Protein AF-A0A433UJ95-F1 (afdb_monomer_lite)

InterPro domains:
  IPR000734 Triacylglycerol lipase family [PTHR11610] (167-325)
  IPR013818 Lipase [PF00151] (205-325)
  IPR029058 Alpha/Beta hydrolase fold [G3DSA:3.40.50.1820] (179-337)
  IPR029058 Alpha/Beta hydrolase fold [SSF53474] (208-330)

Foldseek 3Di:
DDDDDDDDDDDDDDDDDDDDDDDDDDDDDDDDDDDDPPPPDPPAQFADFLVSAAEPEEDDAFDKDKDKHKAAAPGGQKGKHKYFYADFWWKKKKWKDFQFQFKKKFKFDDPPPPRHPDDPVRGLDIQDDDDGGTGIDIATDGGGMMMMMIGGPHRNDIGIMMMMMTIHHLDPDPVVQVVFPDWKWKFWAELVFTDFIQTPVGGDCPPLAAPQQEEEQEEAALDFCPFPLSRLLQHLVRVPVSYIYIYIGPCSLSNPPPDPDPAPQVSLLCLLVSLSVVLVVCVVSNHAQASYAYEAAASRLLNVLNVLNVSQAHAEYEYQQYHPPQDDPPHHQNNPPDDRRDGRDQQVRSYVAYEYEHEAQCQDVDPPDGPALQHHLQSQLSGPAHEYEHEDDDPPCDSPNVSSLSSLAVSQCSLVQVADSVDDNRVHDAADPQQAASRQDGDDPVCCVVPGHSHFWYWYKYFPVDDDSPVPPPDDDDDSDDPPRRRIHTQWIWGQHDPVRDIDIDPHD

Organism: NCBI:txid232991

Sequence (509 aa):
MVSKFNDSFPDLSRPLSSALNYQFTPDLLNPLGTNAYSQSSSNDFANNLYTNSIYLGEFADGKQEKRSDTVGDFNNTSDLFKFNITSSRINIDISSIDSNNAIDLQLIQDKNNNGAVDSPEEIISQSLHEGTRGNFIAKILNPGEYSIRVIPKNTETVTAYNIELRSTKISTDFSQFASFKKPTNIWRYDEGGRTERETSQGGTSNGIKSGKETILVIHGWNNNDQVDTVRELAKEASEYQDYQVLSLDWSSIAEAGLDDGIIPYKTAGWISTIGKWTHDRLVQLGIDSQQLSIVGHSLGTYIGTEIGRLFGKVKNFVALDPAFPADGLTGYDIDNQRDGKQGPSNFRDIANNSLAFVVADNWLGIPGISLGTAGDNDKAGTANISLIIKFEGKDGLNAYDAHGAVVDVFTNALDRRLINFSSVNFNLPDFRSNWYDNNGDKDNFWDRIVNPGKHEGTIKAKWTGKNLSWDDAPNKVWNKDSDIYNPWGIKELRRVTNSGGSEKSTWKQ

Secondary structure (DSSP, 8-state):
--------PPP------------------------------------SSGGGPEEEEEE-TT-EEEEEEEE-SSS-S-EEEEEEE-SS-EEEEEEEE-SS--EEEEEE--SS-SSS---GGGEEEEE---SSS--EEEEEE-SEEEEEEEEES-TTS-EEEEEEEEEEE-----GGGGGSSS--EEEEEETTEEEEEEETT----TTPPTTS-EEEEE--TT--TTSHHHHHHHHHHHT-TT-EEEEEE-HHHHTS---SSSS-HHHHTTHHHHHHHHHHHHHHTT--STTEEEEEEETHHHHHHHHHHHTSSEEEEEEEEEPSPSSTTT---SS---SS--PPPPHHHHEEEEEEEEE-TTTT--TT--S-SS--HHHHTTSSEEEEEEEES-TT--HHHHHHHHHHHHHHHHHTT---TTSGGGGPPP--SS-B-TT-PBPPHHHHHHS---BSEEEEEEE-S----GGGS-S----SS-TTS-SEEEEEEEEE-STT--EEEES--

Structure (mmCIF, N/CA/C/O backbone):
data_AF-A0A433UJ95-F1
#
_entry.id   AF-A0A433UJ95-F1
#
loop_
_atom_site.group_PDB
_atom_site.id
_atom_site.type_symbol
_atom_site.label_atom_id
_atom_site.label_alt_id
_atom_site.label_comp_id
_atom_site.label_asym_id
_atom_site.label_entity_id
_atom_site.label_seq_id
_atom_site.pdbx_PDB_ins_code
_atom_site.Cartn_x
_atom_site.Cartn_y
_atom_site.Cartn_z
_atom_site.occupancy
_atom_site.B_iso_or_equiv
_atom_site.auth_seq_id
_atom_site.auth_comp_id
_atom_site.auth_asym_id
_atom_site.auth_atom_id
_atom_site.pdbx_PDB_model_num
ATOM 1 N N . MET A 1 1 ? 34.355 23.010 35.039 1.00 36.03 1 MET A N 1
ATOM 2 C CA . MET A 1 1 ? 35.686 22.581 34.562 1.00 36.03 1 MET A CA 1
ATOM 3 C C . MET A 1 1 ? 35.573 22.316 33.076 1.00 36.03 1 MET A C 1
ATOM 5 O O . MET A 1 1 ? 34.704 21.560 32.676 1.00 36.03 1 MET A O 1
ATOM 9 N N . VAL A 1 2 ? 36.376 23.020 32.286 1.00 30.50 2 VAL A N 1
ATOM 10 C CA . VAL A 1 2 ? 36.454 22.922 30.824 1.00 30.50 2 VAL A CA 1
ATOM 11 C C . VAL A 1 2 ? 37.363 21.742 30.468 1.00 30.50 2 VAL A C 1
ATOM 13 O O . VAL A 1 2 ? 38.462 21.668 31.014 1.00 30.50 2 VAL A O 1
ATOM 16 N N . SER A 1 3 ? 36.969 20.870 29.536 1.00 28.33 3 SER A N 1
ATOM 17 C CA . SER A 1 3 ? 37.915 19.989 28.835 1.00 28.33 3 SER A CA 1
ATOM 18 C C . SER A 1 3 ? 37.680 20.045 27.328 1.00 28.33 3 SER A C 1
ATOM 20 O O . SER A 1 3 ? 36.554 19.938 26.854 1.00 28.33 3 SER A O 1
ATOM 22 N N . LYS A 1 4 ? 38.783 20.286 26.620 1.00 30.47 4 LYS A N 1
ATOM 23 C CA . LYS A 1 4 ? 38.917 20.688 25.220 1.00 30.47 4 LYS A CA 1
ATOM 24 C C . LYS A 1 4 ? 38.734 19.511 24.254 1.00 30.47 4 LYS A C 1
ATOM 26 O O . LYS A 1 4 ? 39.275 18.438 24.503 1.00 30.47 4 LYS A O 1
ATOM 31 N N . PHE A 1 5 ? 38.067 19.766 23.130 1.00 29.67 5 PHE A N 1
ATOM 32 C CA . PHE A 1 5 ? 38.195 18.986 21.898 1.00 29.67 5 PHE A CA 1
ATOM 33 C C . PHE A 1 5 ? 39.448 19.452 21.141 1.00 29.67 5 PHE A C 1
ATOM 35 O O . PHE A 1 5 ? 39.715 20.652 21.081 1.00 29.67 5 PHE A O 1
ATOM 42 N N . ASN A 1 6 ? 40.222 18.504 20.610 1.00 28.55 6 ASN A N 1
ATOM 43 C CA . ASN A 1 6 ? 41.343 18.750 19.705 1.00 28.55 6 ASN A CA 1
ATOM 44 C C . ASN A 1 6 ? 40.909 18.365 18.286 1.00 28.55 6 ASN A C 1
ATOM 46 O O . ASN A 1 6 ? 40.499 17.226 18.058 1.00 28.55 6 ASN A O 1
ATOM 50 N N . ASP A 1 7 ? 41.035 19.315 17.363 1.00 30.86 7 ASP A N 1
ATOM 51 C CA . ASP A 1 7 ? 40.868 19.143 15.923 1.00 30.86 7 ASP A CA 1
ATOM 52 C C . ASP A 1 7 ? 42.034 18.355 15.311 1.00 30.86 7 ASP A C 1
ATOM 54 O O . ASP A 1 7 ? 43.198 18.550 15.672 1.00 30.86 7 ASP A O 1
ATOM 58 N N . SER A 1 8 ? 41.738 17.514 14.319 1.00 29.05 8 SER A N 1
ATOM 59 C CA . SER A 1 8 ? 42.731 17.051 13.343 1.00 29.05 8 SER A CA 1
ATOM 60 C C . SER A 1 8 ? 42.090 16.943 11.954 1.00 29.05 8 SER A C 1
ATOM 62 O O . SER A 1 8 ? 41.244 16.091 11.702 1.00 29.05 8 SER A O 1
ATOM 64 N N . PHE A 1 9 ? 42.483 17.858 11.066 1.00 31.95 9 PHE A N 1
ATOM 65 C CA . PHE A 1 9 ? 42.199 17.843 9.627 1.00 31.95 9 PHE A CA 1
ATOM 66 C C . PHE A 1 9 ? 43.244 16.982 8.891 1.00 31.95 9 PHE A C 1
ATOM 68 O O . PHE A 1 9 ? 44.408 17.000 9.300 1.00 31.95 9 PHE A O 1
ATOM 75 N N . PRO A 1 10 ? 42.900 16.287 7.788 1.00 32.75 10 PRO A N 1
ATOM 76 C CA . PRO A 1 10 ? 43.891 15.659 6.927 1.00 32.75 10 PRO A CA 1
ATOM 77 C C . PRO A 1 10 ? 44.465 16.632 5.881 1.00 32.75 10 PRO A C 1
ATOM 79 O O . PRO A 1 10 ? 43.766 17.451 5.287 1.00 32.75 10 PRO A O 1
ATOM 82 N N . ASP A 1 11 ? 45.774 16.494 5.698 1.00 30.48 11 ASP A N 1
ATOM 83 C CA . ASP A 1 11 ? 46.709 17.256 4.869 1.00 30.48 11 ASP A CA 1
ATOM 84 C C . ASP A 1 11 ? 46.493 17.033 3.356 1.00 30.48 11 ASP A C 1
ATOM 86 O O . ASP A 1 11 ? 46.602 15.916 2.847 1.00 30.48 11 ASP A O 1
ATOM 90 N N . LEU A 1 12 ? 46.203 18.120 2.632 1.00 33.44 12 LEU A N 1
ATOM 91 C CA . LEU A 1 12 ? 46.132 18.195 1.170 1.00 33.44 12 LEU A CA 1
ATOM 92 C C . LEU A 1 12 ? 47.488 18.634 0.603 1.00 33.44 12 LEU A C 1
ATOM 94 O O . LEU A 1 12 ? 47.646 19.766 0.146 1.00 33.44 12 LEU A O 1
ATOM 98 N N . SER A 1 13 ? 48.478 17.743 0.595 1.00 28.55 13 SER A N 1
ATOM 99 C CA . SER A 1 13 ? 49.709 18.001 -0.154 1.00 28.55 13 SER A CA 1
ATOM 100 C C . SER A 1 13 ? 50.438 16.726 -0.588 1.00 28.55 13 SER A C 1
ATOM 102 O O . SER A 1 13 ? 51.355 16.255 0.076 1.00 28.55 13 SER A O 1
ATOM 104 N N . ARG A 1 14 ? 50.093 16.182 -1.770 1.00 31.33 14 ARG A N 1
ATOM 105 C CA . ARG A 1 14 ? 51.069 15.471 -2.625 1.00 31.33 14 ARG A CA 1
ATOM 106 C C . ARG A 1 14 ? 50.599 15.261 -4.077 1.00 31.33 14 ARG A C 1
ATOM 108 O O . ARG A 1 14 ? 49.409 15.064 -4.302 1.00 31.33 14 ARG A O 1
ATOM 115 N N . PRO A 1 15 ? 51.521 15.347 -5.060 1.00 28.95 15 PRO A N 1
ATOM 116 C CA . PRO A 1 15 ? 51.196 15.574 -6.466 1.00 28.95 15 PRO A CA 1
ATOM 117 C C . PRO A 1 15 ? 50.923 14.288 -7.260 1.00 28.95 15 PRO A C 1
ATOM 119 O O . PRO A 1 15 ? 51.531 13.245 -7.026 1.00 28.95 15 PRO A O 1
ATOM 122 N N . LEU A 1 16 ? 50.040 14.415 -8.253 1.00 33.03 16 LEU A N 1
ATOM 123 C CA . LEU A 1 16 ? 49.781 13.448 -9.320 1.00 33.03 16 LEU A CA 1
ATOM 124 C C . LEU A 1 16 ? 50.920 13.476 -10.352 1.00 33.03 16 LEU A C 1
ATOM 126 O O . LEU A 1 16 ? 51.158 14.515 -10.967 1.00 33.03 16 LEU A O 1
ATOM 130 N N . SER A 1 17 ? 51.577 12.340 -10.606 1.00 27.19 17 SER A N 1
ATOM 131 C CA . SER A 1 17 ? 52.348 12.157 -11.842 1.00 27.19 17 SER A CA 1
ATOM 132 C C . SER A 1 17 ? 52.548 10.692 -12.244 1.00 27.19 17 SER A C 1
ATOM 134 O O . SER A 1 17 ? 52.972 9.874 -11.428 1.00 27.19 17 SER A O 1
ATOM 136 N N . SER A 1 18 ? 52.396 10.475 -13.558 1.00 27.81 18 SER A N 1
ATOM 137 C CA . SER A 1 18 ? 52.818 9.353 -14.420 1.00 27.81 18 SER A CA 1
ATOM 138 C C . SER A 1 18 ? 51.905 8.118 -14.474 1.00 27.81 18 SER A C 1
ATOM 140 O O . SER A 1 18 ? 51.482 7.625 -13.441 1.00 27.81 18 SER A O 1
ATOM 142 N N . ALA A 1 19 ? 51.594 7.515 -15.627 1.00 26.91 19 ALA A N 1
ATOM 143 C CA . ALA A 1 19 ? 51.724 7.846 -17.056 1.00 26.91 19 ALA A CA 1
ATOM 144 C C . ALA A 1 19 ? 51.017 6.720 -17.854 1.00 26.91 19 ALA A C 1
ATOM 146 O O . ALA A 1 19 ? 50.938 5.609 -17.336 1.00 26.91 19 ALA A O 1
ATOM 147 N N . LEU A 1 20 ? 50.569 7.008 -19.090 1.00 27.11 20 LEU A N 1
ATOM 148 C CA . LEU A 1 20 ? 50.564 6.164 -20.316 1.00 27.11 20 LEU A CA 1
ATOM 149 C C . LEU A 1 20 ? 49.445 6.667 -21.262 1.00 27.11 20 LEU A C 1
ATOM 151 O O . LEU A 1 20 ? 48.272 6.388 -21.057 1.00 27.11 20 LEU A O 1
ATOM 155 N N . ASN A 1 21 ? 49.736 7.647 -22.123 1.00 24.00 21 ASN A N 1
ATOM 156 C CA . ASN A 1 21 ? 50.152 7.497 -23.531 1.00 24.00 21 ASN A CA 1
ATOM 157 C C . ASN A 1 21 ? 49.096 6.865 -24.454 1.00 24.00 21 ASN A C 1
ATOM 159 O O . ASN A 1 21 ? 49.032 5.647 -24.559 1.00 24.00 21 ASN A O 1
ATOM 163 N N . TYR A 1 22 ? 48.412 7.699 -25.245 1.00 25.41 22 TYR A N 1
ATOM 164 C CA . TYR A 1 22 ? 48.108 7.375 -26.642 1.00 25.41 22 TYR A CA 1
ATOM 165 C C . TYR A 1 22 ? 48.289 8.629 -27.507 1.00 25.41 22 TYR A C 1
ATOM 167 O O . TYR A 1 22 ? 47.763 9.700 -27.206 1.00 25.41 22 TYR A O 1
ATOM 175 N N . GLN A 1 23 ? 49.142 8.493 -28.521 1.00 24.33 23 GLN A N 1
ATOM 176 C CA . GLN A 1 23 ? 49.601 9.551 -29.417 1.00 24.33 23 GLN A CA 1
ATOM 177 C C . GLN A 1 23 ? 48.519 9.924 -30.436 1.00 24.33 23 GLN A C 1
ATOM 179 O O . GLN A 1 23 ? 47.910 9.054 -31.050 1.00 24.33 23 GLN A O 1
ATOM 184 N N . PHE A 1 24 ? 48.352 11.227 -30.659 1.00 23.48 24 PHE A N 1
ATOM 185 C CA . PHE A 1 24 ? 47.703 11.775 -31.846 1.00 23.48 24 PHE A CA 1
ATOM 186 C C . PHE A 1 24 ? 48.671 11.732 -33.034 1.00 23.48 24 PHE A C 1
ATOM 188 O O . PHE A 1 24 ? 49.798 12.216 -32.931 1.00 23.48 24 PHE A O 1
ATOM 195 N N . THR A 1 25 ? 48.196 11.250 -34.180 1.00 25.98 25 THR A N 1
ATOM 196 C CA . THR A 1 25 ? 48.753 11.577 -35.500 1.00 25.98 25 THR A CA 1
ATOM 197 C C . THR A 1 25 ? 47.675 12.300 -36.316 1.00 25.98 25 THR A C 1
ATOM 199 O O . THR A 1 25 ? 46.568 11.769 -36.425 1.00 25.98 25 THR A O 1
ATOM 202 N N . PRO A 1 26 ? 47.948 13.497 -36.865 1.00 32.84 26 PRO A N 1
ATOM 203 C CA . PRO A 1 26 ? 47.027 14.209 -37.744 1.00 32.84 26 PRO A CA 1
ATOM 204 C C . PRO A 1 26 ? 47.365 13.921 -39.212 1.00 32.84 26 PRO A C 1
ATOM 206 O O . PRO A 1 26 ? 48.512 14.107 -39.593 1.00 32.84 26 PRO A O 1
ATOM 209 N N . ASP A 1 27 ? 46.382 13.559 -40.041 1.00 26.86 27 ASP A N 1
ATOM 210 C CA . ASP A 1 27 ? 46.521 13.681 -41.497 1.00 26.86 27 ASP A CA 1
ATOM 211 C C . ASP A 1 27 ? 45.194 14.073 -42.178 1.00 26.86 27 ASP A C 1
ATOM 213 O O . ASP A 1 27 ? 44.233 13.313 -42.244 1.00 26.86 27 ASP A O 1
ATOM 217 N N . LEU A 1 28 ? 45.205 15.328 -42.645 1.00 27.34 28 LEU A N 1
ATOM 218 C CA . LEU A 1 28 ? 44.816 15.823 -43.973 1.00 27.34 28 LEU A CA 1
ATOM 219 C C . LEU A 1 28 ? 43.371 15.653 -44.500 1.00 27.34 28 LEU A C 1
ATOM 221 O O . LEU A 1 28 ? 42.974 14.639 -45.057 1.00 27.34 28 LEU A O 1
ATOM 225 N N . LEU A 1 29 ? 42.654 16.786 -44.444 1.00 28.59 29 LEU A N 1
ATOM 226 C CA . LEU A 1 29 ? 41.857 17.429 -45.507 1.00 28.59 29 LEU A CA 1
ATOM 227 C C . LEU A 1 29 ? 41.592 16.637 -46.813 1.00 28.59 29 LEU A C 1
ATOM 229 O O . LEU A 1 29 ? 42.487 16.505 -47.645 1.00 28.59 29 LEU A O 1
ATOM 233 N N . ASN A 1 30 ? 40.311 16.349 -47.096 1.00 27.91 30 ASN A N 1
ATOM 234 C CA . ASN A 1 30 ? 39.690 16.652 -48.399 1.00 27.91 30 ASN A CA 1
ATOM 235 C C . ASN A 1 30 ? 38.147 16.790 -48.266 1.00 27.91 30 ASN A C 1
ATOM 237 O O . ASN A 1 30 ? 37.559 16.108 -47.425 1.00 27.91 30 ASN A O 1
ATOM 241 N N . PRO A 1 31 ? 37.477 17.673 -49.038 1.00 35.25 31 PRO A N 1
ATOM 242 C CA . PRO A 1 31 ? 36.089 18.073 -48.823 1.00 35.25 31 PRO A CA 1
ATOM 243 C C . PRO A 1 31 ? 35.080 17.294 -49.688 1.00 35.25 31 PRO A C 1
ATOM 245 O O . PRO A 1 31 ? 35.394 16.866 -50.792 1.00 35.25 31 PRO A O 1
ATOM 248 N N . LEU A 1 32 ? 33.838 17.241 -49.189 1.00 33.56 32 LEU A N 1
ATOM 249 C CA . LEU A 1 32 ? 32.571 17.021 -49.909 1.00 33.56 32 LEU A CA 1
ATOM 250 C C . LEU A 1 32 ? 32.443 15.734 -50.751 1.00 33.56 32 LEU A C 1
ATOM 252 O O . LEU A 1 32 ? 32.868 15.671 -51.900 1.00 33.56 32 LEU A O 1
ATOM 256 N N . GLY A 1 33 ? 31.687 14.760 -50.232 1.00 27.73 33 GLY A N 1
ATOM 257 C CA . GLY A 1 33 ? 31.171 13.660 -51.047 1.00 27.73 33 GLY A CA 1
ATOM 258 C C . GLY A 1 33 ? 30.352 12.634 -50.267 1.00 27.73 33 GLY A C 1
ATOM 259 O O . GLY A 1 33 ? 30.917 11.773 -49.611 1.00 27.73 33 GLY A O 1
ATOM 260 N N . THR A 1 34 ? 29.025 12.716 -50.418 1.00 27.95 34 THR A N 1
ATOM 261 C CA . THR A 1 34 ? 28.005 11.674 -50.166 1.00 27.95 34 THR A CA 1
ATOM 262 C C . THR A 1 34 ? 27.835 11.152 -48.731 1.00 27.95 34 THR A C 1
ATOM 264 O O . THR A 1 34 ? 28.648 10.395 -48.216 1.00 27.95 34 THR A O 1
ATOM 267 N N . ASN A 1 35 ? 26.690 11.498 -48.127 1.00 30.06 35 ASN A N 1
ATOM 268 C CA . ASN A 1 35 ? 26.164 10.909 -46.894 1.00 30.06 35 ASN A CA 1
ATOM 269 C C . ASN A 1 35 ? 25.961 9.395 -47.064 1.00 30.06 35 ASN A C 1
ATOM 271 O O . ASN A 1 35 ? 24.927 8.956 -47.567 1.00 30.06 35 ASN A O 1
ATOM 275 N N . ALA A 1 36 ? 26.931 8.603 -46.622 1.00 25.62 36 ALA A N 1
ATOM 276 C CA . ALA A 1 36 ? 26.697 7.225 -46.230 1.00 25.62 36 ALA A CA 1
ATOM 277 C C . ALA A 1 36 ? 26.433 7.228 -44.721 1.00 25.62 36 ALA A C 1
ATOM 279 O O . ALA A 1 36 ? 27.303 7.601 -43.935 1.00 25.62 36 ALA A O 1
ATOM 280 N N . TYR A 1 37 ? 25.217 6.848 -44.327 1.00 27.33 37 TYR A N 1
ATOM 281 C CA . TYR A 1 37 ? 24.914 6.470 -42.951 1.00 27.33 37 TYR A CA 1
ATOM 282 C C . TYR A 1 37 ? 25.886 5.354 -42.547 1.00 27.33 37 TYR A C 1
ATOM 284 O O . TYR A 1 37 ? 25.762 4.219 -43.007 1.00 27.33 37 TYR A O 1
ATOM 292 N N . SER A 1 38 ? 26.878 5.670 -41.717 1.00 27.22 38 SER A N 1
ATOM 293 C CA . SER A 1 38 ? 27.659 4.647 -41.035 1.00 27.22 38 SER A CA 1
ATOM 294 C C . SER A 1 38 ? 26.772 4.037 -39.956 1.00 27.22 38 SER A C 1
ATOM 296 O O . SER A 1 38 ? 26.506 4.677 -38.937 1.00 27.22 38 SER A O 1
ATOM 298 N N . GLN A 1 39 ? 26.304 2.810 -40.194 1.00 34.53 39 GLN A N 1
ATOM 299 C CA . GLN A 1 39 ? 25.795 1.944 -39.139 1.00 34.53 39 GLN A CA 1
ATOM 300 C C . GLN A 1 39 ? 26.876 1.831 -38.061 1.00 34.53 39 GLN A C 1
ATOM 302 O O . GLN A 1 39 ? 27.928 1.227 -38.263 1.00 34.53 39 GLN A O 1
ATOM 307 N N . SER A 1 40 ? 26.614 2.460 -36.922 1.00 31.34 40 SER A N 1
ATOM 308 C CA . SER A 1 40 ? 27.241 2.103 -35.660 1.00 31.34 40 SER A CA 1
ATOM 309 C C . SER A 1 40 ? 26.769 0.690 -35.334 1.00 31.34 40 SER A C 1
ATOM 311 O O . SER A 1 40 ? 25.620 0.501 -34.950 1.00 31.34 40 SER A O 1
ATOM 313 N N . SER A 1 41 ? 27.632 -0.300 -35.530 1.00 35.62 41 SER A N 1
ATOM 314 C CA . SER A 1 41 ? 27.399 -1.679 -35.116 1.00 35.62 41 SER A CA 1
ATOM 315 C C . SER A 1 41 ? 27.424 -1.791 -33.584 1.00 35.62 41 SER A C 1
ATOM 317 O O . SER A 1 41 ? 28.435 -2.193 -33.005 1.00 35.62 41 SER A O 1
ATOM 319 N N . SER A 1 42 ? 26.323 -1.434 -32.920 1.00 44.97 42 SER A N 1
ATOM 320 C CA . SER A 1 42 ? 25.829 -2.262 -31.819 1.00 44.97 42 SER A CA 1
ATOM 321 C C . SER A 1 42 ? 25.101 -3.430 -32.476 1.00 44.97 42 SER A C 1
ATOM 323 O O . SER A 1 42 ? 24.321 -3.231 -33.403 1.00 44.97 42 SER A O 1
ATOM 325 N N . ASN A 1 43 ? 25.428 -4.662 -32.098 1.00 53.59 43 ASN A N 1
ATOM 326 C CA . ASN A 1 43 ? 24.665 -5.806 -32.580 1.00 53.59 43 ASN A CA 1
ATOM 327 C C . ASN A 1 43 ? 23.269 -5.715 -31.948 1.00 53.59 43 ASN A C 1
ATOM 329 O O . ASN A 1 43 ? 23.160 -5.941 -30.750 1.00 53.59 43 ASN A O 1
ATOM 333 N N . ASP A 1 44 ? 22.266 -5.336 -32.738 1.00 58.41 44 ASP A N 1
ATOM 334 C CA . ASP A 1 44 ? 20.846 -5.440 -32.393 1.00 58.41 44 ASP A CA 1
ATOM 335 C C . ASP A 1 44 ? 20.434 -6.915 -32.541 1.00 58.41 44 ASP A C 1
ATOM 337 O O . ASP A 1 44 ? 20.463 -7.465 -33.653 1.00 58.41 44 ASP A O 1
ATOM 341 N N . PHE A 1 45 ? 20.172 -7.593 -31.420 1.00 59.00 45 PHE A N 1
ATOM 342 C CA . PHE A 1 45 ? 19.932 -9.039 -31.404 1.00 59.00 45 PHE A CA 1
ATOM 343 C C . PHE A 1 45 ? 18.445 -9.416 -31.323 1.00 59.00 45 PHE A C 1
ATOM 345 O O . PHE A 1 45 ? 18.106 -10.563 -31.640 1.00 59.00 45 PHE A O 1
ATOM 352 N N . ALA A 1 46 ? 17.569 -8.504 -30.899 1.00 58.94 46 ALA A N 1
ATOM 353 C CA . ALA A 1 46 ? 16.140 -8.737 -30.699 1.00 58.94 46 ALA A CA 1
ATOM 354 C C . ALA A 1 46 ? 15.336 -7.670 -31.451 1.00 58.94 46 ALA A C 1
ATOM 356 O O . ALA A 1 46 ? 15.660 -6.506 -31.388 1.00 58.94 46 ALA A O 1
ATOM 357 N N . ASN A 1 47 ? 14.271 -8.038 -32.167 1.00 64.25 47 ASN A N 1
ATOM 358 C CA . ASN A 1 47 ? 13.474 -7.058 -32.921 1.00 64.25 47 ASN A CA 1
ATOM 359 C C . ASN A 1 47 ? 11.972 -7.379 -32.815 1.00 64.25 47 ASN A C 1
ATOM 361 O O . ASN A 1 47 ? 11.576 -8.444 -32.335 1.00 64.25 47 ASN A O 1
ATOM 365 N N . ASN A 1 48 ? 11.148 -6.473 -33.333 1.00 58.31 48 ASN A N 1
ATOM 366 C CA . ASN A 1 48 ? 9.687 -6.382 -33.344 1.00 58.31 48 ASN A CA 1
ATOM 367 C C . ASN A 1 48 ? 8.882 -7.646 -33.705 1.00 58.31 48 ASN A C 1
ATOM 369 O O . ASN A 1 48 ? 7.656 -7.637 -33.591 1.00 58.31 48 ASN A O 1
ATOM 373 N N . LEU A 1 49 ? 9.518 -8.709 -34.198 1.00 55.44 49 LEU A N 1
ATOM 374 C CA . LEU A 1 49 ? 8.855 -9.910 -34.701 1.00 55.44 49 LEU A CA 1
ATOM 375 C C . LEU A 1 49 ? 9.170 -11.113 -33.807 1.00 55.44 49 LEU A C 1
ATOM 377 O O . LEU A 1 49 ? 10.334 -11.426 -33.564 1.00 55.44 49 LEU A O 1
ATOM 381 N N . TYR A 1 50 ? 8.140 -11.871 -33.408 1.00 55.25 50 TYR A N 1
ATOM 382 C CA . TYR A 1 50 ? 8.277 -13.106 -32.615 1.00 55.25 50 TYR A CA 1
ATOM 383 C C . TYR A 1 50 ? 9.189 -14.164 -33.262 1.00 55.25 50 TYR A C 1
ATOM 385 O O . TYR A 1 50 ? 9.660 -15.062 -32.565 1.00 55.25 50 TYR A O 1
ATOM 393 N N . THR A 1 51 ? 9.440 -14.090 -34.572 1.00 51.25 51 THR A N 1
ATOM 394 C CA . THR A 1 51 ? 10.374 -14.975 -35.289 1.00 51.25 51 THR A CA 1
ATOM 395 C C . THR A 1 51 ? 11.842 -14.650 -35.016 1.00 51.25 51 THR A C 1
ATOM 397 O O . THR A 1 51 ? 12.682 -15.532 -35.152 1.00 51.25 51 THR A O 1
ATOM 400 N N . ASN A 1 52 ? 12.138 -13.415 -34.601 1.00 62.12 52 ASN A N 1
ATOM 401 C CA . ASN A 1 52 ? 13.479 -12.931 -34.260 1.00 62.12 52 ASN A CA 1
ATOM 402 C C . ASN A 1 52 ? 13.629 -12.678 -32.749 1.00 62.12 52 ASN A C 1
ATOM 404 O O . ASN A 1 52 ? 14.571 -12.023 -32.319 1.00 62.12 52 ASN A O 1
ATOM 408 N N . SER A 1 53 ? 12.700 -13.184 -31.931 1.00 69.88 53 SER A N 1
ATOM 409 C CA . SER A 1 53 ? 12.785 -13.075 -30.475 1.00 69.88 53 SER A CA 1
ATOM 410 C C . SER A 1 53 ? 13.943 -13.905 -29.927 1.00 69.88 53 SER A C 1
ATOM 412 O O . SER A 1 53 ? 14.103 -15.068 -30.316 1.00 69.88 53 SER A O 1
ATOM 414 N N . ILE A 1 54 ? 14.664 -13.379 -28.944 1.00 83.56 54 ILE A N 1
ATOM 415 C CA . ILE A 1 54 ? 15.723 -14.134 -28.268 1.00 83.56 54 ILE A CA 1
ATOM 416 C C . ILE A 1 54 ? 15.108 -15.016 -27.185 1.00 83.56 54 ILE A C 1
ATOM 418 O O . ILE A 1 54 ? 14.453 -14.522 -26.270 1.00 83.56 54 ILE A O 1
ATOM 422 N N . TYR A 1 55 ? 15.358 -16.324 -27.243 1.00 86.81 55 TYR A N 1
ATOM 423 C CA . TYR A 1 55 ? 14.988 -17.234 -26.161 1.00 86.81 55 TYR A CA 1
ATOM 424 C C . TYR A 1 55 ? 16.040 -17.202 -25.045 1.00 86.81 55 TYR A C 1
ATOM 426 O O . TYR A 1 55 ? 17.201 -17.553 -25.245 1.00 86.81 55 TYR A O 1
ATOM 434 N N . LEU A 1 56 ? 15.622 -16.795 -23.850 1.00 89.56 56 LEU A N 1
ATOM 435 C CA . LEU A 1 56 ? 16.431 -16.723 -22.632 1.00 89.56 56 LEU A CA 1
ATOM 436 C C . LEU A 1 56 ? 16.507 -18.066 -21.889 1.00 89.56 56 LEU A C 1
ATOM 438 O O . LEU A 1 56 ? 17.192 -18.181 -20.872 1.00 89.56 56 LEU A O 1
ATOM 442 N N . GLY A 1 57 ? 15.820 -19.099 -22.378 1.00 90.75 57 GLY A N 1
ATOM 443 C CA . GLY A 1 57 ? 15.822 -20.433 -21.785 1.00 90.75 57 GLY A CA 1
ATOM 444 C C . GLY A 1 57 ? 14.713 -20.659 -20.758 1.00 90.75 57 GLY A C 1
ATOM 445 O O . GLY A 1 57 ? 13.832 -19.827 -20.546 1.00 90.75 57 GLY A O 1
ATOM 446 N N . GLU A 1 58 ? 14.799 -21.801 -20.084 1.00 92.19 58 GLU A N 1
ATOM 447 C CA . GLU A 1 58 ? 13.874 -22.194 -19.019 1.00 92.19 58 GLU A CA 1
ATOM 448 C C . GLU A 1 58 ? 14.277 -21.552 -17.691 1.00 92.19 58 GLU A C 1
ATOM 450 O O . GLU A 1 58 ? 15.464 -21.539 -17.362 1.00 92.19 58 GLU A O 1
ATOM 455 N N . PHE A 1 59 ? 13.319 -21.013 -16.941 1.00 91.06 59 PHE A N 1
ATOM 456 C CA . PHE A 1 59 ? 13.522 -20.369 -15.646 1.00 91.06 59 PHE A CA 1
ATOM 457 C C . PHE A 1 59 ? 13.010 -21.261 -14.518 1.00 91.06 59 PHE A C 1
ATOM 459 O O . PHE A 1 59 ? 11.849 -21.673 -14.476 1.00 91.06 59 PHE A O 1
ATOM 466 N N . ALA A 1 60 ? 13.924 -21.544 -13.597 1.00 87.88 60 ALA A N 1
ATOM 467 C CA . ALA A 1 60 ? 13.725 -22.297 -12.370 1.00 87.88 60 ALA A CA 1
ATOM 468 C C . ALA A 1 60 ? 14.417 -21.551 -11.219 1.00 87.88 60 ALA A C 1
ATOM 470 O O . ALA A 1 60 ? 15.104 -20.556 -11.442 1.00 87.88 60 ALA A O 1
ATOM 471 N N . ASP A 1 61 ? 14.222 -22.011 -9.986 1.00 85.25 61 ASP A N 1
ATOM 472 C CA . ASP A 1 61 ? 14.751 -21.341 -8.794 1.00 85.25 61 ASP A CA 1
ATOM 473 C C . ASP A 1 61 ? 16.239 -20.975 -8.912 1.00 85.25 61 ASP A C 1
ATOM 475 O O . ASP A 1 61 ? 17.066 -21.811 -9.280 1.00 85.25 61 ASP A O 1
ATOM 479 N N . GLY A 1 62 ? 16.562 -19.719 -8.616 1.00 82.19 62 GLY A N 1
ATOM 480 C CA . GLY A 1 62 ? 17.915 -19.175 -8.632 1.00 82.19 62 GLY A CA 1
ATOM 481 C C . GLY A 1 62 ? 18.475 -18.839 -10.016 1.00 82.19 62 GLY A C 1
ATOM 482 O O . GLY A 1 62 ? 19.623 -18.401 -10.097 1.00 82.19 62 GLY A O 1
ATOM 483 N N . LYS A 1 63 ? 17.724 -19.023 -11.114 1.00 88.62 63 LYS A N 1
ATOM 484 C CA . LYS A 1 63 ? 18.208 -18.613 -12.439 1.00 88.62 63 LYS A CA 1
ATOM 485 C C . LYS A 1 63 ? 18.229 -17.090 -12.571 1.00 88.62 63 LYS A C 1
ATOM 487 O O . LYS A 1 63 ? 17.289 -16.396 -12.190 1.00 88.62 63 LYS A O 1
ATOM 492 N N . GLN A 1 64 ? 19.292 -16.593 -13.188 1.00 89.12 64 GLN A N 1
ATOM 493 C CA . GLN A 1 64 ? 19.489 -15.190 -13.508 1.00 89.12 64 GLN A CA 1
ATOM 494 C C . GLN A 1 64 ? 20.011 -15.062 -14.938 1.00 89.12 64 GLN A C 1
ATOM 496 O O . GLN A 1 64 ? 20.930 -15.778 -15.331 1.00 89.12 64 GLN A O 1
ATOM 501 N N . GLU A 1 65 ? 19.452 -14.131 -15.703 1.00 90.38 65 GLU A N 1
ATOM 502 C CA . GLU A 1 65 ? 19.900 -13.801 -17.055 1.00 90.38 65 GLU A CA 1
ATOM 503 C C . GLU A 1 65 ? 20.034 -12.292 -17.193 1.00 90.38 65 GLU A C 1
ATOM 505 O O . GLU A 1 65 ? 19.106 -11.547 -16.886 1.00 90.38 65 GLU A O 1
ATOM 510 N N . LYS A 1 66 ? 21.184 -11.840 -17.695 1.00 88.12 66 LYS A N 1
ATOM 511 C CA . LYS A 1 66 ? 21.410 -10.440 -18.061 1.00 88.12 66 LYS A CA 1
ATOM 512 C C . LYS A 1 66 ? 21.553 -10.328 -19.569 1.00 88.12 66 LYS A C 1
ATOM 514 O O . LYS A 1 66 ? 22.203 -11.174 -20.195 1.00 88.12 66 LYS A O 1
ATOM 519 N N . ARG A 1 67 ? 20.964 -9.292 -20.153 1.00 86.75 67 ARG A N 1
ATOM 520 C CA . ARG A 1 67 ? 21.102 -8.961 -21.573 1.00 86.75 67 ARG A CA 1
ATOM 521 C C . ARG A 1 67 ? 21.298 -7.465 -21.737 1.00 86.75 67 ARG A C 1
ATOM 523 O O . ARG A 1 67 ? 20.722 -6.675 -20.997 1.00 86.75 67 ARG A O 1
ATOM 530 N N . SER A 1 68 ? 22.109 -7.115 -22.719 1.00 84.75 68 SER A N 1
ATOM 531 C CA . SER A 1 68 ? 22.340 -5.746 -23.153 1.00 84.75 68 SER A CA 1
ATOM 532 C C . SER A 1 68 ? 21.997 -5.689 -24.629 1.00 84.75 68 SER A C 1
ATOM 534 O O . SER A 1 68 ? 22.445 -6.562 -25.373 1.00 84.75 68 SER A O 1
ATOM 536 N N . ASP A 1 69 ? 21.215 -4.696 -25.025 1.00 84.88 69 ASP A N 1
ATOM 537 C CA . ASP A 1 69 ? 20.819 -4.504 -26.418 1.00 84.88 69 ASP A CA 1
ATOM 538 C C . ASP A 1 69 ? 20.509 -3.023 -26.693 1.00 84.88 69 ASP A C 1
ATOM 540 O O . ASP A 1 69 ? 20.685 -2.156 -25.821 1.00 84.88 69 ASP A O 1
ATOM 544 N N . THR A 1 70 ? 20.069 -2.728 -27.912 1.00 83.62 70 THR A N 1
ATOM 545 C CA . THR A 1 70 ? 19.610 -1.405 -28.333 1.00 83.62 70 THR A CA 1
ATOM 546 C C . THR A 1 70 ? 18.237 -1.484 -28.979 1.00 83.62 70 THR A C 1
ATOM 548 O O . THR A 1 70 ? 18.064 -2.254 -29.908 1.00 83.62 70 THR A O 1
ATOM 551 N N . VAL A 1 71 ? 17.315 -0.618 -28.555 1.00 82.12 71 VAL A N 1
ATOM 552 C CA . VAL A 1 71 ? 15.950 -0.522 -29.094 1.00 82.12 71 VAL A CA 1
ATOM 553 C C . VAL A 1 71 ? 15.642 0.910 -29.537 1.00 82.12 71 VAL A C 1
ATOM 555 O O . VAL A 1 71 ? 16.134 1.867 -28.937 1.00 82.12 71 VAL A O 1
ATOM 558 N N . GLY A 1 72 ? 14.812 1.089 -30.559 1.00 75.94 72 GLY A N 1
ATOM 559 C CA . GLY A 1 72 ? 14.499 2.386 -31.166 1.00 75.94 72 GLY A CA 1
ATOM 560 C C . GLY A 1 72 ? 15.100 2.528 -32.560 1.00 75.94 72 GLY A C 1
ATOM 561 O O . GLY A 1 72 ? 15.990 1.776 -32.932 1.00 75.94 72 GLY A O 1
ATOM 562 N N . ASP A 1 73 ? 14.643 3.551 -33.284 1.00 72.00 73 ASP A N 1
ATOM 563 C CA . ASP A 1 73 ? 14.662 3.726 -34.745 1.00 72.00 73 ASP A CA 1
ATOM 564 C C . ASP A 1 73 ? 13.365 3.265 -35.455 1.00 72.00 73 ASP A C 1
ATOM 566 O O . ASP A 1 73 ? 12.529 2.548 -34.904 1.00 72.00 73 ASP A O 1
ATOM 570 N N . PHE A 1 74 ? 13.151 3.734 -36.694 1.00 63.91 74 PHE A N 1
ATOM 571 C CA . PHE A 1 74 ? 11.921 3.463 -37.458 1.00 63.91 74 PHE A CA 1
ATOM 572 C C . PHE A 1 74 ? 11.681 1.971 -37.758 1.00 63.91 74 PHE A C 1
ATOM 574 O O . PHE A 1 74 ? 10.569 1.613 -38.149 1.00 63.91 74 PHE A O 1
ATOM 581 N N . ASN A 1 75 ? 12.695 1.113 -37.613 1.00 67.81 75 ASN A N 1
ATOM 582 C CA . ASN A 1 75 ? 12.635 -0.311 -37.940 1.00 67.81 75 ASN A CA 1
ATOM 583 C C . ASN A 1 75 ? 12.676 -1.215 -36.695 1.00 67.81 75 ASN A C 1
ATOM 585 O O . ASN A 1 75 ? 12.198 -2.349 -36.780 1.00 67.81 75 ASN A O 1
ATOM 589 N N . ASN A 1 76 ? 13.180 -0.723 -35.560 1.00 71.12 76 ASN A N 1
ATOM 590 C CA . ASN A 1 76 ? 13.174 -1.393 -34.265 1.00 71.12 76 ASN A CA 1
ATOM 591 C C . ASN A 1 76 ? 12.358 -0.589 -33.234 1.00 71.12 76 ASN A C 1
ATOM 593 O O . ASN A 1 76 ? 12.860 0.202 -32.441 1.00 71.12 76 ASN A O 1
ATOM 597 N N . THR A 1 77 ? 11.050 -0.822 -33.226 1.00 75.44 77 THR A N 1
ATOM 598 C CA . THR A 1 77 ? 10.108 -0.149 -32.319 1.00 75.44 77 THR A CA 1
ATOM 599 C C . THR A 1 77 ? 9.949 -0.860 -30.973 1.00 75.44 77 THR A C 1
ATOM 601 O O . THR A 1 77 ? 9.254 -0.339 -30.103 1.00 75.44 77 THR A O 1
ATOM 604 N N . SER A 1 78 ? 10.524 -2.055 -30.808 1.00 80.19 78 SER A N 1
ATOM 605 C CA . SER A 1 78 ? 10.513 -2.858 -29.585 1.00 80.19 78 SER A CA 1
ATOM 606 C C . SER A 1 78 ? 11.316 -4.150 -29.746 1.00 80.19 78 SER A C 1
ATOM 608 O O . SER A 1 78 ? 11.227 -4.807 -30.783 1.00 80.19 78 SER A O 1
ATOM 610 N N . ASP A 1 79 ? 11.930 -4.595 -28.653 1.00 85.62 79 ASP A N 1
ATOM 611 C CA . ASP A 1 79 ? 12.647 -5.869 -28.584 1.00 85.62 79 ASP A CA 1
ATOM 612 C C . ASP A 1 79 ? 11.821 -6.905 -27.826 1.00 85.62 79 ASP A C 1
ATOM 614 O O . ASP A 1 79 ? 11.112 -6.568 -26.872 1.00 85.62 79 ASP A O 1
ATOM 618 N N . LEU A 1 80 ? 11.922 -8.178 -28.222 1.00 85.56 80 LEU A N 1
ATOM 619 C CA . LEU A 1 80 ? 11.181 -9.275 -27.601 1.00 85.56 80 LEU A CA 1
ATOM 620 C C . LEU A 1 80 ? 12.100 -10.412 -27.135 1.00 85.56 80 LEU A C 1
ATOM 622 O O . LEU A 1 80 ? 12.792 -11.050 -27.932 1.00 85.56 80 LEU A O 1
ATOM 626 N N . PHE A 1 81 ? 12.020 -10.734 -25.846 1.00 88.94 81 PHE A N 1
ATOM 627 C CA . PHE A 1 81 ? 12.745 -11.835 -25.216 1.00 88.94 81 PHE A CA 1
ATOM 628 C C . PHE A 1 81 ? 11.777 -12.883 -24.687 1.00 88.94 81 PHE A C 1
ATOM 630 O O . PHE A 1 81 ? 10.898 -12.564 -23.896 1.00 88.94 81 PHE A O 1
ATOM 637 N N . LYS A 1 82 ? 11.952 -14.144 -25.070 1.00 89.56 82 LYS A N 1
ATOM 638 C CA . LYS A 1 82 ? 11.105 -15.257 -24.628 1.00 89.56 82 LYS A CA 1
ATOM 639 C C . LYS A 1 82 ? 11.752 -16.034 -23.503 1.00 89.56 82 LYS A C 1
ATOM 641 O O . LYS A 1 82 ? 12.962 -16.243 -23.505 1.00 89.56 82 LYS A O 1
ATOM 646 N N . PHE A 1 83 ? 10.946 -16.547 -22.595 1.00 92.50 83 PHE A N 1
ATOM 647 C CA . PHE A 1 83 ? 11.390 -17.491 -21.583 1.00 92.50 83 PHE A CA 1
ATOM 648 C C . PHE A 1 83 ? 10.255 -18.440 -21.210 1.00 92.50 83 PHE A C 1
ATOM 650 O O . PHE A 1 83 ? 9.083 -18.164 -21.463 1.00 92.50 83 PHE A O 1
ATOM 657 N N . ASN A 1 84 ? 10.608 -19.577 -20.624 1.00 93.06 84 ASN A N 1
ATOM 658 C CA . ASN A 1 84 ? 9.639 -20.594 -20.230 1.00 93.06 84 ASN A CA 1
ATOM 659 C C . ASN A 1 84 ? 9.762 -20.908 -18.739 1.00 93.06 84 ASN A C 1
ATOM 661 O O . ASN A 1 84 ? 10.870 -20.934 -18.205 1.00 93.06 84 ASN A O 1
ATOM 665 N N . ILE A 1 85 ? 8.645 -21.189 -18.077 1.00 91.12 85 ILE A N 1
ATOM 666 C CA . ILE A 1 85 ? 8.601 -21.698 -16.703 1.00 91.12 85 ILE A CA 1
ATOM 667 C C . ILE A 1 85 ? 8.056 -23.119 -16.762 1.00 91.12 85 ILE A C 1
ATOM 669 O O . ILE A 1 85 ? 6.928 -23.339 -17.192 1.00 91.12 85 ILE A O 1
ATOM 673 N N . THR A 1 86 ? 8.844 -24.097 -16.323 1.00 82.94 86 THR A N 1
ATOM 674 C CA . THR A 1 86 ? 8.544 -25.512 -16.596 1.00 82.94 86 THR A CA 1
ATOM 675 C C . THR A 1 86 ? 7.885 -26.256 -15.440 1.00 82.94 86 THR A C 1
ATOM 677 O O . THR A 1 86 ? 6.997 -27.072 -15.669 1.00 82.94 86 THR A O 1
ATOM 680 N N . SER A 1 87 ? 8.293 -25.992 -14.197 1.00 75.06 87 SER A N 1
ATOM 681 C CA . SER A 1 87 ? 8.011 -26.925 -13.091 1.00 75.06 87 SER A CA 1
ATOM 682 C C . SER A 1 87 ? 6.950 -26.439 -12.107 1.00 75.06 87 SER A C 1
ATOM 684 O O . SER A 1 87 ? 6.061 -27.189 -11.712 1.00 75.06 87 SER A O 1
ATOM 686 N N . SER A 1 88 ? 7.053 -25.193 -11.652 1.00 83.38 88 SER A N 1
ATOM 687 C CA . SER A 1 88 ? 6.213 -24.673 -10.575 1.00 83.38 88 SER A CA 1
ATOM 688 C C . SER A 1 88 ? 6.075 -23.168 -10.667 1.00 83.38 88 SER A C 1
ATOM 690 O O . SER A 1 88 ? 6.899 -22.496 -11.283 1.00 83.38 88 SER A O 1
ATOM 692 N N . ARG A 1 89 ? 5.061 -22.643 -9.979 1.00 83.62 89 ARG A N 1
ATOM 693 C CA . ARG A 1 89 ? 4.873 -21.207 -9.820 1.00 83.62 89 ARG A CA 1
ATOM 694 C C . ARG A 1 89 ? 6.130 -20.568 -9.212 1.00 83.62 89 ARG A C 1
ATOM 696 O O . ARG A 1 89 ? 6.621 -21.049 -8.188 1.00 83.62 89 ARG A O 1
ATOM 703 N N . ILE A 1 90 ? 6.648 -19.515 -9.834 1.00 83.94 90 ILE A N 1
ATOM 704 C CA . ILE A 1 90 ? 7.914 -18.875 -9.452 1.00 83.94 90 ILE A CA 1
ATOM 705 C C . ILE A 1 90 ? 7.779 -17.354 -9.517 1.00 83.94 90 ILE A C 1
ATOM 707 O O . ILE A 1 90 ? 6.974 -16.835 -10.294 1.00 83.94 90 ILE A O 1
ATOM 711 N N . ASN A 1 91 ? 8.525 -16.643 -8.673 1.00 84.12 91 ASN A N 1
ATOM 712 C CA . ASN A 1 91 ? 8.641 -15.197 -8.791 1.00 84.12 91 ASN A CA 1
ATOM 713 C C . ASN A 1 91 ? 9.614 -14.867 -9.920 1.00 84.12 91 ASN A C 1
ATOM 715 O O . ASN A 1 91 ? 10.722 -15.397 -9.914 1.00 84.12 91 ASN A O 1
ATOM 719 N N . ILE A 1 92 ? 9.204 -14.016 -10.856 1.00 86.00 92 ILE A N 1
ATOM 720 C CA . ILE A 1 92 ? 10.066 -13.440 -11.884 1.00 86.00 92 ILE A CA 1
ATOM 721 C C . ILE A 1 92 ? 10.213 -11.954 -11.598 1.00 86.00 92 ILE A C 1
ATOM 723 O O . ILE A 1 92 ? 9.223 -11.219 -11.617 1.00 86.00 92 ILE A O 1
ATOM 727 N N . ASP A 1 93 ? 11.452 -11.541 -11.378 1.00 82.25 93 ASP A N 1
ATOM 728 C CA . ASP A 1 93 ? 11.847 -10.150 -11.243 1.00 82.25 93 ASP A CA 1
ATOM 729 C C . ASP A 1 93 ? 12.569 -9.727 -12.517 1.00 82.25 93 ASP A C 1
ATOM 731 O O . ASP A 1 93 ? 13.552 -10.344 -12.927 1.00 82.25 93 ASP A O 1
ATOM 735 N N . ILE A 1 94 ? 12.061 -8.684 -13.159 1.00 82.12 94 ILE A N 1
ATOM 736 C CA . ILE A 1 94 ? 12.633 -8.080 -14.355 1.00 82.12 94 ILE A CA 1
ATOM 737 C C . ILE A 1 94 ? 13.010 -6.665 -13.971 1.00 82.12 94 ILE A C 1
ATOM 739 O O . ILE A 1 94 ? 12.150 -5.890 -13.565 1.00 82.12 94 ILE A O 1
ATOM 743 N N . SER A 1 95 ? 14.279 -6.324 -14.112 1.00 77.75 95 SER A N 1
ATOM 744 C CA . SER A 1 95 ? 14.768 -4.966 -13.912 1.00 77.75 95 SER A CA 1
ATOM 745 C C . SER A 1 95 ? 15.468 -4.485 -15.170 1.00 77.75 95 SER A C 1
ATOM 747 O O . SER A 1 95 ? 16.133 -5.267 -15.852 1.00 77.75 95 SER A O 1
ATOM 749 N N . SER A 1 96 ? 15.333 -3.199 -15.479 1.00 75.38 96 SER A N 1
ATOM 750 C CA . SER A 1 96 ? 16.204 -2.541 -16.440 1.00 75.38 96 SER A CA 1
ATOM 751 C C . SER A 1 96 ? 17.137 -1.559 -15.750 1.00 75.38 96 SER A C 1
ATOM 753 O O . SER A 1 96 ? 16.742 -0.823 -14.847 1.00 75.38 96 SER A O 1
ATOM 755 N N . ILE A 1 97 ? 18.383 -1.518 -16.210 1.00 63.56 97 ILE A N 1
ATOM 756 C CA . ILE A 1 97 ? 19.331 -0.459 -15.875 1.00 63.56 97 ILE A CA 1
ATOM 757 C C . ILE A 1 97 ? 19.687 0.235 -17.182 1.00 63.56 97 ILE A C 1
ATOM 759 O O . ILE A 1 97 ? 20.525 -0.239 -17.955 1.00 63.56 97 ILE A O 1
ATOM 763 N N . ASP A 1 98 ? 19.044 1.367 -17.422 1.00 62.78 98 ASP A N 1
ATOM 764 C CA . ASP A 1 98 ? 19.470 2.350 -18.404 1.00 62.78 98 ASP A CA 1
ATOM 765 C C . ASP A 1 98 ? 19.854 3.643 -17.665 1.00 62.78 98 ASP A C 1
ATOM 767 O O . ASP A 1 98 ? 19.446 3.906 -16.532 1.00 62.78 98 ASP A O 1
ATOM 771 N N . SER A 1 99 ? 20.736 4.437 -18.261 1.00 51.06 99 SER A N 1
ATOM 772 C CA . SER A 1 99 ? 21.252 5.648 -17.615 1.00 51.06 99 SER A CA 1
ATOM 773 C C . SER A 1 99 ? 20.226 6.786 -17.550 1.00 51.06 99 SER A C 1
ATOM 775 O O . SER A 1 99 ? 20.470 7.759 -16.842 1.00 51.06 99 SER A O 1
ATOM 777 N N . ASN A 1 100 ? 19.094 6.668 -18.259 1.00 58.75 100 ASN A N 1
ATOM 778 C CA . ASN A 1 100 ? 18.149 7.764 -18.500 1.00 58.75 100 ASN A CA 1
ATOM 779 C C . ASN A 1 100 ? 16.662 7.394 -18.348 1.00 58.75 100 ASN A C 1
ATOM 781 O O . ASN A 1 100 ? 15.821 8.252 -18.615 1.00 58.75 100 ASN A O 1
ATOM 785 N N . ASN A 1 101 ? 16.316 6.167 -17.948 1.00 59.69 101 ASN A N 1
ATOM 786 C CA . ASN A 1 101 ? 14.937 5.674 -17.931 1.00 59.69 101 ASN A CA 1
ATOM 787 C C . ASN A 1 101 ? 14.253 5.911 -19.286 1.00 59.69 101 ASN A C 1
ATOM 789 O O . ASN A 1 101 ? 13.377 6.758 -19.429 1.00 59.69 101 ASN A O 1
ATOM 793 N N . ALA A 1 102 ? 14.762 5.286 -20.340 1.00 70.31 102 ALA A N 1
ATOM 794 C CA . ALA A 1 102 ? 14.401 5.567 -21.727 1.00 70.31 102 ALA A CA 1
ATOM 795 C C . ALA A 1 102 ? 13.625 4.423 -22.397 1.00 70.31 102 ALA A C 1
ATOM 797 O O . ALA A 1 102 ? 13.202 4.581 -23.542 1.00 70.31 102 ALA A O 1
ATOM 798 N N . ILE A 1 103 ? 13.387 3.317 -21.688 1.00 78.75 103 ILE A N 1
ATOM 799 C CA . ILE A 1 103 ? 12.583 2.179 -22.161 1.00 78.75 103 ILE A CA 1
ATOM 800 C C . ILE A 1 103 ? 11.391 1.908 -21.240 1.00 78.75 103 ILE A C 1
ATOM 802 O O . ILE A 1 103 ? 11.482 2.216 -20.072 1.00 78.75 103 ILE A O 1
ATOM 806 N N . ASP A 1 104 ? 10.305 1.311 -21.705 1.00 81.12 104 ASP A N 1
ATOM 807 C CA . ASP A 1 104 ? 9.258 0.685 -20.892 1.00 81.12 104 ASP A CA 1
ATOM 808 C C . ASP A 1 104 ? 9.420 -0.841 -20.946 1.00 81.12 104 ASP A C 1
ATOM 810 O O . ASP A 1 104 ? 9.951 -1.392 -21.920 1.00 81.12 104 ASP A O 1
ATOM 814 N N . LEU A 1 105 ? 8.928 -1.537 -19.918 1.00 83.88 105 LEU A N 1
ATOM 815 C CA . LEU A 1 105 ? 8.895 -3.002 -19.890 1.00 83.88 105 LEU A CA 1
ATOM 816 C C . LEU A 1 105 ? 7.458 -3.514 -19.891 1.00 83.88 105 LEU A C 1
ATOM 818 O O . LEU A 1 105 ? 6.619 -3.057 -19.114 1.00 83.88 105 LEU A O 1
ATOM 822 N N . GLN A 1 106 ? 7.197 -4.541 -20.693 1.00 87.06 106 GLN A N 1
ATOM 823 C CA . GLN A 1 106 ? 5.968 -5.326 -20.627 1.00 87.06 106 GLN A CA 1
ATOM 824 C C . GLN A 1 106 ? 6.303 -6.805 -20.474 1.00 87.06 106 GLN A C 1
ATOM 826 O O . GLN A 1 106 ? 7.131 -7.349 -21.198 1.00 87.06 106 GLN A O 1
ATOM 831 N N . LEU A 1 107 ? 5.626 -7.461 -19.543 1.00 88.69 107 LEU A N 1
ATOM 832 C CA . LEU A 1 107 ? 5.606 -8.905 -19.392 1.00 88.69 107 LEU A CA 1
ATOM 833 C C . LEU A 1 107 ? 4.320 -9.436 -20.017 1.00 88.69 107 LEU A C 1
ATOM 835 O O . LEU A 1 107 ? 3.221 -9.039 -19.627 1.00 88.69 107 LEU A O 1
ATOM 839 N N . ILE A 1 108 ? 4.470 -10.339 -20.973 1.00 89.06 108 ILE A N 1
ATOM 840 C CA . ILE A 1 108 ? 3.415 -10.811 -21.861 1.00 89.06 108 ILE A CA 1
ATOM 841 C C . ILE A 1 108 ? 3.298 -12.328 -21.772 1.00 89.06 108 ILE A C 1
ATOM 843 O O . ILE A 1 108 ? 4.295 -13.040 -21.637 1.00 89.06 108 ILE A O 1
ATOM 847 N N . GLN A 1 109 ? 2.071 -12.818 -21.893 1.00 89.69 109 GLN A N 1
ATOM 848 C CA . GLN A 1 109 ? 1.781 -14.204 -22.227 1.00 89.69 109 GLN A CA 1
ATOM 849 C C . GLN A 1 109 ? 0.879 -14.210 -23.451 1.00 89.69 109 GLN A C 1
ATOM 851 O O . GLN A 1 109 ? -0.271 -13.776 -23.376 1.00 89.69 109 GLN A O 1
ATOM 856 N N . ASP A 1 110 ? 1.428 -14.700 -24.558 1.00 79.69 110 ASP A N 1
ATOM 857 C CA . ASP A 1 110 ? 0.684 -14.941 -25.788 1.00 79.69 110 ASP A CA 1
ATOM 858 C C . ASP A 1 110 ? -0.336 -16.056 -25.513 1.00 79.69 110 ASP A C 1
ATOM 860 O O . ASP A 1 110 ? 0.021 -17.209 -25.266 1.00 79.69 110 ASP A O 1
ATOM 864 N N . LYS A 1 111 ? -1.618 -15.692 -25.453 1.00 80.25 111 LYS A N 1
ATOM 865 C CA . LYS A 1 111 ? -2.694 -16.626 -25.088 1.00 80.25 111 LYS A CA 1
ATOM 866 C C . LYS A 1 111 ? -3.211 -17.399 -26.291 1.00 80.25 111 LYS A C 1
ATOM 868 O O . LYS A 1 111 ? -3.786 -18.476 -26.118 1.00 80.25 111 LYS A O 1
ATOM 873 N N . ASN A 1 112 ? -3.081 -16.826 -27.483 1.00 77.62 112 ASN A N 1
ATOM 874 C CA . ASN A 1 112 ? -3.619 -17.384 -28.717 1.00 77.62 112 ASN A CA 1
ATOM 875 C C . ASN A 1 112 ? -2.532 -18.092 -29.558 1.00 77.62 112 ASN A C 1
ATOM 877 O O . ASN A 1 112 ? -2.867 -18.737 -30.555 1.00 77.62 112 ASN A O 1
ATOM 881 N N . ASN A 1 113 ? -1.272 -18.041 -29.106 1.00 75.69 113 ASN A N 1
ATOM 882 C CA . ASN A 1 113 ? -0.083 -18.650 -29.702 1.00 75.69 113 ASN A CA 1
ATOM 883 C C . ASN A 1 113 ? 0.152 -18.228 -31.156 1.00 75.69 113 ASN A C 1
ATOM 885 O O . ASN A 1 113 ? 0.654 -19.018 -31.964 1.00 75.69 113 ASN A O 1
ATOM 889 N N . ASN A 1 114 ? -0.253 -17.015 -31.522 1.00 70.56 114 ASN A N 1
ATOM 890 C CA . ASN A 1 114 ? -0.108 -16.529 -32.888 1.00 70.56 114 ASN A CA 1
ATOM 891 C C . ASN A 1 114 ? 1.188 -15.743 -33.119 1.00 70.56 114 ASN A C 1
ATOM 893 O O . ASN A 1 114 ? 1.477 -15.372 -34.260 1.00 70.56 114 ASN A O 1
ATOM 897 N N . GLY A 1 115 ? 1.990 -15.534 -32.073 1.00 64.56 115 GLY A N 1
ATOM 898 C CA . GLY A 1 115 ? 3.252 -14.821 -32.173 1.00 64.56 115 GLY A CA 1
ATOM 899 C C . GLY A 1 115 ? 3.078 -13.322 -32.410 1.00 64.56 115 GLY A C 1
ATOM 900 O O . GLY A 1 115 ? 3.911 -12.715 -33.089 1.00 64.56 115 GLY A O 1
ATOM 901 N N . ALA A 1 116 ? 2.019 -12.721 -31.876 1.00 66.44 116 ALA A N 1
ATOM 902 C CA . ALA A 1 116 ? 1.818 -11.281 -31.833 1.00 66.44 116 ALA A CA 1
ATOM 903 C C . ALA A 1 116 ? 1.273 -10.853 -30.459 1.00 66.44 116 ALA A C 1
ATOM 905 O O . ALA A 1 116 ? 0.826 -11.674 -29.666 1.00 66.44 116 ALA A O 1
ATOM 906 N N . VAL A 1 117 ? 1.401 -9.561 -30.136 1.00 70.06 117 VAL A N 1
ATOM 907 C CA . VAL A 1 117 ? 0.758 -8.964 -28.953 1.00 70.06 117 VAL A CA 1
ATOM 908 C C . VAL A 1 117 ? -0.475 -8.234 -29.457 1.00 70.06 117 VAL A C 1
ATOM 910 O O . VAL A 1 117 ? -0.389 -7.073 -29.863 1.00 70.06 117 VAL A O 1
ATOM 913 N N . ASP A 1 118 ? -1.602 -8.930 -29.477 1.00 68.19 118 ASP A N 1
ATOM 914 C CA . ASP A 1 118 ? -2.796 -8.472 -30.196 1.00 68.19 118 ASP A CA 1
ATOM 915 C C . ASP A 1 118 ? -3.879 -7.924 -29.274 1.00 68.19 118 ASP A C 1
ATOM 917 O O . ASP A 1 118 ? -4.837 -7.291 -29.727 1.00 68.19 118 ASP A O 1
ATOM 921 N N . SER A 1 119 ? -3.732 -8.146 -27.967 1.00 72.00 119 SER A N 1
ATOM 922 C CA . SER A 1 119 ? -4.679 -7.668 -26.970 1.00 72.00 119 SER A CA 1
ATOM 923 C C . SER A 1 119 ? -3.972 -7.126 -25.727 1.00 72.00 119 SER A C 1
ATOM 925 O O . SER A 1 119 ? -3.033 -7.751 -25.229 1.00 72.00 119 SER A O 1
ATOM 927 N N . PRO A 1 120 ? -4.467 -6.023 -25.130 1.00 71.62 120 PRO A N 1
ATOM 928 C CA . PRO A 1 120 ? -4.041 -5.587 -23.801 1.00 71.62 120 PRO A CA 1
ATOM 929 C C . PRO A 1 120 ? -4.158 -6.680 -22.726 1.00 71.62 120 PRO A C 1
ATOM 931 O O . PRO A 1 120 ? -3.455 -6.631 -21.724 1.00 71.62 120 PRO A O 1
ATOM 934 N N . GLU A 1 121 ? -5.019 -7.683 -22.928 1.00 73.75 121 GLU A N 1
ATOM 935 C CA . GLU A 1 121 ? -5.196 -8.813 -22.007 1.00 73.75 121 GLU A CA 1
ATOM 936 C C . GLU A 1 121 ? -4.033 -9.818 -22.010 1.00 73.75 121 GLU A C 1
ATOM 938 O O . GLU A 1 121 ? -3.981 -10.695 -21.139 1.00 73.75 121 GLU A O 1
ATOM 943 N N . GLU A 1 122 ? -3.134 -9.741 -22.991 1.00 84.19 122 GLU A N 1
ATOM 944 C CA . GLU A 1 122 ? -1.913 -10.555 -23.065 1.00 84.19 122 GLU A CA 1
ATOM 945 C C . GLU A 1 122 ? -0.769 -9.927 -22.263 1.00 84.19 122 GLU A C 1
ATOM 947 O O . GLU A 1 122 ? 0.164 -10.625 -21.867 1.00 84.19 122 GLU A O 1
ATOM 952 N N . ILE A 1 123 ? -0.867 -8.632 -21.948 1.00 84.31 123 ILE A N 1
ATOM 953 C CA . ILE A 1 123 ? 0.069 -7.926 -21.072 1.00 84.31 123 ILE A CA 1
ATOM 954 C C . ILE A 1 123 ? -0.291 -8.262 -19.619 1.00 84.31 123 ILE A C 1
ATOM 956 O O . ILE A 1 123 ? -1.263 -7.769 -19.051 1.00 84.31 123 ILE A O 1
ATOM 960 N N . ILE A 1 124 ? 0.510 -9.124 -18.997 1.00 83.00 124 ILE A N 1
ATOM 961 C CA . ILE A 1 124 ? 0.323 -9.590 -17.612 1.00 83.00 124 ILE A CA 1
ATOM 962 C C . ILE A 1 124 ? 0.733 -8.526 -16.597 1.00 83.00 124 ILE A C 1
ATOM 964 O O . ILE A 1 124 ? 0.191 -8.445 -15.485 1.00 83.00 124 ILE A O 1
ATOM 968 N N . SER A 1 125 ? 1.779 -7.789 -16.939 1.00 78.38 125 SER A N 1
ATOM 969 C CA . SER A 1 125 ? 2.341 -6.736 -16.116 1.00 78.38 125 SER A CA 1
ATOM 970 C C . SER A 1 125 ? 3.105 -5.790 -17.010 1.00 78.38 125 SER A C 1
ATOM 972 O O . SER A 1 125 ? 3.666 -6.195 -18.023 1.00 78.38 125 SER A O 1
ATOM 974 N N . GLN A 1 126 ? 3.169 -4.537 -16.610 1.00 79.12 126 GLN A N 1
ATOM 975 C CA . GLN A 1 126 ? 3.953 -3.548 -17.314 1.00 79.12 126 GLN A CA 1
ATOM 976 C C . GLN A 1 126 ? 4.516 -2.561 -16.314 1.00 79.12 126 GLN A C 1
ATOM 978 O O . GLN A 1 126 ? 3.885 -2.251 -15.306 1.00 79.12 126 GLN A O 1
ATOM 983 N N . SER A 1 127 ? 5.710 -2.091 -16.611 1.00 74.50 127 SER A N 1
ATOM 984 C CA . SER A 1 127 ? 6.310 -0.944 -15.967 1.00 74.50 127 SER A CA 1
ATOM 985 C C . SER A 1 127 ? 6.281 0.145 -17.029 1.00 74.50 127 SER A C 1
ATOM 987 O O . SER A 1 127 ? 7.096 0.143 -17.949 1.00 74.50 127 SER A O 1
ATOM 989 N N . LEU A 1 128 ? 5.217 0.952 -16.963 1.00 64.44 128 LEU A N 1
ATOM 990 C CA . LEU A 1 128 ? 5.034 2.145 -17.778 1.00 64.44 128 LEU A CA 1
ATOM 991 C C . LEU A 1 128 ? 5.423 3.338 -16.911 1.00 64.44 128 LEU A C 1
ATOM 993 O O . LEU A 1 128 ? 4.952 3.460 -15.780 1.00 64.44 128 LEU A O 1
ATOM 997 N N . HIS A 1 129 ? 6.297 4.182 -17.428 1.00 59.69 129 HIS A N 1
ATOM 998 C CA . HIS A 1 129 ? 6.895 5.310 -16.720 1.00 59.69 129 HIS A CA 1
ATOM 999 C C . HIS A 1 129 ? 5.995 6.151 -15.796 1.00 59.69 129 HIS A C 1
ATOM 1001 O O . HIS A 1 129 ? 5.100 6.840 -16.273 1.00 59.69 129 HIS A O 1
ATOM 1007 N N . GLU A 1 130 ? 6.423 6.274 -14.529 1.00 45.50 130 GLU A N 1
ATOM 1008 C CA . GLU A 1 130 ? 6.462 7.525 -13.748 1.00 45.50 130 GLU A CA 1
ATOM 1009 C C . GLU A 1 130 ? 7.726 7.503 -12.848 1.00 45.50 130 GLU A C 1
ATOM 1011 O O . GLU A 1 130 ? 7.769 6.764 -11.870 1.00 45.50 130 GLU A O 1
ATOM 1016 N N . GLY A 1 131 ? 8.794 8.258 -13.169 1.00 48.38 131 GLY A N 1
ATOM 1017 C CA . GLY A 1 131 ? 9.947 8.448 -12.258 1.00 48.38 131 GLY A CA 1
ATOM 1018 C C . GLY A 1 131 ? 11.364 8.332 -12.853 1.00 48.38 131 GLY A C 1
ATOM 1019 O O . GLY A 1 131 ? 11.552 8.181 -14.059 1.00 48.38 131 GLY A O 1
ATOM 1020 N N . THR A 1 132 ? 12.382 8.442 -11.985 1.00 37.78 132 THR A N 1
ATOM 1021 C CA . THR A 1 132 ? 13.832 8.538 -12.303 1.00 37.78 132 THR A CA 1
ATOM 1022 C C . THR A 1 132 ? 14.618 7.230 -12.119 1.00 37.78 132 THR A C 1
ATOM 1024 O O . THR A 1 132 ? 15.848 7.249 -12.029 1.00 37.78 132 THR A O 1
ATOM 1027 N N . ARG A 1 133 ? 13.943 6.079 -12.049 1.00 48.16 133 ARG A N 1
ATOM 1028 C CA . ARG A 1 133 ? 14.588 4.766 -11.933 1.00 48.16 133 ARG A CA 1
ATOM 1029 C C . ARG A 1 133 ? 14.119 3.814 -13.017 1.00 48.16 133 ARG A C 1
ATOM 1031 O O . ARG A 1 133 ? 12.931 3.796 -13.312 1.00 48.16 133 ARG A O 1
ATOM 1038 N N . GLY A 1 134 ? 15.064 3.006 -13.500 1.00 52.66 134 GLY A N 1
ATOM 1039 C CA . GLY A 1 134 ? 14.823 1.914 -14.431 1.00 52.66 134 GLY A CA 1
ATOM 1040 C C . GLY A 1 134 ? 13.639 1.033 -14.035 1.00 52.66 134 GLY A C 1
ATOM 1041 O O . GLY A 1 134 ? 13.313 0.868 -12.858 1.00 52.66 134 GLY A O 1
ATOM 1042 N N . ASN A 1 135 ? 12.989 0.500 -15.055 1.00 65.56 135 ASN A N 1
ATOM 1043 C CA . ASN A 1 135 ? 11.740 -0.235 -14.972 1.00 65.56 135 ASN A CA 1
ATOM 1044 C C . ASN A 1 135 ? 11.894 -1.536 -14.202 1.00 65.56 135 ASN A C 1
ATOM 1046 O O . ASN A 1 135 ? 12.864 -2.272 -14.389 1.00 65.56 135 ASN A O 1
ATOM 1050 N N . PHE A 1 136 ? 10.894 -1.839 -13.380 1.00 73.56 136 PHE A N 1
ATOM 1051 C CA . PHE A 1 136 ? 10.849 -3.059 -12.592 1.00 73.56 136 PHE A CA 1
ATOM 1052 C C . PHE A 1 136 ? 9.495 -3.751 -12.728 1.00 73.56 136 PHE A C 1
ATOM 1054 O O . PHE A 1 136 ? 8.442 -3.121 -12.613 1.00 73.56 136 PHE A O 1
ATOM 1061 N N . ILE A 1 137 ? 9.523 -5.061 -12.946 1.00 76.31 137 ILE A N 1
ATOM 1062 C CA . ILE A 1 137 ? 8.356 -5.939 -12.915 1.00 76.31 137 ILE A CA 1
ATOM 1063 C C . ILE A 1 137 ? 8.678 -7.099 -11.976 1.00 76.31 137 ILE A C 1
ATOM 1065 O O . ILE A 1 137 ? 9.532 -7.914 -12.296 1.00 76.31 137 ILE A O 1
ATOM 1069 N N . ALA A 1 138 ? 7.943 -7.216 -10.870 1.00 77.06 138 ALA A N 1
ATOM 1070 C CA . ALA A 1 138 ? 7.909 -8.423 -10.044 1.00 77.06 138 ALA A CA 1
ATOM 1071 C C . ALA A 1 138 ? 6.577 -9.137 -10.247 1.00 77.06 138 ALA A C 1
ATOM 1073 O O . ALA A 1 138 ? 5.522 -8.641 -9.830 1.00 77.06 138 ALA A O 1
ATOM 1074 N N . LYS A 1 139 ? 6.601 -10.323 -10.855 1.00 80.31 139 LYS A N 1
ATOM 1075 C CA . LYS A 1 139 ? 5.384 -11.100 -11.093 1.00 80.31 139 LYS A CA 1
ATOM 1076 C C . LYS A 1 139 ? 5.567 -12.559 -10.733 1.00 80.31 139 LYS A C 1
ATOM 1078 O O . LYS A 1 139 ? 6.513 -13.216 -11.147 1.00 80.31 139 LYS A O 1
ATOM 1083 N N . ILE A 1 140 ? 4.579 -13.090 -10.022 1.00 81.88 140 ILE A N 1
ATOM 1084 C CA . ILE A 1 140 ? 4.452 -14.526 -9.847 1.00 81.88 140 ILE A CA 1
ATOM 1085 C C . ILE A 1 140 ? 3.786 -15.129 -11.076 1.00 81.88 140 ILE A C 1
ATOM 1087 O O . ILE A 1 140 ? 2.629 -14.822 -11.381 1.00 81.88 140 ILE A O 1
ATOM 1091 N N . LEU A 1 141 ? 4.501 -16.035 -11.726 1.00 86.44 141 LEU A N 1
ATOM 1092 C CA . LEU A 1 141 ? 4.072 -16.684 -12.953 1.00 86.44 141 LEU A CA 1
ATOM 1093 C C . LEU A 1 141 ? 3.875 -18.181 -12.730 1.00 86.44 141 LEU A C 1
ATOM 1095 O O . LEU A 1 141 ? 4.606 -18.813 -11.967 1.00 86.44 141 LEU A O 1
ATOM 1099 N N . ASN A 1 142 ? 2.842 -18.730 -13.365 1.00 89.00 142 ASN A N 1
ATOM 1100 C CA . ASN A 1 142 ? 2.598 -20.171 -13.407 1.00 89.00 142 ASN A CA 1
ATOM 1101 C C . ASN A 1 142 ? 3.520 -20.817 -14.457 1.00 89.00 142 ASN A C 1
ATOM 1103 O O . ASN A 1 142 ? 4.142 -20.095 -15.231 1.00 89.00 142 ASN A O 1
ATOM 1107 N N . PRO A 1 143 ? 3.618 -22.156 -14.516 1.00 91.69 143 PRO A N 1
ATOM 1108 C CA . PRO A 1 143 ? 4.261 -22.806 -15.649 1.00 91.69 143 PRO A CA 1
ATOM 1109 C C . PRO A 1 143 ? 3.633 -22.370 -16.977 1.00 91.69 143 PRO A C 1
ATOM 1111 O O . PRO A 1 143 ? 2.406 -22.297 -17.088 1.00 91.69 143 PRO A O 1
ATOM 1114 N N . GLY A 1 144 ? 4.473 -22.069 -17.960 1.00 91.62 144 GLY A N 1
ATOM 1115 C CA . GLY A 1 144 ? 4.059 -21.545 -19.254 1.00 91.62 144 GLY A CA 1
ATOM 1116 C C . GLY A 1 144 ? 5.135 -20.706 -19.935 1.00 91.62 14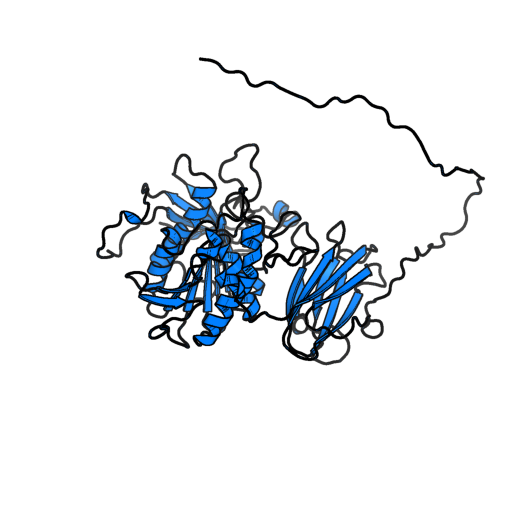4 GLY A C 1
ATOM 1117 O O . GLY A 1 144 ? 6.170 -20.381 -19.349 1.00 91.62 144 GLY A O 1
ATOM 1118 N N . GLU A 1 145 ? 4.848 -20.348 -21.181 1.00 91.31 145 GLU A N 1
ATOM 1119 C CA .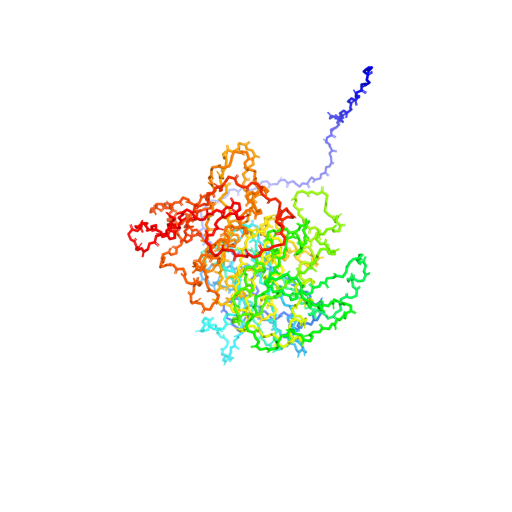 GLU A 1 145 ? 5.697 -19.491 -22.000 1.00 91.31 145 GLU A CA 1
ATOM 1120 C C . GLU A 1 145 ? 5.326 -18.021 -21.811 1.00 91.31 145 GLU A C 1
ATOM 1122 O O . GLU A 1 145 ? 4.150 -17.648 -21.759 1.00 91.31 145 GLU A O 1
ATOM 1127 N N . TYR A 1 146 ? 6.356 -17.190 -21.707 1.00 92.12 146 TYR A N 1
ATOM 1128 C CA . TYR A 1 146 ? 6.243 -15.765 -21.449 1.00 92.12 146 TYR A CA 1
ATOM 1129 C C . TYR A 1 146 ? 7.220 -14.995 -22.326 1.00 92.12 146 TYR A C 1
ATOM 1131 O O . TYR A 1 146 ? 8.262 -15.508 -22.742 1.00 92.12 146 TYR A O 1
ATOM 1139 N N . SER A 1 147 ? 6.889 -13.735 -22.582 1.00 90.19 147 SER A N 1
ATOM 1140 C CA . SER A 1 147 ? 7.752 -12.814 -23.309 1.00 90.19 147 SER A CA 1
ATOM 1141 C C . SER A 1 147 ? 7.920 -11.509 -22.547 1.00 90.19 147 SER A C 1
ATOM 1143 O O . SER A 1 147 ? 6.993 -11.028 -21.903 1.00 90.19 147 SER A O 1
ATOM 1145 N N . ILE A 1 148 ? 9.101 -10.918 -22.641 1.00 89.81 148 ILE A N 1
ATOM 1146 C CA . ILE A 1 148 ? 9.384 -9.559 -22.202 1.00 89.81 148 ILE A CA 1
ATOM 1147 C C . ILE A 1 148 ? 9.507 -8.716 -23.446 1.00 89.81 148 ILE A C 1
ATOM 1149 O O . ILE A 1 148 ? 10.319 -9.022 -24.319 1.00 89.81 148 ILE A O 1
ATOM 1153 N N . ARG A 1 149 ? 8.714 -7.657 -23.505 1.00 87.69 149 ARG A N 1
ATOM 1154 C CA . ARG A 1 149 ? 8.828 -6.635 -24.528 1.00 87.69 149 ARG A CA 1
ATOM 1155 C C . ARG A 1 149 ? 9.474 -5.397 -23.931 1.00 87.69 149 ARG A C 1
ATOM 1157 O O . ARG A 1 149 ? 9.001 -4.882 -22.918 1.00 87.69 149 ARG A O 1
ATOM 1164 N N . VAL A 1 150 ? 10.541 -4.940 -24.570 1.00 87.38 150 VAL A N 1
ATOM 1165 C CA . VAL A 1 150 ? 11.230 -3.689 -24.254 1.00 87.38 150 VAL A CA 1
ATOM 1166 C C . VAL A 1 150 ? 10.803 -2.659 -25.289 1.00 87.38 150 VAL A C 1
ATOM 1168 O O . VAL A 1 150 ? 10.891 -2.926 -26.484 1.00 87.38 150 VAL A O 1
ATOM 1171 N N . ILE A 1 151 ? 10.296 -1.509 -24.853 1.00 84.94 151 ILE A N 1
ATOM 1172 C CA . ILE A 1 151 ? 9.740 -0.481 -25.747 1.00 84.94 151 ILE A CA 1
ATOM 1173 C C . ILE A 1 151 ? 10.515 0.820 -25.524 1.00 84.94 151 ILE A C 1
ATOM 1175 O O . ILE A 1 151 ? 10.613 1.244 -24.382 1.00 84.94 151 ILE A O 1
ATOM 1179 N N . PRO A 1 152 ? 11.063 1.492 -26.545 1.00 82.69 152 PRO A N 1
ATOM 1180 C CA . PRO A 1 152 ? 11.708 2.783 -26.357 1.00 82.69 152 PRO A CA 1
ATOM 1181 C C . PRO A 1 152 ? 10.655 3.869 -26.119 1.00 82.69 152 PRO A C 1
ATOM 1183 O O . PRO A 1 152 ? 9.619 3.898 -26.784 1.00 82.69 152 PRO A O 1
ATOM 1186 N N . LYS A 1 153 ? 10.959 4.841 -25.255 1.00 77.38 153 LYS A N 1
ATOM 1187 C CA . LYS A 1 153 ? 10.148 6.065 -25.125 1.00 77.38 153 LYS A CA 1
ATOM 1188 C C . LYS A 1 153 ? 10.044 6.837 -26.430 1.00 77.38 153 LYS A C 1
ATOM 1190 O O . LYS A 1 153 ? 9.008 7.415 -26.740 1.00 77.38 153 LYS A O 1
ATOM 1195 N N . ASN A 1 154 ? 11.170 6.926 -27.130 1.00 74.62 154 ASN A N 1
ATOM 1196 C CA . ASN A 1 154 ? 11.286 7.642 -28.382 1.00 74.62 154 ASN A CA 1
ATOM 1197 C C . ASN A 1 154 ? 11.761 6.667 -29.455 1.00 74.62 154 ASN A C 1
ATOM 1199 O O . ASN A 1 154 ? 12.919 6.258 -29.464 1.00 74.62 154 ASN A O 1
ATOM 1203 N N . THR A 1 155 ? 10.855 6.319 -30.363 1.00 75.44 155 THR A N 1
ATOM 1204 C CA . THR A 1 155 ? 11.129 5.422 -31.487 1.00 75.44 155 THR A CA 1
ATOM 1205 C C . THR A 1 155 ? 12.021 6.056 -32.552 1.00 75.44 155 THR A C 1
ATOM 1207 O O . THR A 1 155 ? 12.483 5.350 -33.434 1.00 75.44 155 THR A O 1
ATOM 1210 N N . GLU A 1 156 ? 12.314 7.356 -32.499 1.00 76.88 156 GLU A N 1
ATOM 1211 C CA . GLU A 1 156 ? 13.207 8.019 -33.461 1.00 76.88 156 GLU A CA 1
ATOM 1212 C C . GLU A 1 156 ? 14.689 7.914 -33.070 1.00 76.88 156 GLU A C 1
ATOM 1214 O O . GLU A 1 156 ? 15.569 8.166 -33.894 1.00 76.88 156 GLU A O 1
ATOM 1219 N N . THR A 1 157 ? 14.982 7.548 -31.819 1.00 78.38 157 THR A N 1
ATOM 1220 C CA . THR A 1 157 ? 16.346 7.489 -31.283 1.00 78.38 157 THR A CA 1
ATOM 1221 C C . THR A 1 157 ? 16.679 6.100 -30.768 1.00 78.38 157 THR A C 1
ATOM 1223 O O . THR A 1 157 ? 15.958 5.557 -29.934 1.00 78.38 157 THR A O 1
ATOM 1226 N N . VAL A 1 158 ? 17.825 5.571 -31.193 1.00 81.44 158 VAL A N 1
ATOM 1227 C CA . VAL A 1 158 ? 18.365 4.318 -30.659 1.00 81.44 158 VAL A CA 1
ATOM 1228 C C . VAL A 1 158 ? 18.709 4.497 -29.179 1.00 81.44 158 VAL A C 1
ATOM 1230 O O . VAL A 1 158 ? 19.468 5.393 -28.802 1.00 81.44 158 VAL A O 1
ATOM 1233 N N . THR A 1 159 ? 18.156 3.624 -28.347 1.00 81.19 159 THR A N 1
ATOM 1234 C CA . THR A 1 159 ? 18.296 3.610 -26.893 1.00 81.19 159 THR A CA 1
ATOM 1235 C C . THR A 1 159 ? 18.974 2.318 -26.465 1.00 81.19 159 THR A C 1
ATOM 1237 O O . THR A 1 159 ? 18.427 1.232 -26.633 1.00 81.19 159 THR A O 1
ATOM 1240 N N . ALA A 1 160 ? 20.168 2.426 -25.887 1.00 82.94 160 ALA A N 1
ATOM 1241 C CA . ALA A 1 160 ? 20.842 1.287 -25.275 1.00 82.94 160 ALA A CA 1
ATOM 1242 C C . ALA A 1 160 ? 20.248 0.976 -23.900 1.00 82.94 160 ALA A C 1
ATOM 1244 O O . ALA A 1 160 ? 19.974 1.890 -23.116 1.00 82.94 160 ALA A O 1
ATOM 1245 N N . TYR A 1 161 ? 20.113 -0.307 -23.583 1.00 81.56 161 TYR A N 1
ATOM 1246 C CA . TYR A 1 161 ? 19.588 -0.745 -22.297 1.00 81.56 161 TYR A CA 1
ATOM 1247 C C . TYR A 1 161 ? 20.259 -2.027 -21.808 1.00 81.56 161 TYR A C 1
ATOM 1249 O O . TYR A 1 161 ? 20.870 -2.781 -22.566 1.00 81.56 161 TYR A O 1
ATOM 1257 N N . ASN A 1 162 ? 20.110 -2.283 -20.509 1.00 83.62 162 ASN A N 1
ATOM 1258 C CA . ASN A 1 162 ? 20.393 -3.577 -19.906 1.00 83.62 162 ASN A CA 1
ATOM 1259 C C . ASN A 1 162 ? 19.124 -4.080 -19.233 1.00 83.62 162 ASN A C 1
ATOM 1261 O O . ASN A 1 162 ? 18.531 -3.338 -18.451 1.00 83.62 162 ASN A O 1
ATOM 1265 N N . ILE A 1 163 ? 18.742 -5.325 -19.501 1.00 84.44 163 ILE A N 1
ATOM 1266 C CA . ILE A 1 163 ? 17.724 -6.038 -18.733 1.00 84.44 163 ILE A CA 1
ATOM 1267 C C . ILE A 1 163 ? 18.362 -7.148 -17.914 1.00 84.44 163 ILE A C 1
ATOM 1269 O O . ILE A 1 163 ? 19.319 -7.809 -18.326 1.00 84.44 163 ILE A O 1
ATOM 1273 N N . GLU A 1 164 ? 17.782 -7.373 -16.752 1.00 84.81 164 GLU A N 1
ATOM 1274 C CA . GLU A 1 164 ? 18.123 -8.459 -15.865 1.00 84.81 164 GLU A CA 1
ATOM 1275 C C . GLU A 1 164 ? 16.845 -9.154 -15.417 1.00 84.81 164 GLU A C 1
ATOM 1277 O O . GLU A 1 164 ? 15.944 -8.527 -14.864 1.00 84.81 164 GLU A O 1
ATOM 1282 N N . LEU A 1 165 ? 16.787 -10.457 -15.671 1.00 87.62 165 LEU A N 1
ATOM 1283 C CA . LEU A 1 165 ? 15.733 -11.341 -15.209 1.00 87.62 165 LEU A CA 1
ATOM 1284 C C . LEU A 1 165 ? 16.288 -12.220 -14.101 1.00 87.62 165 LEU A C 1
ATOM 1286 O O . LEU A 1 165 ? 17.345 -12.837 -14.267 1.00 87.62 165 LEU A O 1
ATOM 1290 N N . ARG A 1 166 ? 15.542 -12.347 -13.012 1.00 85.94 166 ARG A N 1
ATOM 1291 C CA . ARG A 1 166 ? 15.811 -13.291 -11.928 1.00 85.94 166 ARG A CA 1
ATOM 1292 C C . ARG A 1 166 ? 14.568 -14.098 -11.640 1.00 85.94 166 ARG A C 1
ATOM 1294 O O . ARG A 1 166 ? 13.461 -13.565 -11.660 1.00 85.94 166 ARG A O 1
ATOM 1301 N N . SER A 1 167 ? 14.755 -15.379 -11.363 1.00 85.56 167 SER A N 1
ATOM 1302 C CA . SER A 1 167 ? 13.681 -16.238 -10.903 1.00 85.56 167 SER A CA 1
ATOM 1303 C C . SER A 1 167 ? 13.983 -16.809 -9.534 1.00 85.56 167 SER A C 1
ATOM 1305 O O . SER A 1 167 ? 14.955 -17.541 -9.360 1.00 85.56 167 SER A O 1
ATOM 1307 N N . THR A 1 168 ? 13.099 -16.530 -8.585 1.00 80.81 168 THR A N 1
ATOM 1308 C CA . THR A 1 168 ? 13.239 -16.974 -7.199 1.00 80.81 168 THR A CA 1
ATOM 1309 C C . THR A 1 168 ? 12.029 -17.803 -6.825 1.00 80.81 168 THR A C 1
ATOM 1311 O O . THR A 1 168 ? 10.874 -17.402 -7.027 1.00 80.81 168 THR A O 1
ATOM 1314 N N . LYS A 1 169 ? 12.270 -18.993 -6.277 1.00 80.94 169 LYS A N 1
ATOM 1315 C CA . LYS A 1 169 ? 11.197 -19.815 -5.738 1.00 80.94 169 LYS A CA 1
ATOM 1316 C C . LYS A 1 169 ? 10.504 -19.059 -4.622 1.00 80.94 169 LYS A C 1
ATOM 1318 O O . LYS A 1 169 ? 11.108 -18.447 -3.749 1.00 80.94 169 LYS A O 1
ATOM 1323 N N . ILE A 1 170 ? 9.189 -19.163 -4.645 1.00 72.75 170 ILE A N 1
ATOM 1324 C CA . ILE A 1 170 ? 8.324 -18.629 -3.612 1.00 72.75 170 ILE A CA 1
ATOM 1325 C C . ILE A 1 170 ? 8.620 -19.405 -2.316 1.00 72.75 170 ILE A C 1
ATOM 1327 O O . ILE A 1 170 ? 8.194 -20.554 -2.174 1.00 72.75 170 ILE A O 1
ATOM 1331 N N . SER A 1 171 ? 9.400 -18.810 -1.405 1.00 68.56 171 SER A N 1
ATOM 1332 C CA . SER A 1 171 ? 9.855 -19.493 -0.187 1.00 68.56 171 SER A CA 1
ATOM 1333 C C . SER A 1 171 ? 8.677 -19.924 0.689 1.00 68.56 171 SER A C 1
ATOM 1335 O O . SER A 1 171 ? 7.702 -19.191 0.872 1.00 68.56 171 SER A O 1
ATOM 1337 N N . THR A 1 172 ? 8.784 -21.126 1.247 1.00 68.56 172 THR A N 1
ATOM 1338 C CA . THR A 1 172 ? 7.897 -21.665 2.289 1.00 68.56 172 THR A CA 1
ATOM 1339 C C . THR A 1 172 ? 8.650 -21.914 3.597 1.00 68.56 172 THR A C 1
ATOM 1341 O O . THR A 1 172 ? 8.075 -22.459 4.537 1.00 68.56 172 THR A O 1
ATOM 1344 N N . ASP A 1 173 ? 9.942 -21.575 3.645 1.00 68.62 173 ASP A N 1
ATOM 1345 C CA . ASP A 1 173 ? 10.773 -21.698 4.837 1.00 68.62 173 ASP A CA 1
ATOM 1346 C C . ASP A 1 173 ? 10.818 -20.354 5.573 1.00 68.62 173 ASP A C 1
ATOM 1348 O O . ASP A 1 173 ? 11.287 -19.343 5.048 1.00 68.62 173 ASP A O 1
ATOM 1352 N N . PHE A 1 174 ? 10.311 -20.366 6.803 1.00 72.75 174 PHE A N 1
ATOM 1353 C CA . PHE A 1 174 ? 10.263 -19.216 7.702 1.00 72.75 174 PHE A CA 1
ATOM 1354 C C . PHE A 1 174 ? 11.143 -19.416 8.942 1.00 72.75 174 PHE A C 1
ATOM 1356 O O . PHE A 1 174 ? 10.969 -18.722 9.945 1.00 72.75 174 PHE A O 1
ATOM 1363 N N . SER A 1 175 ? 12.093 -20.358 8.895 1.00 71.44 175 SER A N 1
ATOM 1364 C CA . SER A 1 175 ? 13.025 -20.649 9.993 1.00 71.44 175 SER A CA 1
ATOM 1365 C C . SER A 1 175 ? 13.798 -19.415 10.465 1.00 71.44 175 SER A C 1
ATOM 1367 O O . SER A 1 175 ? 14.067 -19.281 11.657 1.00 71.44 175 SER A O 1
ATOM 1369 N N . GLN A 1 176 ? 14.055 -18.456 9.572 1.00 70.06 176 GLN A N 1
ATOM 1370 C CA . GLN A 1 176 ? 14.660 -17.164 9.905 1.00 70.06 176 GLN A CA 1
ATOM 1371 C C . GLN A 1 176 ? 13.852 -16.317 10.902 1.00 70.06 176 GLN A C 1
ATOM 1373 O O . GLN A 1 176 ? 14.420 -15.449 11.555 1.00 70.06 176 GLN A O 1
ATOM 1378 N N . PHE A 1 177 ? 12.554 -16.568 11.109 1.00 70.44 177 PHE A N 1
ATOM 1379 C CA . PHE A 1 177 ? 11.828 -15.903 12.197 1.00 70.44 177 PHE A CA 1
ATOM 1380 C C . PHE A 1 177 ? 12.259 -16.376 13.584 1.00 70.44 177 PHE A C 1
ATOM 1382 O O . PHE A 1 177 ? 12.115 -15.629 14.550 1.00 70.44 177 PHE A O 1
ATOM 1389 N N . ALA A 1 178 ? 12.813 -17.586 13.700 1.00 65.88 178 ALA A N 1
ATOM 1390 C CA . ALA A 1 178 ? 13.251 -18.135 14.979 1.00 65.88 178 ALA A CA 1
ATOM 1391 C C . ALA A 1 178 ? 14.429 -17.360 15.595 1.00 65.88 178 ALA A C 1
ATOM 1393 O O . ALA A 1 178 ? 14.664 -17.480 16.795 1.00 65.88 178 ALA A O 1
ATOM 1394 N N . SER A 1 179 ? 15.155 -16.549 14.812 1.00 67.69 179 SER A N 1
ATOM 1395 C CA . SER A 1 179 ? 16.227 -15.698 15.341 1.00 67.69 179 SER A CA 1
ATOM 1396 C C . SER A 1 179 ? 15.725 -14.438 16.053 1.00 67.69 179 SER A C 1
ATOM 1398 O O . SER A 1 179 ? 16.512 -13.783 16.737 1.00 67.69 179 SER A O 1
ATOM 1400 N N . PHE A 1 180 ? 14.441 -14.081 15.925 1.00 70.31 180 PHE A N 1
ATOM 1401 C CA . PHE A 1 180 ? 13.873 -12.898 16.575 1.00 70.31 180 PHE A CA 1
ATOM 1402 C C . PHE A 1 180 ? 13.257 -13.230 17.936 1.00 70.31 180 PHE A C 1
ATOM 1404 O O . PHE A 1 180 ? 12.655 -14.280 18.146 1.00 70.31 180 PHE A O 1
ATOM 1411 N N . LYS A 1 181 ? 13.391 -12.294 18.886 1.00 66.06 181 LYS A N 1
ATOM 1412 C CA . LYS A 1 181 ? 12.963 -12.475 20.287 1.00 66.06 181 LYS A CA 1
ATOM 1413 C C . LYS A 1 181 ? 11.446 -12.617 20.464 1.00 66.06 181 LYS A C 1
ATOM 1415 O O . LYS A 1 181 ? 11.009 -13.179 21.464 1.00 66.06 181 LYS A O 1
ATOM 1420 N N . LYS A 1 182 ? 10.651 -12.075 19.538 1.00 72.31 182 LYS A N 1
ATOM 1421 C CA . LYS A 1 182 ? 9.182 -12.146 19.523 1.00 72.31 182 LYS A CA 1
ATOM 1422 C C . LYS A 1 182 ? 8.743 -12.840 18.223 1.00 72.31 182 LYS A C 1
ATOM 1424 O O . LYS A 1 182 ? 9.421 -12.666 17.215 1.00 72.31 182 LYS A O 1
ATOM 1429 N N . PRO A 1 183 ? 7.636 -13.597 18.202 1.00 72.88 183 PRO A N 1
ATOM 1430 C CA . PRO A 1 183 ? 7.077 -14.119 16.956 1.00 72.88 183 PRO A CA 1
ATOM 1431 C C . PRO A 1 183 ? 6.233 -13.056 16.239 1.00 72.88 183 PRO A C 1
ATOM 1433 O O . PRO A 1 183 ? 5.577 -12.245 16.893 1.00 72.88 183 PRO A O 1
ATOM 1436 N N . THR A 1 184 ? 6.192 -13.115 14.908 1.00 83.81 184 THR A N 1
ATOM 1437 C CA . THR A 1 184 ? 5.198 -12.414 14.079 1.00 83.81 184 THR A CA 1
ATOM 1438 C C . THR A 1 184 ? 3.819 -13.063 14.252 1.00 83.81 184 THR A C 1
ATOM 1440 O O . THR A 1 184 ? 3.713 -14.296 14.286 1.00 83.81 184 THR A O 1
ATOM 1443 N N . ASN A 1 185 ? 2.765 -12.254 14.399 1.00 86.19 185 ASN A N 1
ATOM 1444 C CA . ASN A 1 185 ? 1.420 -12.726 14.750 1.00 86.19 185 ASN A CA 1
ATOM 1445 C C . ASN A 1 185 ? 0.336 -12.125 13.871 1.00 86.19 185 ASN A C 1
ATOM 1447 O O . ASN A 1 185 ? 0.424 -10.972 13.465 1.00 86.19 185 ASN A O 1
ATOM 1451 N N . ILE A 1 186 ? -0.732 -12.893 13.687 1.00 89.50 186 ILE A N 1
ATOM 1452 C CA . ILE A 1 186 ? -2.015 -12.381 13.225 1.00 89.50 186 ILE A CA 1
ATOM 1453 C C . ILE A 1 186 ? -2.977 -12.442 14.408 1.00 89.50 186 ILE A C 1
ATOM 1455 O O . ILE A 1 186 ? -3.237 -13.511 14.965 1.00 89.50 186 ILE A O 1
ATOM 1459 N N . TRP A 1 187 ? -3.492 -11.286 14.799 1.00 87.88 187 TRP A N 1
ATOM 1460 C CA . TRP A 1 187 ? -4.464 -11.142 15.873 1.00 87.88 187 TRP A CA 1
ATOM 1461 C C . TRP A 1 187 ? -5.836 -10.849 15.302 1.00 87.88 187 TRP A C 1
ATOM 1463 O O . TRP A 1 187 ? -5.966 -9.992 14.435 1.00 87.88 187 TRP A O 1
ATOM 1473 N N . ARG A 1 188 ? -6.871 -11.495 15.824 1.00 88.12 188 ARG A N 1
ATOM 1474 C CA . ARG A 1 188 ? -8.248 -11.073 15.579 1.00 88.12 188 ARG A CA 1
ATOM 1475 C C . ARG A 1 188 ? -8.624 -9.947 16.538 1.00 88.12 188 ARG A C 1
ATOM 1477 O O . ARG A 1 188 ? -8.287 -10.010 17.722 1.00 88.12 188 ARG A O 1
ATOM 1484 N N . TYR A 1 189 ? -9.351 -8.960 16.029 1.00 86.19 189 TYR A N 1
ATOM 1485 C CA . TYR A 1 189 ? -9.845 -7.815 16.788 1.00 86.19 189 TYR A CA 1
ATOM 1486 C C . TYR A 1 189 ? -11.373 -7.798 16.874 1.00 86.19 189 TYR A C 1
ATOM 1488 O O . TYR A 1 189 ? -12.069 -8.212 15.942 1.00 86.19 189 TYR A O 1
ATOM 1496 N N . ASP A 1 190 ? -11.865 -7.310 18.008 1.00 79.75 190 ASP A N 1
ATOM 1497 C CA . ASP A 1 190 ? -13.225 -6.816 18.207 1.00 79.75 190 ASP A CA 1
ATOM 1498 C C . ASP A 1 190 ? -13.198 -5.434 18.892 1.00 79.75 190 ASP A C 1
ATOM 1500 O O . ASP A 1 190 ? -12.127 -4.858 19.114 1.00 79.75 190 ASP A O 1
ATOM 1504 N N . GLU A 1 191 ? -14.374 -4.909 19.243 1.00 72.19 191 GLU A N 1
ATOM 1505 C CA . GLU A 1 191 ? -14.535 -3.605 19.902 1.00 72.19 191 GLU A CA 1
ATOM 1506 C C . GLU A 1 191 ? -13.765 -3.509 21.241 1.00 72.19 191 GLU A C 1
ATOM 1508 O O . GLU A 1 191 ? -13.418 -2.415 21.694 1.00 72.19 191 GLU A O 1
ATOM 1513 N N . GLY A 1 192 ? -13.477 -4.648 21.884 1.00 70.62 192 GLY A N 1
ATOM 1514 C CA . GLY A 1 192 ? -12.697 -4.761 23.118 1.00 70.62 192 GLY A CA 1
ATOM 1515 C C . GLY A 1 192 ? -11.184 -4.897 22.902 1.00 70.62 192 GLY A C 1
ATOM 1516 O O . GLY A 1 192 ? -10.426 -4.808 23.871 1.00 70.62 192 GLY A O 1
ATOM 1517 N N . GLY A 1 193 ? -10.724 -5.069 21.659 1.00 76.25 193 GLY A N 1
ATOM 1518 C CA . GLY A 1 193 ? -9.316 -5.223 21.288 1.00 76.25 193 GLY A CA 1
ATOM 1519 C C . GLY A 1 193 ? -8.972 -6.630 20.789 1.00 76.25 193 GLY A C 1
ATOM 1520 O O . GLY A 1 193 ? -9.752 -7.274 20.092 1.00 76.25 193 GLY A O 1
ATOM 1521 N N . ARG A 1 194 ? -7.758 -7.107 21.096 1.00 82.81 194 ARG A N 1
ATOM 1522 C CA . ARG A 1 194 ? -7.291 -8.438 20.672 1.00 82.81 194 ARG A CA 1
ATOM 1523 C C . ARG A 1 194 ? -8.116 -9.541 21.341 1.00 82.81 194 ARG A C 1
ATOM 1525 O O . ARG A 1 194 ? -8.238 -9.562 22.563 1.00 82.81 194 ARG A O 1
ATOM 1532 N N . THR A 1 195 ? -8.576 -10.510 20.557 1.00 73.88 195 THR A N 1
ATOM 1533 C CA . THR A 1 195 ? -9.362 -11.656 21.048 1.00 73.88 195 THR A CA 1
ATOM 1534 C C . THR A 1 195 ? -8.613 -12.975 20.897 1.00 73.88 195 THR A C 1
ATOM 1536 O O . THR A 1 195 ? -8.339 -13.665 21.876 1.00 73.88 195 THR A O 1
ATOM 1539 N N . GLU A 1 196 ? -8.249 -13.321 19.666 1.00 69.25 196 GLU A N 1
ATOM 1540 C CA . GLU A 1 196 ? -7.655 -14.607 19.296 1.00 69.25 196 GLU A CA 1
ATOM 1541 C C . GLU A 1 196 ? -6.353 -14.393 18.525 1.00 69.25 196 GLU A C 1
ATOM 1543 O O . GLU A 1 196 ? -6.159 -13.360 17.879 1.00 69.25 196 GLU A O 1
ATOM 1548 N N . ARG A 1 197 ? -5.452 -15.378 18.593 1.00 67.81 197 ARG A N 1
ATOM 1549 C CA . ARG A 1 197 ? -4.099 -15.283 18.039 1.00 67.81 197 ARG A CA 1
ATOM 1550 C C . ARG A 1 197 ? -3.751 -16.483 17.175 1.00 67.81 197 ARG A C 1
ATOM 1552 O O . ARG A 1 197 ? -3.786 -17.625 17.636 1.00 67.81 197 ARG A O 1
ATOM 1559 N N . GLU A 1 198 ? -3.253 -16.186 15.987 1.00 64.00 198 GLU A N 1
ATOM 1560 C CA . GLU A 1 198 ? -2.478 -17.087 15.144 1.00 64.00 198 GLU A CA 1
ATOM 1561 C C . GLU A 1 198 ? -1.014 -16.634 15.139 1.00 64.00 198 GLU A C 1
ATOM 1563 O O . GLU A 1 198 ? -0.722 -15.444 15.014 1.00 64.00 198 GLU A O 1
ATOM 1568 N N . THR A 1 199 ? -0.068 -17.562 15.311 1.00 55.41 199 THR A N 1
ATOM 1569 C CA . THR A 1 199 ? 1.364 -17.217 15.405 1.00 55.41 199 THR A CA 1
ATOM 1570 C C . THR A 1 199 ? 2.200 -17.953 14.374 1.00 55.41 199 THR A C 1
ATOM 1572 O O . THR A 1 199 ? 1.840 -19.049 13.924 1.00 55.41 199 THR A O 1
ATOM 1575 N N . SER A 1 200 ? 3.374 -17.394 14.064 1.00 52.94 200 SER A N 1
ATOM 1576 C CA . SER A 1 200 ? 4.397 -18.072 13.258 1.00 52.94 200 SER A CA 1
ATOM 1577 C C . SER A 1 200 ? 4.927 -19.361 13.901 1.00 52.94 200 SER A C 1
ATOM 1579 O O . SER A 1 200 ? 5.578 -20.150 13.224 1.00 52.94 200 SER A O 1
ATOM 1581 N N . GLN A 1 201 ? 4.588 -19.611 15.170 1.00 52.28 201 GLN A N 1
ATOM 1582 C CA . GLN A 1 201 ? 4.981 -20.771 15.974 1.00 52.28 201 GLN A CA 1
ATOM 1583 C C . GLN A 1 201 ? 3.786 -21.675 16.371 1.00 52.28 201 GLN A C 1
ATOM 1585 O O . GLN A 1 201 ? 3.967 -22.617 17.137 1.00 52.28 201 GLN A O 1
ATOM 1590 N N . GLY A 1 202 ? 2.575 -21.419 15.846 1.00 54.19 202 GLY A N 1
ATOM 1591 C CA . GLY A 1 202 ? 1.330 -22.138 16.178 1.00 54.19 202 GLY A CA 1
ATOM 1592 C C . GLY A 1 202 ? 0.382 -21.365 17.117 1.00 54.19 202 GLY A C 1
ATOM 1593 O O . GLY A 1 202 ? 0.829 -20.591 17.964 1.00 54.19 202 GLY A O 1
ATOM 1594 N N . GLY A 1 203 ? -0.935 -21.530 16.943 1.00 54.78 203 GLY A N 1
ATOM 1595 C CA . GLY A 1 203 ? -1.994 -20.820 17.683 1.00 54.78 203 GLY A CA 1
ATOM 1596 C C . GLY A 1 203 ? -3.363 -21.513 17.582 1.00 54.78 203 GLY A C 1
ATOM 1597 O O . GLY A 1 203 ? -3.459 -22.606 17.027 1.00 54.78 203 GLY A O 1
ATOM 1598 N N . THR A 1 204 ? -4.409 -20.902 18.154 1.00 54.81 204 THR A N 1
ATOM 1599 C CA . THR A 1 204 ? -5.802 -21.379 18.056 1.00 54.81 204 THR A CA 1
ATOM 1600 C C . THR A 1 204 ? -6.629 -20.416 17.204 1.00 54.81 204 THR A C 1
ATOM 1602 O O . THR A 1 204 ? -6.943 -19.316 17.657 1.00 54.81 204 THR A O 1
ATOM 1605 N N . SER A 1 205 ? -7.048 -20.855 16.018 1.00 58.53 205 SER A N 1
ATOM 1606 C CA . SER A 1 205 ? -7.801 -20.069 15.017 1.00 58.53 205 SER A CA 1
ATOM 1607 C C . SER A 1 205 ? -9.305 -20.043 15.259 1.00 58.53 205 SER A C 1
ATOM 1609 O O . SER A 1 205 ? -10.058 -19.622 14.388 1.00 58.53 205 SER A O 1
ATOM 1611 N N . ASN A 1 206 ? -9.764 -20.528 16.416 1.00 60.53 206 ASN A N 1
ATOM 1612 C CA . ASN A 1 206 ? -11.134 -21.007 16.609 1.00 60.53 206 ASN A CA 1
ATOM 1613 C C . ASN A 1 206 ? -12.252 -19.976 16.351 1.00 60.53 206 ASN A C 1
ATOM 1615 O O . ASN A 1 206 ? -13.400 -20.391 16.198 1.00 60.53 206 ASN A O 1
ATOM 1619 N N . GLY A 1 207 ? -11.964 -18.677 16.257 1.00 68.69 207 GLY A N 1
ATOM 1620 C CA . GLY A 1 207 ? -12.938 -17.665 15.842 1.00 68.69 207 GLY A CA 1
ATOM 1621 C C . GLY A 1 207 ? -12.516 -16.783 14.663 1.00 68.69 207 GLY A C 1
ATOM 1622 O O . GLY A 1 207 ? -13.278 -15.877 14.313 1.00 68.69 207 GLY A O 1
ATOM 1623 N N . ILE A 1 208 ? -11.393 -17.064 13.989 1.00 82.06 208 ILE A N 1
ATOM 1624 C CA . ILE A 1 208 ? -11.154 -16.547 12.633 1.00 82.06 208 ILE A CA 1
ATOM 1625 C C . ILE A 1 208 ? -12.006 -17.381 11.678 1.00 82.06 208 ILE A C 1
ATOM 1627 O O . ILE A 1 208 ? -11.867 -18.602 11.590 1.00 82.06 208 ILE A O 1
ATOM 1631 N N . LYS A 1 209 ? -12.930 -16.725 10.978 1.00 82.88 209 LYS A N 1
ATOM 1632 C CA . LYS A 1 209 ? -13.911 -17.396 10.127 1.00 82.88 209 LYS A CA 1
ATOM 1633 C C . LYS A 1 209 ? -13.417 -17.408 8.687 1.00 82.88 209 LYS A C 1
ATOM 1635 O O . LYS A 1 209 ? -13.224 -16.352 8.087 1.00 82.88 209 LYS A O 1
ATOM 1640 N N . SER A 1 210 ? -13.262 -18.602 8.122 1.00 86.06 210 SER A N 1
ATOM 1641 C CA . SER A 1 210 ? -13.051 -18.757 6.681 1.00 86.06 210 SER A CA 1
ATOM 1642 C C . SER A 1 210 ? -14.248 -18.194 5.904 1.00 86.06 210 SER A C 1
ATOM 1644 O O . SER A 1 210 ? -15.394 -18.305 6.350 1.00 86.06 210 SER A O 1
ATOM 1646 N N . GLY A 1 211 ? -13.978 -17.576 4.753 1.00 84.50 211 GLY A N 1
ATOM 1647 C CA . GLY A 1 211 ? -15.008 -17.019 3.870 1.00 84.50 211 GLY A CA 1
ATOM 1648 C C . GLY A 1 211 ? -15.666 -15.728 4.367 1.00 84.50 211 GLY A C 1
ATOM 1649 O O . GLY A 1 211 ? -16.586 -15.240 3.711 1.00 84.50 211 GLY A O 1
ATOM 1650 N N . LYS A 1 212 ? -15.247 -15.178 5.516 1.00 88.75 212 LYS A N 1
ATOM 1651 C CA . LYS A 1 212 ? -15.754 -13.895 6.013 1.00 88.75 212 LYS A CA 1
ATOM 1652 C C . LYS A 1 212 ? -14.924 -12.745 5.444 1.00 88.75 212 LYS A C 1
ATOM 1654 O O . LYS A 1 212 ? -13.701 -12.749 5.552 1.00 88.75 212 LYS A O 1
ATOM 1659 N N . GLU A 1 213 ? -15.606 -11.719 4.936 1.00 93.12 213 GLU A N 1
ATOM 1660 C CA . GLU A 1 213 ? -14.995 -10.441 4.554 1.00 93.12 213 GLU A CA 1
ATOM 1661 C C . GLU A 1 213 ? -14.022 -9.968 5.638 1.00 93.12 213 GLU A C 1
ATOM 1663 O O . GLU A 1 213 ? -14.379 -9.847 6.811 1.00 93.12 213 GLU A O 1
ATOM 1668 N N . THR A 1 214 ? -12.766 -9.776 5.255 1.00 95.50 214 THR A N 1
ATOM 1669 C CA . THR A 1 214 ? -11.653 -9.590 6.180 1.00 95.50 214 THR A CA 1
ATOM 1670 C C . THR A 1 214 ? -10.973 -8.261 5.916 1.00 95.50 214 THR A C 1
ATOM 1672 O O . THR A 1 214 ? -10.555 -7.992 4.793 1.00 95.50 214 THR A O 1
ATOM 1675 N N . ILE A 1 215 ? -10.805 -7.460 6.964 1.00 96.25 215 ILE A N 1
ATOM 1676 C CA . ILE A 1 215 ? -9.923 -6.294 6.958 1.00 96.25 215 ILE A CA 1
ATOM 1677 C C . ILE A 1 215 ? -8.646 -6.683 7.700 1.00 96.25 215 ILE A C 1
ATOM 1679 O O . ILE A 1 215 ? -8.693 -6.991 8.887 1.00 96.25 215 ILE A O 1
ATOM 1683 N N . LEU A 1 216 ? -7.513 -6.683 7.005 1.00 96.94 216 LEU A N 1
ATOM 1684 C CA . LEU A 1 216 ? -6.193 -6.856 7.598 1.00 96.94 216 LEU A CA 1
ATOM 1685 C C . LEU A 1 216 ? -5.542 -5.491 7.812 1.00 96.94 216 LEU A C 1
ATOM 1687 O O . LEU A 1 216 ? -5.278 -4.778 6.847 1.00 96.94 216 LEU A O 1
ATOM 1691 N N . VAL A 1 217 ? -5.232 -5.159 9.058 1.00 96.06 217 VAL A N 1
ATOM 1692 C CA . VAL A 1 217 ? -4.542 -3.928 9.447 1.00 96.06 217 VAL A CA 1
ATOM 1693 C C . VAL A 1 217 ? -3.061 -4.223 9.716 1.00 96.06 217 VAL A C 1
ATOM 1695 O O . VAL A 1 217 ? -2.734 -5.219 10.360 1.00 96.06 217 VAL A O 1
ATOM 1698 N N . ILE A 1 218 ? -2.149 -3.388 9.209 1.00 96.25 218 ILE A N 1
ATOM 1699 C CA . ILE A 1 218 ? -0.696 -3.608 9.294 1.00 96.25 218 ILE A CA 1
ATOM 1700 C C . ILE A 1 218 ? 0.016 -2.336 9.770 1.00 96.25 218 ILE A C 1
ATOM 1702 O O . ILE A 1 218 ? -0.066 -1.290 9.122 1.00 96.25 218 ILE A O 1
ATOM 1706 N N . HIS A 1 219 ? 0.751 -2.435 10.883 1.00 93.50 219 HIS A N 1
ATOM 1707 C CA . HIS A 1 219 ? 1.519 -1.319 11.451 1.00 93.50 219 HIS A CA 1
ATOM 1708 C C . HIS A 1 219 ? 2.857 -1.064 10.725 1.00 93.50 219 HIS A C 1
ATOM 1710 O O . HIS A 1 219 ? 3.306 -1.875 9.916 1.00 93.50 219 HIS A O 1
ATOM 1716 N N . GLY A 1 220 ? 3.512 0.059 11.041 1.00 91.75 220 GLY A N 1
ATOM 1717 C CA . GLY A 1 220 ? 4.781 0.502 10.449 1.00 91.75 220 GLY A CA 1
ATOM 1718 C C . GLY A 1 220 ? 6.061 0.103 11.200 1.00 91.75 220 GLY A C 1
ATOM 1719 O O . GLY A 1 220 ? 6.040 -0.738 12.101 1.00 91.75 220 GLY A O 1
ATOM 1720 N N . TRP A 1 221 ? 7.179 0.731 10.808 1.00 89.56 221 TRP A N 1
ATOM 1721 C CA . TRP A 1 221 ? 8.501 0.596 11.440 1.00 89.56 221 TRP A CA 1
ATOM 1722 C C . TRP A 1 221 ? 8.531 1.161 12.863 1.00 89.56 221 TRP A C 1
ATOM 1724 O O . TRP A 1 221 ? 7.840 2.138 13.138 1.00 89.56 221 TRP A O 1
ATOM 1734 N N . ASN A 1 222 ? 9.366 0.582 13.737 1.00 81.94 222 ASN A N 1
ATOM 1735 C CA . ASN A 1 222 ? 9.530 0.985 15.138 1.00 81.94 222 ASN A CA 1
ATOM 1736 C C . ASN A 1 222 ? 8.188 1.117 15.878 1.00 81.94 222 ASN A C 1
ATOM 1738 O O . ASN A 1 222 ? 7.958 2.040 16.657 1.00 81.94 222 ASN A O 1
ATOM 1742 N N . ASN A 1 223 ? 7.274 0.209 15.547 1.00 73.00 223 ASN A N 1
ATOM 1743 C CA . ASN A 1 223 ? 5.896 0.237 15.981 1.00 73.00 223 ASN A CA 1
ATOM 1744 C C . ASN A 1 223 ? 5.398 -1.200 16.208 1.00 73.00 223 ASN A C 1
ATOM 1746 O O . ASN A 1 223 ? 6.043 -2.171 15.797 1.00 73.00 223 ASN A O 1
ATOM 1750 N N . ASN A 1 224 ? 4.238 -1.330 16.838 1.00 64.62 224 ASN A N 1
ATOM 1751 C CA . ASN A 1 224 ? 3.518 -2.583 17.008 1.00 64.62 224 ASN A CA 1
ATOM 1752 C C . ASN A 1 224 ? 2.003 -2.334 16.924 1.00 64.62 224 ASN A C 1
ATOM 1754 O O . ASN A 1 224 ? 1.532 -1.202 16.990 1.00 64.62 224 ASN A O 1
ATOM 1758 N N . ASP A 1 225 ? 1.213 -3.391 16.788 1.00 57.88 225 ASP A N 1
ATOM 1759 C CA . ASP A 1 225 ? -0.256 -3.333 16.706 1.00 57.88 225 ASP A CA 1
ATOM 1760 C C . ASP A 1 225 ? -0.960 -3.014 18.040 1.00 57.88 225 ASP A C 1
ATOM 1762 O O . ASP A 1 225 ? -2.192 -3.011 18.105 1.00 57.88 225 ASP A O 1
ATOM 1766 N N . GLN A 1 226 ? -0.212 -2.802 19.123 1.00 58.62 226 GLN A N 1
ATOM 1767 C CA . GLN A 1 226 ? -0.739 -2.279 20.386 1.00 58.62 226 GLN A CA 1
ATOM 1768 C C . GLN A 1 226 ? -0.440 -0.798 20.581 1.00 58.62 226 GLN A C 1
ATOM 1770 O O . GLN A 1 226 ? -1.061 -0.200 21.460 1.00 58.62 226 GLN A O 1
ATOM 1775 N N . VAL A 1 227 ? 0.443 -0.205 19.775 1.00 60.97 227 VAL A N 1
ATOM 1776 C CA . VAL A 1 227 ? 0.610 1.246 19.762 1.00 60.97 227 VAL A CA 1
ATOM 1777 C C . VAL A 1 227 ? -0.632 1.875 19.151 1.00 60.97 227 VAL A C 1
ATOM 1779 O O . VAL A 1 227 ? -1.253 1.365 18.214 1.00 60.97 227 VAL A O 1
ATOM 1782 N N . ASP A 1 228 ? -0.977 3.000 19.749 1.00 60.81 228 ASP A N 1
ATOM 1783 C CA . ASP A 1 228 ? -2.290 3.607 19.763 1.00 60.81 228 ASP A CA 1
ATOM 1784 C C . ASP A 1 228 ? -3.022 3.673 18.414 1.00 60.81 228 ASP A C 1
ATOM 1786 O O . ASP A 1 228 ? -4.119 3.139 18.289 1.00 60.81 228 ASP A O 1
ATOM 1790 N N . THR A 1 229 ? -2.441 4.264 17.373 1.00 69.38 229 THR A N 1
ATOM 1791 C CA . THR A 1 229 ? -3.227 4.650 16.188 1.00 69.38 229 THR A CA 1
ATOM 1792 C C . THR A 1 229 ? -3.704 3.465 15.340 1.00 69.38 229 THR A C 1
ATOM 1794 O O . THR A 1 229 ? -4.849 3.436 14.889 1.00 69.38 229 THR A O 1
ATOM 1797 N N . VAL A 1 230 ? -2.865 2.442 15.151 1.00 75.31 230 VAL A N 1
ATOM 1798 C CA . VAL A 1 230 ? -3.204 1.254 14.342 1.00 75.31 230 VAL A CA 1
ATOM 1799 C C . VAL A 1 230 ? -4.114 0.294 15.118 1.00 75.31 230 VAL A C 1
ATOM 1801 O O . VAL A 1 230 ? -4.996 -0.341 14.535 1.00 75.31 230 VAL A O 1
ATOM 1804 N N . ARG A 1 231 ? -3.947 0.229 16.445 1.00 78.44 231 ARG A N 1
ATOM 1805 C CA . ARG A 1 231 ? -4.842 -0.502 17.352 1.00 78.44 231 ARG A CA 1
ATOM 1806 C C . ARG A 1 231 ? -6.264 0.051 17.290 1.00 78.44 231 ARG A C 1
ATOM 1808 O O . ARG A 1 231 ? -7.209 -0.725 17.154 1.00 78.44 231 ARG A O 1
ATOM 1815 N N . GLU A 1 232 ? -6.415 1.369 17.401 1.00 76.62 232 GLU A N 1
ATOM 1816 C CA . GLU A 1 232 ? -7.731 2.012 17.370 1.00 76.62 232 GLU A CA 1
ATOM 1817 C C . GLU A 1 232 ? -8.375 1.929 15.987 1.00 76.62 232 GLU A C 1
ATOM 1819 O O . GLU A 1 232 ? -9.566 1.653 15.895 1.00 76.62 232 GLU A O 1
ATOM 1824 N N . LEU A 1 233 ? -7.589 2.026 14.910 1.00 85.56 233 LEU A N 1
ATOM 1825 C CA . LEU A 1 233 ? -8.080 1.733 13.564 1.00 85.56 233 LEU A CA 1
ATOM 1826 C C . LEU A 1 233 ? -8.682 0.319 13.465 1.00 85.56 233 LEU A C 1
ATOM 1828 O O . LEU A 1 233 ? -9.760 0.141 12.899 1.00 85.56 233 LEU A O 1
ATOM 1832 N N . ALA A 1 234 ? -7.994 -0.692 14.006 1.00 87.06 234 ALA A N 1
ATOM 1833 C CA . ALA A 1 234 ? -8.486 -2.067 13.982 1.00 87.06 234 ALA A CA 1
ATOM 1834 C C . ALA A 1 234 ? -9.770 -2.240 14.813 1.00 87.06 234 ALA A C 1
ATOM 1836 O O . ALA A 1 234 ? -10.683 -2.949 14.387 1.00 87.06 234 ALA A O 1
ATOM 1837 N N . LYS A 1 235 ? -9.870 -1.568 15.966 1.00 83.88 235 LYS A N 1
ATOM 1838 C CA . LYS A 1 235 ? -11.097 -1.552 16.777 1.00 83.88 235 LYS A CA 1
ATOM 1839 C C . LYS A 1 235 ? -12.252 -0.869 16.045 1.00 83.88 235 LYS A C 1
ATOM 1841 O O . LYS A 1 235 ? -13.309 -1.478 15.928 1.00 83.88 235 LYS A O 1
ATOM 1846 N N . GLU A 1 236 ? -12.037 0.321 15.488 1.00 85.12 236 GLU A N 1
ATOM 1847 C CA . GLU A 1 236 ? -13.056 1.059 14.730 1.00 85.12 236 GLU A CA 1
ATOM 1848 C C . GLU A 1 236 ? -13.559 0.239 13.534 1.00 85.12 236 GLU A C 1
ATOM 1850 O O . GLU A 1 236 ? -14.759 0.072 13.321 1.00 85.12 236 GLU A O 1
ATOM 1855 N N . ALA A 1 237 ? -12.643 -0.377 12.782 1.00 87.38 237 ALA A N 1
ATOM 1856 C CA . ALA A 1 237 ? -13.010 -1.266 11.685 1.00 87.38 237 ALA A CA 1
ATOM 1857 C C . ALA A 1 237 ? -13.834 -2.483 12.155 1.00 87.38 237 ALA A C 1
ATOM 1859 O O . ALA A 1 237 ? -14.626 -3.022 11.381 1.00 87.38 237 ALA A O 1
ATOM 1860 N N . SER A 1 238 ? -13.668 -2.925 13.407 1.00 86.00 238 SER A N 1
ATOM 1861 C CA . SER A 1 238 ? -14.355 -4.106 13.943 1.00 86.00 238 SER A CA 1
ATOM 1862 C C . SER A 1 238 ? -15.811 -3.851 14.335 1.00 86.00 238 SER A C 1
ATOM 1864 O O . SER A 1 238 ? -16.580 -4.810 14.431 1.00 86.00 238 SER A O 1
ATOM 1866 N N . GLU A 1 239 ? -16.222 -2.585 14.463 1.00 82.38 239 GLU A N 1
ATOM 1867 C CA . GLU A 1 239 ? -17.632 -2.221 14.657 1.00 82.38 239 GLU A CA 1
ATOM 1868 C C . GLU A 1 239 ? -18.505 -2.584 13.445 1.00 82.38 239 GLU A C 1
ATOM 1870 O O . GLU A 1 239 ? -19.728 -2.747 13.544 1.00 82.38 239 GLU A O 1
ATOM 1875 N N . TYR A 1 240 ? -17.890 -2.720 12.270 1.00 79.94 240 TYR A N 1
ATOM 1876 C CA . TYR A 1 240 ? -18.579 -3.159 11.069 1.00 79.94 240 TYR A CA 1
ATOM 1877 C C . TYR A 1 240 ? -18.794 -4.674 11.135 1.00 79.94 240 TYR A C 1
ATOM 1879 O O . TYR A 1 240 ? -17.953 -5.462 10.705 1.00 79.94 240 TYR A O 1
ATOM 1887 N N . GLN A 1 241 ? -19.954 -5.086 11.651 1.00 68.19 241 GLN A N 1
ATOM 1888 C CA . GLN A 1 241 ? -20.290 -6.492 11.939 1.00 68.19 241 GLN A CA 1
ATOM 1889 C C . GLN A 1 241 ? -20.122 -7.455 10.747 1.00 68.19 241 GLN A C 1
ATOM 1891 O O . GLN A 1 241 ? -19.847 -8.651 10.939 1.00 68.19 241 GLN A O 1
ATOM 1896 N N . ASP A 1 242 ? -20.238 -6.933 9.525 1.00 81.75 242 ASP A N 1
ATOM 1897 C CA . ASP A 1 242 ? -20.067 -7.681 8.278 1.00 81.75 242 ASP A CA 1
ATOM 1898 C C . ASP A 1 242 ? -18.620 -8.152 8.062 1.00 81.75 242 ASP A C 1
ATOM 1900 O O . ASP A 1 242 ? -18.393 -9.162 7.393 1.00 81.75 242 ASP A O 1
ATOM 1904 N N . TYR A 1 243 ? -17.645 -7.504 8.704 1.00 88.44 243 TYR A N 1
ATOM 1905 C CA . TYR A 1 243 ? -16.225 -7.814 8.581 1.00 88.44 243 TYR A CA 1
ATOM 1906 C C . TYR A 1 243 ? -15.690 -8.579 9.789 1.00 88.44 243 TYR A C 1
ATOM 1908 O O . TYR A 1 243 ? -16.190 -8.488 10.913 1.00 88.44 243 TYR A O 1
ATOM 1916 N N . GLN A 1 244 ? -14.671 -9.402 9.570 1.00 92.19 244 GLN A N 1
ATOM 1917 C CA . GLN A 1 244 ? -13.699 -9.703 10.616 1.00 92.19 244 GLN A CA 1
ATOM 1918 C C . GLN A 1 244 ? -12.490 -8.800 10.446 1.00 92.19 244 GLN A C 1
ATOM 1920 O O . GLN A 1 244 ? -12.062 -8.537 9.323 1.00 92.19 244 GLN A O 1
ATOM 1925 N N . VAL A 1 245 ? -11.924 -8.362 11.564 1.00 93.12 245 VAL A N 1
ATOM 1926 C CA . VAL A 1 245 ? -10.700 -7.570 11.555 1.00 93.12 245 VAL A CA 1
ATOM 1927 C C . VAL A 1 245 ? -9.557 -8.410 12.081 1.00 93.12 245 VAL A C 1
ATOM 1929 O O . VAL A 1 245 ? -9.643 -9.013 13.154 1.00 93.12 245 VAL A O 1
ATOM 1932 N N . LEU A 1 246 ? -8.494 -8.448 11.292 1.00 93.75 246 LEU A N 1
ATOM 1933 C CA . LEU A 1 246 ? -7.217 -9.031 11.641 1.00 93.75 246 LEU A CA 1
ATOM 1934 C C . LEU A 1 246 ? -6.171 -7.920 11.721 1.00 93.75 246 LEU A C 1
ATOM 1936 O O . LEU A 1 246 ? -6.228 -6.954 10.968 1.00 93.75 246 LEU A O 1
ATOM 1940 N N . SER A 1 247 ? -5.189 -8.079 12.595 1.00 93.06 247 SER A N 1
ATOM 1941 C CA . SER A 1 247 ? -4.021 -7.211 12.683 1.00 93.06 247 SER A CA 1
ATOM 1942 C C . SER A 1 247 ? -2.749 -8.036 12.558 1.00 93.06 247 SER A C 1
ATOM 1944 O O . SER A 1 247 ? -2.623 -9.078 13.208 1.00 93.06 247 SER A O 1
ATOM 1946 N N . LEU A 1 248 ? -1.818 -7.579 11.725 1.00 93.31 248 LEU A N 1
ATOM 1947 C CA . LEU A 1 248 ? -0.488 -8.160 11.599 1.00 93.31 248 LEU A CA 1
ATOM 1948 C C . LEU A 1 248 ? 0.481 -7.455 12.553 1.00 93.31 248 LEU A C 1
ATOM 1950 O O . LEU A 1 248 ? 0.879 -6.314 12.319 1.00 93.31 248 LEU A O 1
ATOM 1954 N N . ASP A 1 249 ? 0.907 -8.179 13.581 1.00 90.88 249 ASP A N 1
ATOM 1955 C CA . ASP A 1 249 ? 1.968 -7.783 14.505 1.00 90.88 249 ASP A CA 1
ATOM 1956 C C . ASP A 1 249 ? 3.306 -8.349 14.018 1.00 90.88 249 ASP A C 1
ATOM 1958 O O . ASP A 1 249 ? 3.602 -9.537 14.193 1.00 90.88 249 ASP A O 1
ATOM 1962 N N . TRP A 1 250 ? 4.121 -7.496 13.404 1.00 91.88 250 TRP A N 1
ATOM 1963 C CA . TRP A 1 250 ? 5.484 -7.805 12.961 1.00 91.88 250 TRP A CA 1
ATOM 1964 C C . TRP A 1 250 ? 6.543 -7.048 13.778 1.00 91.88 250 TRP A C 1
ATOM 1966 O O . TRP A 1 250 ? 7.697 -6.913 13.356 1.00 91.88 250 TRP A O 1
ATOM 1976 N N . SER A 1 251 ? 6.174 -6.603 14.987 1.00 89.50 251 SER A N 1
ATOM 1977 C CA . SER A 1 251 ? 7.045 -5.883 15.930 1.00 89.50 251 SER A CA 1
ATOM 1978 C C . SER A 1 251 ? 8.346 -6.617 16.254 1.00 89.50 251 SER A C 1
ATOM 1980 O O . SER A 1 251 ? 9.365 -5.997 16.549 1.00 89.50 251 SER A O 1
ATOM 1982 N N . SER A 1 252 ? 8.348 -7.946 16.113 1.00 85.44 252 SER A N 1
ATOM 1983 C CA . SER A 1 252 ? 9.534 -8.799 16.205 1.00 85.44 252 SER A CA 1
ATOM 1984 C C . SER A 1 252 ? 10.717 -8.317 15.372 1.00 85.44 252 SER A C 1
ATOM 1986 O O . SER A 1 252 ? 11.861 -8.501 15.784 1.00 85.44 252 SER A O 1
ATOM 1988 N N . ILE A 1 253 ? 10.427 -7.731 14.211 1.00 88.81 253 ILE A N 1
ATOM 1989 C CA . ILE A 1 253 ? 11.406 -7.221 13.252 1.00 88.81 253 ILE A CA 1
ATOM 1990 C C . ILE A 1 253 ? 11.335 -5.691 13.214 1.00 88.81 253 ILE A C 1
ATOM 1992 O O . ILE A 1 253 ? 12.379 -5.044 13.233 1.00 88.81 253 ILE A O 1
ATOM 1996 N N . ALA A 1 254 ? 10.128 -5.109 13.240 1.00 89.44 254 ALA A N 1
ATOM 1997 C CA . ALA A 1 254 ? 9.946 -3.657 13.185 1.00 89.44 254 ALA A CA 1
ATOM 1998 C C . ALA A 1 254 ? 10.660 -2.910 14.328 1.00 89.44 254 ALA A C 1
ATOM 2000 O O . ALA A 1 254 ? 11.122 -1.792 14.119 1.00 89.44 254 ALA A O 1
ATOM 2001 N N . GLU A 1 255 ? 10.770 -3.529 15.510 1.00 88.50 255 GLU A N 1
ATOM 2002 C CA . GLU A 1 255 ? 11.415 -2.972 16.711 1.00 88.50 255 GLU A CA 1
ATOM 2003 C C . GLU A 1 255 ? 12.808 -3.583 16.976 1.00 88.50 255 GLU A C 1
ATOM 2005 O O . GLU A 1 255 ? 13.384 -3.399 18.049 1.00 88.50 255 GLU A O 1
ATOM 2010 N N . ALA A 1 256 ? 13.371 -4.350 16.035 1.00 85.38 256 ALA A N 1
ATOM 2011 C CA . ALA A 1 256 ? 14.615 -5.094 16.266 1.00 85.38 256 ALA A CA 1
ATOM 2012 C C . ALA A 1 256 ? 15.883 -4.217 16.281 1.00 85.38 256 ALA A C 1
ATOM 2014 O O . ALA A 1 256 ? 16.969 -4.732 16.547 1.00 85.38 256 ALA A O 1
ATOM 2015 N N . GLY A 1 257 ? 15.762 -2.913 16.003 1.00 84.75 257 GLY A N 1
ATOM 2016 C CA . GLY A 1 257 ? 16.892 -1.980 15.993 1.00 84.75 257 GLY A CA 1
ATOM 2017 C C . GLY A 1 257 ? 17.924 -2.304 14.911 1.00 84.75 257 GLY A C 1
ATOM 2018 O O . GLY A 1 257 ? 19.121 -2.187 15.150 1.00 84.75 257 GLY A O 1
ATOM 2019 N N . LEU A 1 258 ? 17.472 -2.774 13.742 1.00 85.75 258 LEU A N 1
ATOM 2020 C CA . LEU A 1 258 ? 18.365 -3.131 12.635 1.00 85.75 258 LEU A CA 1
ATOM 2021 C C . LEU A 1 258 ? 19.006 -1.895 11.994 1.00 85.75 258 LEU A C 1
ATOM 2023 O O . LEU A 1 258 ? 20.119 -1.981 11.475 1.00 85.75 258 LEU A O 1
ATOM 2027 N N . ASP A 1 259 ? 18.297 -0.770 12.023 1.00 87.56 259 ASP A N 1
ATOM 2028 C CA . ASP A 1 259 ? 18.636 0.464 11.327 1.00 87.56 259 ASP A CA 1
ATOM 2029 C C . ASP A 1 259 ? 19.203 1.526 12.273 1.00 87.56 259 ASP A C 1
ATOM 2031 O O . ASP A 1 259 ? 18.659 1.777 13.345 1.00 87.56 259 ASP A O 1
ATOM 2035 N N . ASP A 1 260 ? 20.277 2.183 11.828 1.00 79.56 260 ASP A N 1
ATOM 2036 C CA . ASP A 1 260 ? 21.005 3.216 12.582 1.00 79.56 260 ASP A CA 1
ATOM 2037 C C . ASP A 1 260 ? 20.681 4.647 12.092 1.00 79.56 260 ASP A C 1
ATOM 2039 O O . ASP A 1 260 ? 21.250 5.626 12.575 1.00 79.56 260 ASP A O 1
ATOM 2043 N N . GLY A 1 261 ? 19.805 4.777 11.087 1.00 79.25 261 GLY A N 1
ATOM 2044 C CA . GLY A 1 261 ? 19.446 6.038 10.432 1.00 79.25 261 GLY A CA 1
ATOM 2045 C C . GLY A 1 261 ? 17.943 6.321 10.454 1.00 79.25 261 GLY A C 1
ATOM 2046 O O . GLY A 1 261 ? 17.157 5.546 10.984 1.00 79.25 261 GLY A O 1
ATOM 2047 N N . ILE A 1 262 ? 17.541 7.440 9.844 1.00 74.88 262 ILE A N 1
ATOM 2048 C CA . ILE A 1 262 ? 16.131 7.868 9.782 1.00 74.88 262 ILE A CA 1
ATOM 2049 C C . ILE A 1 262 ? 15.299 7.125 8.720 1.00 74.88 262 ILE A C 1
ATOM 2051 O O . ILE A 1 262 ? 14.078 7.205 8.754 1.00 74.88 262 ILE A O 1
ATOM 2055 N N . ILE A 1 263 ? 15.949 6.414 7.787 1.00 81.81 263 ILE A N 1
ATOM 2056 C CA . ILE A 1 263 ? 15.295 5.596 6.754 1.00 81.81 263 ILE A CA 1
ATOM 2057 C C . ILE A 1 263 ? 15.598 4.107 7.026 1.00 81.81 263 ILE A C 1
ATOM 2059 O O . ILE A 1 263 ? 16.776 3.733 7.033 1.00 81.81 263 ILE A O 1
ATOM 2063 N N . PRO A 1 264 ? 14.575 3.251 7.216 1.00 87.44 264 PRO A N 1
ATOM 2064 C CA . PRO A 1 264 ? 14.733 1.862 7.660 1.00 87.44 264 PRO A CA 1
ATOM 2065 C C . PRO A 1 264 ? 15.063 0.853 6.543 1.00 87.44 264 PRO A C 1
ATOM 2067 O O . PRO A 1 264 ? 14.293 -0.068 6.262 1.00 87.44 264 PRO A O 1
ATOM 2070 N N . TYR A 1 265 ? 16.213 1.007 5.880 1.00 86.56 265 TYR A N 1
ATOM 2071 C CA . TYR A 1 265 ? 16.602 0.149 4.750 1.00 86.56 265 TYR A CA 1
ATOM 2072 C C . TYR A 1 265 ? 16.775 -1.332 5.103 1.00 86.56 265 TYR A C 1
ATOM 2074 O O . TYR A 1 265 ? 16.367 -2.193 4.325 1.00 86.56 265 TYR A O 1
ATOM 2082 N N . LYS A 1 266 ? 17.394 -1.648 6.245 1.00 88.12 266 LYS A N 1
ATOM 2083 C CA . LYS A 1 266 ? 17.638 -3.038 6.655 1.00 88.12 266 LYS A CA 1
ATOM 2084 C C . LYS A 1 266 ? 16.340 -3.701 7.103 1.00 88.12 266 LYS A C 1
ATOM 2086 O O . LYS A 1 266 ? 16.118 -4.864 6.779 1.00 88.12 266 LYS A O 1
ATOM 2091 N N . THR A 1 267 ? 15.472 -2.970 7.805 1.00 90.50 267 THR A N 1
ATOM 2092 C CA . THR A 1 267 ? 14.142 -3.472 8.173 1.00 90.50 267 THR A CA 1
ATOM 2093 C C . THR A 1 267 ? 13.268 -3.698 6.938 1.00 90.50 267 THR A C 1
ATOM 2095 O O . THR A 1 267 ? 12.599 -4.727 6.855 1.00 90.50 267 THR A O 1
ATOM 2098 N N . ALA A 1 268 ? 13.310 -2.800 5.948 1.00 90.94 268 ALA A N 1
ATOM 2099 C CA . ALA A 1 268 ? 12.558 -2.955 4.703 1.00 90.94 268 ALA A CA 1
ATOM 2100 C C . ALA A 1 268 ? 12.912 -4.245 3.937 1.00 90.94 268 ALA A C 1
ATOM 2102 O O . ALA A 1 268 ? 12.024 -4.852 3.349 1.00 90.94 268 ALA A O 1
ATOM 2103 N N . GLY A 1 269 ? 14.151 -4.739 4.039 1.00 88.06 269 GLY A N 1
ATOM 2104 C CA . GLY A 1 269 ? 14.569 -6.025 3.458 1.00 88.06 269 GLY A CA 1
ATOM 2105 C C . GLY A 1 269 ? 13.794 -7.257 3.945 1.00 88.06 269 GLY A C 1
ATOM 2106 O O . GLY A 1 269 ? 13.918 -8.332 3.365 1.00 88.06 269 GLY A O 1
ATOM 2107 N N . TRP A 1 270 ? 12.981 -7.123 4.997 1.00 89.06 270 TRP A N 1
ATOM 2108 C CA . TRP A 1 270 ? 12.126 -8.192 5.519 1.00 89.06 270 TRP A CA 1
ATOM 2109 C C . TRP A 1 270 ? 10.691 -8.149 4.991 1.00 89.06 270 TRP A C 1
ATOM 2111 O O . TRP A 1 270 ? 9.929 -9.082 5.257 1.00 89.06 270 TRP A O 1
ATOM 2121 N N . ILE A 1 271 ? 10.309 -7.106 4.249 1.00 91.19 271 ILE A N 1
ATOM 2122 C CA . ILE A 1 271 ? 8.940 -6.903 3.756 1.00 91.19 271 ILE A CA 1
ATOM 2123 C C . ILE A 1 271 ? 8.453 -8.118 2.967 1.00 91.19 271 ILE A C 1
ATOM 2125 O O . ILE A 1 271 ? 7.384 -8.644 3.283 1.00 91.19 271 ILE A O 1
ATOM 2129 N N . SER A 1 272 ? 9.237 -8.603 1.994 1.00 86.88 272 SER A N 1
ATOM 2130 C CA . SER A 1 272 ? 8.824 -9.742 1.163 1.00 86.88 272 SER A CA 1
ATOM 2131 C C . SER A 1 272 ? 8.621 -11.002 2.009 1.00 86.88 272 SER A C 1
ATOM 2133 O O . SER A 1 272 ? 7.610 -11.698 1.903 1.00 86.88 272 SER A O 1
ATOM 2135 N N . THR A 1 273 ? 9.538 -11.242 2.948 1.00 85.75 273 THR A N 1
ATOM 2136 C CA . THR A 1 273 ? 9.469 -12.380 3.871 1.00 85.75 273 THR A CA 1
ATOM 2137 C C . THR A 1 273 ? 8.206 -12.332 4.739 1.00 85.75 273 THR A C 1
ATOM 2139 O O . THR A 1 273 ? 7.496 -13.335 4.867 1.00 85.75 273 THR A O 1
ATOM 2142 N N . ILE A 1 274 ? 7.916 -11.180 5.349 1.00 90.44 274 ILE A N 1
ATOM 2143 C CA . ILE A 1 274 ? 6.764 -11.010 6.246 1.00 90.44 274 ILE A CA 1
ATOM 2144 C C . ILE A 1 274 ? 5.456 -11.076 5.456 1.00 90.44 274 ILE A C 1
ATOM 2146 O O . ILE A 1 274 ? 4.514 -11.755 5.878 1.00 90.44 274 ILE A O 1
ATOM 2150 N N . GLY A 1 275 ? 5.400 -10.418 4.296 1.00 92.94 275 GLY A N 1
ATOM 2151 C CA . GLY A 1 275 ? 4.249 -10.465 3.399 1.00 92.94 275 GLY A CA 1
ATOM 2152 C C . GLY A 1 275 ? 3.949 -11.894 2.959 1.00 92.94 275 GLY A C 1
ATOM 2153 O O . GLY A 1 275 ? 2.804 -12.341 3.041 1.00 92.94 275 GLY A O 1
ATOM 2154 N N . LYS A 1 276 ? 4.988 -12.664 2.617 1.00 87.88 276 LYS A N 1
ATOM 2155 C CA . LYS A 1 276 ? 4.856 -14.075 2.251 1.00 87.88 276 LYS A CA 1
ATOM 2156 C C . LYS A 1 276 ? 4.336 -14.951 3.380 1.00 87.88 276 LYS A C 1
ATOM 2158 O O . LYS A 1 276 ? 3.415 -15.743 3.167 1.00 87.88 276 LYS A O 1
ATOM 2163 N N . TRP A 1 277 ? 4.884 -14.803 4.579 1.00 88.69 277 TRP A N 1
ATOM 2164 C CA . TRP A 1 277 ? 4.382 -15.537 5.737 1.00 88.69 277 TRP A CA 1
ATOM 2165 C C . TRP A 1 277 ? 2.911 -15.232 6.020 1.00 88.69 277 TRP A C 1
ATOM 2167 O O . TRP A 1 277 ? 2.109 -16.141 6.246 1.00 88.69 277 TRP A O 1
ATOM 2177 N N . THR A 1 278 ? 2.556 -13.950 5.960 1.00 92.75 278 THR A N 1
ATOM 2178 C CA . THR A 1 278 ? 1.193 -13.485 6.220 1.00 92.75 278 THR A CA 1
ATOM 2179 C C . THR A 1 278 ? 0.228 -14.036 5.176 1.00 92.75 278 THR A C 1
ATOM 2181 O O . THR A 1 278 ? -0.798 -14.603 5.541 1.00 92.75 278 THR A O 1
ATOM 2184 N N . HIS A 1 279 ? 0.579 -13.950 3.890 1.00 93.94 279 HIS A N 1
ATOM 2185 C CA . HIS A 1 279 ? -0.189 -14.540 2.794 1.00 93.94 279 HIS A CA 1
ATOM 2186 C C . HIS A 1 279 ? -0.479 -16.028 3.039 1.00 93.94 279 HIS A C 1
ATOM 2188 O O . HIS A 1 279 ? -1.638 -16.442 3.015 1.00 93.94 279 HIS A O 1
ATOM 2194 N N . ASP A 1 280 ? 0.551 -16.832 3.323 1.00 88.38 280 ASP A N 1
ATOM 2195 C CA . ASP A 1 280 ? 0.378 -18.273 3.529 1.00 88.38 280 ASP A CA 1
ATOM 2196 C C . ASP A 1 280 ? -0.543 -18.575 4.712 1.00 88.38 280 ASP A C 1
ATOM 2198 O O . ASP A 1 280 ? -1.363 -19.493 4.640 1.00 88.38 280 ASP A O 1
ATOM 2202 N N . ARG A 1 281 ? -0.436 -17.793 5.793 1.00 88.50 281 ARG A N 1
ATOM 2203 C CA . ARG A 1 281 ? -1.310 -17.944 6.956 1.00 88.50 281 ARG A CA 1
ATOM 2204 C C . ARG A 1 281 ? -2.752 -17.563 6.630 1.00 88.50 281 ARG A C 1
ATOM 2206 O O . ARG A 1 281 ? -3.652 -18.292 7.028 1.00 88.50 281 ARG A O 1
ATOM 2213 N N . LEU A 1 282 ? -2.990 -16.484 5.886 1.00 92.56 282 LEU A N 1
ATOM 2214 C CA . LEU A 1 282 ? -4.339 -16.099 5.448 1.00 92.56 282 LEU A CA 1
ATOM 2215 C C . LEU A 1 282 ? -4.974 -17.187 4.568 1.00 92.56 282 LEU A C 1
ATOM 2217 O O . LEU A 1 282 ? -6.120 -17.567 4.804 1.00 92.56 282 LEU A O 1
ATOM 2221 N N . VAL A 1 283 ? -4.210 -17.760 3.631 1.00 91.38 283 VAL A N 1
ATOM 2222 C CA . VAL A 1 283 ? -4.665 -18.892 2.804 1.00 91.38 283 VAL A CA 1
ATOM 2223 C C . VAL A 1 283 ? -5.006 -20.108 3.670 1.00 91.38 283 VAL A C 1
ATOM 2225 O O . VAL A 1 283 ? -6.054 -20.721 3.476 1.00 91.38 283 VAL A O 1
ATOM 2228 N N . GLN A 1 284 ? -4.168 -20.443 4.657 1.00 86.94 284 GLN A N 1
ATOM 2229 C CA . GLN A 1 284 ? -4.435 -21.538 5.604 1.00 86.94 284 GLN A CA 1
ATOM 2230 C C . GLN A 1 284 ? -5.694 -21.297 6.447 1.00 86.94 284 GLN A C 1
ATOM 2232 O O . GLN A 1 284 ? -6.407 -22.246 6.763 1.00 86.94 284 GLN A O 1
ATOM 2237 N N . LEU A 1 285 ? -5.989 -20.038 6.774 1.00 87.19 285 LEU A N 1
ATOM 2238 C CA . LEU A 1 285 ? -7.209 -19.622 7.472 1.00 87.19 285 LEU A CA 1
ATOM 2239 C C . LEU A 1 285 ? -8.446 -19.590 6.555 1.00 87.19 285 LEU A C 1
ATOM 2241 O O . LEU A 1 285 ? -9.545 -19.274 7.010 1.00 87.19 285 LEU A O 1
ATOM 2245 N N . GLY A 1 286 ? -8.290 -19.927 5.271 1.00 89.88 286 GLY A N 1
ATOM 2246 C CA . GLY A 1 286 ? -9.373 -19.942 4.293 1.00 89.88 286 GLY A CA 1
ATOM 2247 C C . GLY A 1 286 ? -9.871 -18.542 3.929 1.00 89.88 286 GLY A C 1
ATOM 2248 O O . GLY A 1 286 ? -11.068 -18.371 3.674 1.00 89.88 286 GLY A O 1
ATOM 2249 N N . ILE A 1 287 ? -8.969 -17.557 3.952 1.00 93.12 287 ILE A N 1
ATOM 2250 C CA . ILE A 1 287 ? -9.194 -16.191 3.474 1.00 93.12 287 ILE A CA 1
ATOM 2251 C C . ILE A 1 287 ? -8.652 -16.110 2.045 1.00 93.12 287 ILE A C 1
ATOM 2253 O O . ILE A 1 287 ? -7.458 -16.292 1.802 1.00 93.12 287 ILE A O 1
ATOM 2257 N N . ASP A 1 288 ? -9.544 -15.863 1.094 1.00 93.62 288 ASP A N 1
ATOM 2258 C CA . ASP A 1 288 ? -9.219 -15.645 -0.313 1.00 93.62 288 ASP A CA 1
ATOM 2259 C C . ASP A 1 288 ? -9.012 -14.159 -0.637 1.00 93.62 288 ASP A C 1
ATOM 2261 O O . ASP A 1 288 ? -9.222 -13.266 0.186 1.00 93.62 288 ASP A O 1
ATOM 2265 N N . SER A 1 289 ? -8.591 -13.884 -1.868 1.00 95.00 289 SER A N 1
ATOM 2266 C CA . SER A 1 289 ? -8.276 -12.526 -2.290 1.00 95.00 289 SER A CA 1
ATOM 2267 C C . SER A 1 289 ? -9.501 -11.629 -2.504 1.00 95.00 289 SER A C 1
ATOM 2269 O O . SER A 1 289 ? -9.397 -10.415 -2.330 1.00 95.00 289 SER A O 1
ATOM 2271 N N . GLN A 1 290 ? -10.662 -12.195 -2.850 1.00 94.31 290 GLN A N 1
ATOM 2272 C CA . GLN A 1 290 ? -11.897 -11.451 -3.128 1.00 94.31 290 GLN A CA 1
ATOM 2273 C C . GLN A 1 290 ? -12.617 -10.995 -1.858 1.00 94.31 290 GLN A C 1
ATOM 2275 O O . GLN A 1 290 ? -13.408 -10.058 -1.929 1.00 94.31 290 GLN A O 1
ATOM 2280 N N . GLN A 1 291 ? -12.322 -11.612 -0.715 1.00 94.06 291 GLN A N 1
ATOM 2281 C CA . GLN A 1 291 ? -12.827 -11.212 0.604 1.00 94.06 291 GLN A CA 1
ATOM 2282 C C . GLN A 1 291 ? -11.833 -10.347 1.402 1.00 94.06 291 GLN A C 1
ATOM 2284 O O . GLN A 1 291 ? -12.144 -9.931 2.515 1.00 94.06 291 GLN A O 1
ATOM 2289 N N . LEU A 1 292 ? -10.623 -10.101 0.884 1.00 97.25 292 LEU A N 1
ATOM 2290 C CA . LEU A 1 292 ? -9.547 -9.454 1.636 1.00 97.25 292 LEU A CA 1
ATOM 2291 C C . LEU A 1 292 ? -9.415 -7.964 1.298 1.00 97.25 292 LEU A C 1
ATOM 2293 O O . LEU A 1 292 ? -9.105 -7.584 0.169 1.00 97.25 292 LEU A O 1
ATOM 2297 N N . SER A 1 293 ? -9.591 -7.121 2.311 1.00 97.44 293 SER A N 1
ATOM 2298 C CA . SER A 1 293 ? -9.207 -5.710 2.313 1.00 97.44 293 SER A CA 1
ATOM 2299 C C . SER A 1 293 ? -7.977 -5.525 3.197 1.00 97.44 293 SER A C 1
ATOM 2301 O O . SER A 1 293 ? -7.938 -6.051 4.305 1.00 97.44 293 SER A O 1
ATOM 2303 N N . ILE A 1 294 ? -6.972 -4.784 2.742 1.00 98.25 294 ILE A N 1
ATOM 2304 C CA . ILE A 1 294 ? -5.746 -4.532 3.514 1.00 98.25 294 ILE A CA 1
ATOM 2305 C C . ILE A 1 294 ? -5.625 -3.036 3.793 1.00 98.25 294 ILE A C 1
ATOM 2307 O O . ILE A 1 294 ? -5.832 -2.233 2.888 1.00 98.25 294 ILE A O 1
ATOM 2311 N N . VAL A 1 295 ? -5.262 -2.665 5.019 1.00 98.06 295 VAL A N 1
ATOM 2312 C CA . VAL A 1 295 ? -4.920 -1.297 5.421 1.00 98.06 295 VAL A CA 1
ATOM 2313 C C . VAL A 1 295 ? -3.517 -1.307 6.017 1.00 98.06 295 VAL A C 1
ATOM 2315 O O . VAL A 1 295 ? -3.296 -1.893 7.075 1.00 98.06 295 VAL A O 1
ATOM 2318 N N . GLY A 1 296 ? -2.557 -0.693 5.333 1.00 97.12 296 GLY A N 1
ATOM 2319 C CA . GLY A 1 296 ? -1.172 -0.603 5.793 1.00 97.12 296 GLY A CA 1
ATOM 2320 C C . GLY A 1 296 ? -0.779 0.832 6.110 1.00 97.12 296 GLY A C 1
ATOM 2321 O O . GLY A 1 296 ? -1.147 1.743 5.373 1.00 97.12 296 GLY A O 1
ATOM 2322 N N . HIS A 1 297 ? -0.024 1.028 7.190 1.00 95.06 297 HIS A N 1
ATOM 2323 C CA . HIS A 1 297 ? 0.588 2.314 7.540 1.00 95.06 297 HIS A CA 1
ATOM 2324 C C . HIS A 1 297 ? 2.105 2.267 7.356 1.00 95.06 297 HIS A C 1
ATOM 2326 O O . HIS A 1 297 ? 2.733 1.273 7.732 1.00 95.06 297 HIS A O 1
ATOM 2332 N N . SER A 1 298 ? 2.717 3.329 6.818 1.00 93.94 298 SER A N 1
ATOM 2333 C CA . SER A 1 298 ? 4.182 3.436 6.707 1.00 93.94 298 SER A CA 1
ATOM 2334 C C . SER A 1 298 ? 4.796 2.232 5.960 1.00 93.94 298 SER A C 1
ATOM 2336 O O . SER A 1 298 ? 4.294 1.865 4.893 1.00 93.94 298 SER A O 1
ATOM 2338 N N . LEU A 1 299 ? 5.838 1.572 6.499 1.00 93.62 299 LEU A N 1
ATOM 2339 C CA . LEU A 1 299 ? 6.390 0.315 5.952 1.00 93.62 299 LEU A CA 1
ATOM 2340 C C . LEU A 1 299 ? 5.359 -0.827 5.880 1.00 93.62 299 LEU A C 1
ATOM 2342 O O . LEU A 1 299 ? 5.473 -1.698 5.017 1.00 93.62 299 LEU A O 1
ATOM 2346 N N . GLY A 1 300 ? 4.339 -0.822 6.743 1.00 95.88 300 GLY A N 1
ATOM 2347 C CA . GLY A 1 300 ? 3.244 -1.794 6.717 1.00 95.88 300 GLY A CA 1
ATOM 2348 C C . GLY A 1 300 ? 2.458 -1.766 5.407 1.00 95.88 300 GLY A C 1
ATOM 2349 O O . GLY A 1 300 ? 1.955 -2.801 4.967 1.00 95.88 300 GLY A O 1
ATOM 2350 N N . THR A 1 301 ? 2.440 -0.617 4.721 1.00 96.62 301 THR A N 1
ATOM 2351 C CA . THR A 1 301 ? 1.910 -0.496 3.356 1.00 96.62 301 THR A CA 1
ATOM 2352 C C . THR A 1 301 ? 2.589 -1.488 2.416 1.00 96.62 301 THR A C 1
ATOM 2354 O O . THR A 1 301 ? 1.916 -2.180 1.659 1.00 96.62 301 THR A O 1
ATOM 2357 N N . TYR A 1 302 ? 3.912 -1.625 2.491 1.00 95.81 302 TYR A N 1
ATOM 2358 C CA . TYR A 1 302 ? 4.675 -2.470 1.571 1.00 95.81 302 TYR A CA 1
ATOM 2359 C C . TYR A 1 302 ? 4.612 -3.956 1.912 1.00 95.81 302 TYR A C 1
ATOM 2361 O O . TYR A 1 302 ? 4.673 -4.797 1.019 1.00 95.81 302 TYR A O 1
ATOM 2369 N N . ILE A 1 303 ? 4.388 -4.302 3.180 1.00 96.75 303 ILE A N 1
ATOM 2370 C CA . ILE A 1 303 ? 3.991 -5.671 3.537 1.00 96.75 303 ILE A CA 1
ATOM 2371 C C . ILE A 1 303 ? 2.643 -5.993 2.881 1.00 96.75 303 ILE A C 1
ATOM 2373 O O . ILE A 1 303 ? 2.464 -7.063 2.300 1.00 96.75 303 ILE A O 1
ATOM 2377 N N . GLY A 1 304 ? 1.704 -5.047 2.925 1.00 97.56 304 GLY A N 1
ATOM 2378 C CA . GLY A 1 304 ? 0.406 -5.184 2.279 1.00 97.56 304 GLY A CA 1
ATOM 2379 C C . GLY A 1 304 ? 0.477 -5.279 0.750 1.00 97.56 304 GLY A C 1
ATOM 2380 O O . GLY A 1 304 ? -0.254 -6.088 0.173 1.00 97.56 304 GLY A O 1
ATOM 2381 N N . THR A 1 305 ? 1.373 -4.535 0.086 1.00 94.75 305 THR A N 1
ATOM 2382 C CA . THR A 1 305 ? 1.570 -4.681 -1.368 1.00 94.75 305 THR A CA 1
ATOM 2383 C C . THR A 1 305 ? 2.114 -6.056 -1.723 1.00 94.75 305 THR A C 1
ATOM 2385 O O . THR A 1 305 ? 1.630 -6.655 -2.682 1.00 94.75 305 THR A O 1
ATOM 2388 N N . GLU A 1 306 ? 3.039 -6.599 -0.926 1.00 92.75 306 GLU A N 1
ATOM 2389 C CA . GLU A 1 306 ? 3.540 -7.957 -1.135 1.00 92.75 306 GLU A CA 1
ATOM 2390 C C . GLU A 1 306 ? 2.424 -8.995 -0.981 1.00 92.75 306 GLU A C 1
ATOM 2392 O O . GLU A 1 306 ? 2.256 -9.853 -1.846 1.00 92.75 306 GLU A O 1
ATOM 2397 N N . ILE A 1 307 ? 1.600 -8.893 0.067 1.00 96.06 307 ILE A N 1
ATOM 2398 C CA . ILE A 1 307 ? 0.447 -9.788 0.251 1.00 96.06 307 ILE A CA 1
ATOM 2399 C C . ILE A 1 307 ? -0.488 -9.712 -0.965 1.00 96.06 307 ILE A C 1
ATOM 2401 O O . ILE A 1 307 ? -0.859 -10.747 -1.526 1.00 96.06 307 ILE A O 1
ATOM 2405 N N . GLY A 1 308 ? -0.835 -8.499 -1.410 1.00 95.62 308 GLY A N 1
ATOM 2406 C CA . GLY A 1 308 ? -1.699 -8.288 -2.572 1.00 95.62 308 GLY A CA 1
ATOM 2407 C C . GLY A 1 308 ? -1.127 -8.885 -3.860 1.00 95.62 308 GLY A C 1
ATOM 2408 O O . GLY A 1 308 ? -1.841 -9.553 -4.612 1.00 95.62 308 GLY A O 1
ATOM 2409 N N . ARG A 1 309 ? 0.183 -8.726 -4.071 1.00 89.31 309 ARG A N 1
ATOM 2410 C CA . ARG A 1 309 ? 0.927 -9.287 -5.205 1.00 89.31 309 ARG A CA 1
ATOM 2411 C C . ARG A 1 309 ? 0.928 -10.817 -5.197 1.00 89.31 309 ARG A C 1
ATOM 2413 O O . ARG A 1 309 ? 0.721 -11.428 -6.246 1.00 89.31 309 ARG A O 1
ATOM 2420 N N . LEU A 1 310 ? 1.114 -11.444 -4.033 1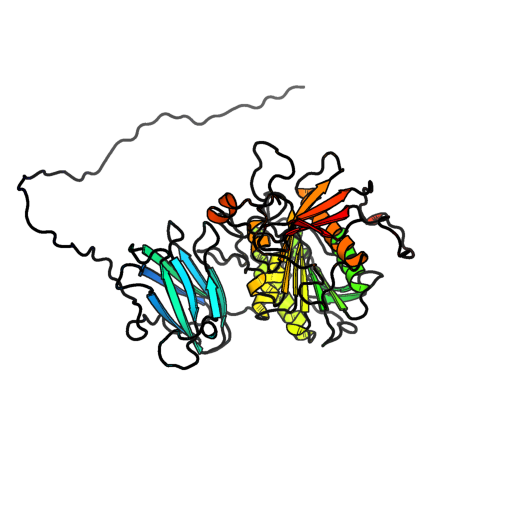.00 89.88 310 LEU A N 1
ATOM 2421 C CA . LEU A 1 310 ? 1.096 -12.906 -3.872 1.00 89.88 310 LEU A CA 1
ATOM 2422 C C . LEU A 1 310 ? -0.289 -13.508 -4.171 1.00 89.88 310 LEU A C 1
ATOM 2424 O O . LEU A 1 310 ? -0.385 -14.527 -4.867 1.00 89.88 310 LEU A O 1
ATOM 2428 N N . PHE A 1 311 ? -1.355 -12.820 -3.748 1.00 93.25 311 PHE A N 1
ATOM 2429 C CA . PHE A 1 311 ? -2.740 -13.132 -4.122 1.00 93.25 311 PHE A CA 1
ATOM 2430 C C . PHE A 1 311 ? -3.076 -12.795 -5.589 1.00 93.25 311 PHE A C 1
ATOM 2432 O O . PHE A 1 311 ? -4.141 -13.170 -6.083 1.00 93.25 311 PHE A O 1
ATOM 2439 N N . GLY A 1 312 ? -2.193 -12.094 -6.306 1.00 86.81 312 GLY A N 1
ATOM 2440 C CA . GLY A 1 312 ? -2.416 -11.570 -7.654 1.00 86.81 312 GLY A CA 1
ATOM 2441 C C . GLY A 1 312 ? -3.123 -10.215 -7.643 1.00 86.81 312 GLY A C 1
ATOM 2442 O O . GLY A 1 312 ? -2.583 -9.260 -8.195 1.00 86.81 312 GLY A O 1
ATOM 2443 N N . LYS A 1 313 ? -4.301 -10.142 -7.014 1.00 92.19 313 LYS A N 1
ATOM 2444 C CA . LYS A 1 313 ? -4.998 -8.909 -6.612 1.00 92.19 313 LYS A CA 1
ATOM 2445 C C . LYS A 1 313 ? -5.931 -9.198 -5.441 1.00 92.19 313 LYS A C 1
ATOM 2447 O O . LYS A 1 313 ? -6.630 -10.209 -5.478 1.00 92.19 313 LYS A O 1
ATOM 2452 N N . VAL A 1 314 ? -5.995 -8.298 -4.463 1.00 97.06 314 VAL A N 1
ATOM 2453 C CA . VAL A 1 314 ? -6.986 -8.335 -3.368 1.00 97.06 314 VAL A CA 1
ATOM 2454 C C . VAL A 1 314 ? -8.188 -7.428 -3.650 1.00 97.06 314 VAL A C 1
ATOM 2456 O O . VAL A 1 314 ? -8.151 -6.602 -4.566 1.00 97.06 314 VAL A O 1
ATOM 2459 N N . LYS A 1 315 ? -9.268 -7.567 -2.875 1.00 96.31 315 LYS A N 1
ATOM 2460 C CA . LYS A 1 315 ? -10.489 -6.761 -3.026 1.00 96.31 315 LYS A CA 1
ATOM 2461 C C . LYS A 1 315 ? -10.194 -5.271 -2.893 1.00 96.31 315 LYS A C 1
ATOM 2463 O O . LYS A 1 315 ? -10.458 -4.506 -3.820 1.00 96.31 315 LYS A O 1
ATOM 2468 N N . ASN A 1 316 ? -9.619 -4.876 -1.760 1.00 97.62 316 ASN A N 1
ATOM 2469 C CA . ASN A 1 316 ? -9.301 -3.484 -1.471 1.00 97.62 316 ASN A CA 1
ATOM 2470 C C . ASN A 1 316 ? -7.909 -3.346 -0.853 1.00 97.62 316 ASN A C 1
ATOM 2472 O O . ASN A 1 316 ? -7.469 -4.202 -0.084 1.00 97.62 316 ASN A O 1
ATOM 2476 N N . PHE A 1 317 ? -7.252 -2.226 -1.127 1.00 98.19 317 PHE A N 1
ATOM 2477 C CA . PHE A 1 317 ? -5.997 -1.848 -0.490 1.00 98.19 317 PHE A CA 1
ATOM 2478 C C . PHE A 1 317 ? -6.029 -0.381 -0.067 1.00 98.19 317 PHE A C 1
ATOM 2480 O O . PHE A 1 317 ? -6.391 0.487 -0.857 1.00 98.19 317 PHE A O 1
ATOM 2487 N N . VAL A 1 318 ? -5.648 -0.091 1.171 1.00 98.44 318 VAL A N 1
ATOM 2488 C CA . VAL A 1 318 ? -5.543 1.264 1.704 1.00 98.44 318 VAL A CA 1
ATOM 2489 C C . VAL A 1 318 ? -4.115 1.501 2.182 1.00 98.44 318 VAL A C 1
ATOM 2491 O O . VAL A 1 318 ? -3.630 0.797 3.067 1.00 98.44 318 VAL A O 1
ATOM 2494 N N . ALA A 1 319 ? -3.457 2.500 1.602 1.00 98.12 319 ALA A N 1
ATOM 2495 C CA . ALA A 1 319 ? -2.145 2.984 2.008 1.00 98.12 319 ALA A CA 1
ATOM 2496 C C . ALA A 1 319 ? -2.300 4.239 2.872 1.00 98.12 319 ALA A C 1
ATOM 2498 O O . ALA A 1 319 ? -2.805 5.262 2.406 1.00 98.12 319 ALA A O 1
ATOM 2499 N N . LEU A 1 320 ? -1.860 4.164 4.122 1.00 97.12 320 LEU A N 1
ATOM 2500 C CA . LEU A 1 320 ? -1.835 5.287 5.050 1.00 97.12 320 LEU A CA 1
ATOM 2501 C C . LEU A 1 320 ? -0.392 5.759 5.180 1.00 97.12 320 LEU A C 1
ATOM 2503 O O . LEU A 1 320 ? 0.424 5.124 5.841 1.00 97.12 320 LEU A O 1
ATOM 2507 N N . ASP A 1 321 ? -0.097 6.858 4.503 1.00 94.38 321 ASP A N 1
ATOM 2508 C CA . ASP A 1 321 ? 1.199 7.523 4.459 1.00 94.38 321 ASP A CA 1
ATOM 2509 C C . ASP A 1 321 ? 2.347 6.540 4.156 1.00 94.38 321 ASP A C 1
ATOM 2511 O O . ASP A 1 321 ? 3.120 6.172 5.043 1.00 94.38 321 ASP A O 1
ATOM 2515 N N . PRO A 1 322 ? 2.423 6.005 2.920 1.00 94.69 322 PRO A N 1
ATOM 2516 C CA . PRO A 1 322 ? 3.432 5.011 2.553 1.00 94.69 322 PRO A CA 1
ATOM 2517 C C . PRO A 1 322 ? 4.848 5.520 2.848 1.00 94.69 322 PRO A C 1
ATOM 2519 O O . PRO A 1 322 ? 5.151 6.682 2.609 1.00 94.69 322 PRO A O 1
ATOM 2522 N N . ALA A 1 323 ? 5.728 4.668 3.376 1.00 90.44 323 ALA A N 1
ATOM 2523 C CA . ALA A 1 323 ? 7.049 5.115 3.820 1.00 90.44 323 ALA A CA 1
ATOM 2524 C C . ALA A 1 323 ? 7.950 5.545 2.651 1.00 90.44 323 ALA A C 1
ATOM 2526 O O . ALA A 1 323 ? 8.121 4.806 1.684 1.00 90.44 323 ALA A O 1
ATOM 2527 N N . PHE A 1 324 ? 8.608 6.692 2.778 1.00 85.75 324 PHE A N 1
ATOM 2528 C CA . PHE A 1 324 ? 9.596 7.165 1.811 1.00 85.75 324 PHE A CA 1
ATOM 2529 C C . PHE A 1 324 ? 11.008 6.649 2.147 1.00 85.75 324 PHE A C 1
ATOM 2531 O O . PHE A 1 324 ? 11.332 6.512 3.333 1.00 85.75 324 PHE A O 1
ATOM 2538 N N . PRO A 1 325 ? 11.884 6.395 1.154 1.00 82.69 325 PRO A N 1
ATOM 2539 C CA . PRO A 1 325 ? 11.622 6.348 -0.286 1.00 82.69 325 PRO A CA 1
ATOM 2540 C C . PRO A 1 325 ? 11.206 4.941 -0.738 1.00 82.69 325 PRO A C 1
ATOM 2542 O O . PRO A 1 325 ? 11.954 3.979 -0.550 1.00 82.69 325 PRO A O 1
ATOM 2545 N N . ALA A 1 326 ? 10.046 4.813 -1.381 1.00 80.88 326 ALA A N 1
ATOM 2546 C CA . ALA A 1 326 ? 9.603 3.561 -1.995 1.00 80.88 326 ALA A CA 1
ATOM 2547 C C . ALA A 1 326 ? 10.498 3.195 -3.184 1.00 80.88 326 ALA A C 1
ATOM 2549 O O . ALA A 1 326 ? 11.034 2.090 -3.266 1.00 80.88 326 ALA A O 1
ATOM 2550 N N . ASP A 1 327 ? 10.686 4.174 -4.068 1.00 73.38 327 ASP A N 1
ATOM 2551 C CA . ASP A 1 327 ? 11.292 4.031 -5.387 1.00 73.38 327 ASP A CA 1
ATOM 2552 C C . ASP A 1 327 ? 12.509 4.982 -5.541 1.00 73.38 327 ASP A C 1
ATOM 2554 O O . ASP A 1 327 ? 13.000 5.571 -4.575 1.00 73.38 327 ASP A O 1
ATOM 2558 N N . GLY A 1 328 ? 13.072 5.112 -6.750 1.00 65.12 328 GLY A N 1
ATOM 2559 C CA . GLY A 1 328 ? 14.241 5.980 -7.014 1.00 65.12 328 GLY A CA 1
ATOM 2560 C C . GLY A 1 328 ? 15.578 5.420 -6.497 1.00 65.12 328 GLY A C 1
ATOM 2561 O O . GLY A 1 328 ? 15.593 4.429 -5.783 1.00 65.12 328 GLY A O 1
ATOM 2562 N N . LEU A 1 329 ? 16.735 6.000 -6.863 1.00 61.22 329 LEU A N 1
ATOM 2563 C CA . LEU A 1 329 ? 18.088 5.450 -6.576 1.00 61.22 329 LEU A CA 1
ATOM 2564 C C . LEU A 1 329 ? 18.327 5.062 -5.107 1.00 61.22 329 LEU A C 1
ATOM 2566 O O . LEU A 1 329 ? 19.092 4.137 -4.807 1.00 61.22 329 LEU A O 1
ATOM 2570 N N . THR A 1 330 ? 17.638 5.725 -4.192 1.00 69.94 330 THR A N 1
ATOM 2571 C CA . THR A 1 330 ? 17.687 5.469 -2.758 1.00 69.94 330 THR A CA 1
ATOM 2572 C C . THR A 1 330 ? 16.581 4.547 -2.261 1.00 69.94 330 THR A C 1
ATOM 2574 O O . THR A 1 330 ? 16.759 4.040 -1.173 1.00 69.94 330 THR A O 1
ATOM 2577 N N . GLY A 1 331 ? 15.560 4.211 -3.053 1.00 77.75 331 GLY A N 1
ATOM 2578 C CA . GLY A 1 331 ? 14.396 3.406 -2.669 1.00 77.75 331 GLY A CA 1
ATOM 2579 C C . GLY A 1 331 ? 14.691 2.065 -1.999 1.00 77.75 331 GLY A C 1
ATOM 2580 O O . GLY A 1 331 ? 15.804 1.524 -2.135 1.00 77.75 331 GLY A O 1
ATOM 2581 N N . TYR A 1 332 ? 13.686 1.554 -1.285 1.00 84.62 332 TYR A N 1
ATOM 2582 C CA . TYR A 1 332 ? 13.748 0.292 -0.555 1.00 84.62 332 TYR A CA 1
ATOM 2583 C C . TYR A 1 332 ? 14.076 -0.903 -1.458 1.00 84.62 332 TYR A C 1
ATOM 2585 O O . TYR A 1 332 ? 13.814 -0.922 -2.658 1.00 84.62 332 TYR A O 1
ATOM 2593 N N . ASP A 1 333 ? 14.697 -1.894 -0.834 1.00 84.56 333 ASP A N 1
ATOM 2594 C CA . ASP A 1 333 ? 14.977 -3.215 -1.377 1.00 84.56 333 ASP A CA 1
ATOM 2595 C C . ASP A 1 333 ? 14.232 -4.181 -0.459 1.00 84.56 333 ASP A C 1
ATOM 2597 O O . ASP A 1 333 ? 14.629 -4.352 0.694 1.00 84.56 333 ASP A O 1
ATOM 2601 N N . ILE A 1 334 ? 13.077 -4.671 -0.911 1.00 85.56 334 ILE A N 1
ATOM 2602 C CA . ILE A 1 334 ? 12.089 -5.311 -0.029 1.00 85.56 334 ILE A CA 1
ATOM 2603 C C . ILE A 1 334 ? 12.402 -6.779 0.298 1.00 85.56 334 ILE A C 1
ATOM 2605 O O . ILE A 1 334 ? 11.710 -7.377 1.128 1.00 85.56 334 ILE A O 1
ATOM 2609 N N . ASP A 1 335 ? 13.405 -7.366 -0.361 1.00 78.00 335 ASP A N 1
ATOM 2610 C CA . ASP A 1 335 ? 13.795 -8.775 -0.213 1.00 78.00 335 ASP A CA 1
ATOM 2611 C C . ASP A 1 335 ? 15.292 -8.994 0.079 1.00 78.00 335 ASP A C 1
ATOM 2613 O O . ASP A 1 335 ? 15.680 -10.105 0.449 1.00 78.00 335 ASP A O 1
ATOM 2617 N N . ASN A 1 336 ? 16.118 -7.944 -0.026 1.00 76.62 336 ASN A N 1
ATOM 2618 C CA . ASN A 1 336 ? 17.543 -7.940 0.305 1.00 76.62 336 ASN A CA 1
ATOM 2619 C C . ASN A 1 336 ? 18.406 -8.898 -0.556 1.00 76.62 336 ASN A C 1
ATOM 2621 O O . ASN A 1 336 ? 19.440 -9.381 -0.083 1.00 76.62 336 ASN A O 1
ATOM 2625 N N . GLN A 1 337 ? 18.017 -9.178 -1.812 1.00 65.44 337 GLN A N 1
ATOM 2626 C CA . GLN A 1 337 ? 18.681 -10.169 -2.693 1.00 65.44 337 GLN A CA 1
ATOM 2627 C C . GLN A 1 337 ? 19.587 -9.604 -3.832 1.00 65.44 337 GLN A C 1
ATOM 2629 O O . GLN A 1 337 ? 19.957 -10.370 -4.715 1.00 65.44 337 GLN A O 1
ATOM 2634 N N . ARG A 1 338 ? 19.950 -8.304 -3.842 1.00 55.50 338 ARG A N 1
ATOM 2635 C CA . ARG A 1 338 ? 20.716 -7.478 -4.853 1.00 55.50 338 ARG A CA 1
ATOM 2636 C C . ARG A 1 338 ? 21.614 -8.125 -5.934 1.00 55.50 338 ARG A C 1
ATOM 2638 O O . ARG A 1 338 ? 22.146 -9.210 -5.773 1.00 55.50 338 ARG A O 1
ATOM 2645 N N . ASP A 1 339 ? 21.946 -7.494 -7.075 1.00 41.84 339 ASP A N 1
ATOM 2646 C CA . ASP A 1 339 ? 21.831 -6.092 -7.556 1.00 41.84 339 ASP A CA 1
ATOM 2647 C C . ASP A 1 339 ? 20.656 -5.787 -8.509 1.00 41.84 339 ASP A C 1
ATOM 2649 O O . ASP A 1 339 ? 20.333 -6.614 -9.352 1.00 41.84 339 ASP A O 1
ATOM 2653 N N . GLY A 1 340 ? 20.094 -4.569 -8.405 1.00 48.25 340 GLY A N 1
ATOM 2654 C CA . GLY A 1 340 ? 18.894 -4.095 -9.121 1.00 48.25 340 GLY A CA 1
ATOM 2655 C C . GLY A 1 340 ? 17.662 -4.041 -8.206 1.00 48.25 340 GLY A C 1
ATOM 2656 O O . GLY A 1 340 ? 16.769 -4.859 -8.353 1.00 48.25 340 GLY A O 1
ATOM 2657 N N . LYS A 1 341 ? 17.666 -3.123 -7.220 1.00 59.44 341 LYS A N 1
ATOM 2658 C CA . LYS A 1 341 ? 16.730 -3.073 -6.073 1.00 59.44 341 LYS A CA 1
ATOM 2659 C C . LYS A 1 341 ? 15.264 -3.384 -6.434 1.00 59.44 341 LYS A C 1
ATOM 2661 O O . LYS A 1 341 ? 14.679 -2.679 -7.256 1.00 59.44 341 LYS A O 1
ATOM 2666 N N . GLN A 1 342 ? 14.663 -4.337 -5.724 1.00 69.12 342 GLN A N 1
ATOM 2667 C CA . GLN A 1 342 ? 13.249 -4.688 -5.814 1.00 69.12 342 GLN A CA 1
ATOM 2668 C C . GLN A 1 342 ? 12.424 -3.718 -4.962 1.00 69.12 342 GLN A C 1
ATOM 2670 O O . GLN A 1 342 ? 12.401 -3.804 -3.731 1.00 69.12 342 GLN A O 1
ATOM 2675 N N . GLY A 1 343 ? 11.780 -2.761 -5.627 1.00 75.81 343 GLY A N 1
ATOM 2676 C CA . GLY A 1 343 ? 10.851 -1.830 -4.992 1.00 75.81 343 GLY A CA 1
ATOM 2677 C C . GLY A 1 343 ? 9.474 -2.461 -4.738 1.00 75.81 343 GLY A C 1
ATOM 2678 O O . GLY A 1 343 ? 9.118 -3.473 -5.352 1.00 75.81 343 GLY A O 1
ATOM 2679 N N . PRO A 1 344 ? 8.660 -1.870 -3.848 1.00 84.94 344 PRO A N 1
ATOM 2680 C CA . PRO A 1 344 ? 7.283 -2.302 -3.631 1.00 84.94 344 PRO A CA 1
ATOM 2681 C C . PRO A 1 344 ? 6.427 -2.123 -4.894 1.00 84.94 344 PRO A C 1
ATOM 2683 O O . PRO A 1 344 ? 6.579 -1.156 -5.638 1.00 84.94 344 PRO A O 1
ATOM 2686 N N . SER A 1 345 ? 5.463 -3.020 -5.120 1.00 85.44 345 SER A N 1
ATOM 2687 C CA . SER A 1 345 ? 4.523 -2.906 -6.247 1.00 85.44 345 SER A CA 1
ATOM 2688 C C . SER A 1 345 ? 3.636 -1.658 -6.159 1.00 85.44 345 SER A C 1
ATOM 2690 O O . SER A 1 345 ? 3.360 -1.146 -5.071 1.00 85.44 345 SER A O 1
ATOM 2692 N N . ASN A 1 346 ? 3.150 -1.190 -7.309 1.00 87.56 346 ASN A N 1
ATOM 2693 C CA . ASN A 1 346 ? 2.164 -0.113 -7.382 1.00 87.56 346 ASN A CA 1
ATOM 2694 C C . ASN A 1 346 ? 0.818 -0.555 -6.801 1.00 87.56 346 ASN A C 1
ATOM 2696 O O . ASN A 1 346 ? 0.389 -1.699 -6.974 1.00 87.56 346 ASN A O 1
ATOM 2700 N N . PHE A 1 347 ? 0.121 0.364 -6.136 1.00 93.31 347 PHE A N 1
ATOM 2701 C CA . PHE A 1 347 ? -1.067 0.022 -5.349 1.00 93.31 347 PHE A CA 1
ATOM 2702 C C . PHE A 1 347 ? -2.253 -0.426 -6.219 1.00 93.31 347 PHE A C 1
ATOM 2704 O O . PHE A 1 347 ? -2.947 -1.382 -5.869 1.00 93.31 347 PHE A O 1
ATOM 2711 N N . ARG A 1 348 ? -2.444 0.186 -7.396 1.00 90.69 348 ARG A N 1
ATOM 2712 C CA . ARG A 1 348 ? -3.479 -0.214 -8.376 1.00 90.69 348 ARG A CA 1
ATOM 2713 C C . ARG A 1 348 ? -3.256 -1.595 -9.010 1.00 90.69 348 ARG A C 1
ATOM 2715 O O . ARG A 1 348 ? -4.199 -2.204 -9.526 1.00 90.69 348 ARG A O 1
ATOM 2722 N N . ASP A 1 349 ? -2.025 -2.100 -8.972 1.00 85.69 349 ASP A N 1
ATOM 2723 C CA . ASP A 1 349 ? -1.667 -3.372 -9.605 1.00 85.69 349 ASP A CA 1
ATOM 2724 C C . ASP A 1 349 ? -1.942 -4.569 -8.690 1.00 85.69 349 ASP A C 1
ATOM 2726 O O . ASP A 1 349 ? -2.118 -5.681 -9.186 1.00 85.69 349 ASP A O 1
ATOM 2730 N N . ILE A 1 350 ? -2.046 -4.338 -7.377 1.00 92.94 350 ILE A N 1
ATOM 2731 C CA . ILE A 1 350 ? -2.218 -5.382 -6.354 1.00 92.94 350 ILE A CA 1
ATOM 2732 C C . ILE A 1 350 ? -3.625 -5.436 -5.746 1.00 92.94 350 ILE A C 1
ATOM 2734 O O . ILE A 1 350 ? -3.901 -6.313 -4.930 1.00 92.94 350 ILE A O 1
ATOM 2738 N N . ALA A 1 351 ? -4.533 -4.537 -6.138 1.00 95.44 351 ALA A N 1
ATOM 2739 C CA . ALA A 1 351 ? -5.916 -4.523 -5.664 1.00 95.44 351 ALA A CA 1
ATOM 2740 C C . ALA A 1 351 ? -6.915 -4.116 -6.754 1.00 95.44 351 ALA A C 1
ATOM 2742 O O . ALA A 1 351 ? -6.552 -3.475 -7.744 1.00 95.44 351 ALA A O 1
ATOM 2743 N N . ASN A 1 352 ? -8.182 -4.497 -6.570 1.00 94.06 352 ASN A N 1
ATOM 2744 C CA . ASN A 1 352 ? -9.281 -4.052 -7.432 1.00 94.06 352 ASN A CA 1
ATOM 2745 C C . ASN A 1 352 ? -9.657 -2.592 -7.151 1.00 94.06 352 ASN A C 1
ATOM 2747 O O . ASN A 1 352 ? -9.904 -1.841 -8.090 1.00 94.06 352 ASN A O 1
ATOM 2751 N N . ASN A 1 353 ? -9.648 -2.188 -5.877 1.00 95.12 353 ASN A N 1
ATOM 2752 C CA . ASN A 1 353 ? -9.770 -0.791 -5.469 1.00 95.12 353 ASN A CA 1
ATOM 2753 C C . ASN A 1 353 ? -8.625 -0.434 -4.519 1.00 95.12 353 ASN A C 1
ATOM 2755 O O . ASN A 1 353 ? -8.448 -1.080 -3.487 1.00 95.12 353 ASN A O 1
ATOM 2759 N N . SER A 1 354 ? -7.868 0.612 -4.833 1.00 96.81 354 SER A N 1
ATOM 2760 C CA . SER A 1 354 ? -6.808 1.121 -3.963 1.00 96.81 354 SER A CA 1
ATOM 2761 C C . SER A 1 354 ? -7.009 2.592 -3.601 1.00 96.81 354 SER A C 1
ATOM 2763 O O . SER A 1 354 ? -7.316 3.415 -4.466 1.00 96.81 354 SER A O 1
ATOM 2765 N N . LEU A 1 355 ? -6.839 2.910 -2.319 1.00 98.00 355 LEU A N 1
ATOM 2766 C CA . LEU A 1 355 ? -6.950 4.251 -1.750 1.00 98.00 355 LEU A CA 1
ATOM 2767 C C . LEU A 1 355 ? -5.653 4.608 -1.023 1.00 98.00 355 LEU A C 1
ATOM 2769 O O . LEU A 1 355 ? -5.152 3.806 -0.245 1.00 98.00 355 LEU A O 1
ATOM 2773 N N . ALA A 1 356 ? -5.127 5.807 -1.233 1.00 98.06 356 ALA A N 1
ATOM 2774 C CA . ALA A 1 356 ? -3.984 6.319 -0.491 1.00 98.06 356 ALA A CA 1
ATOM 2775 C C . ALA A 1 356 ? -4.332 7.635 0.202 1.00 98.06 356 ALA A C 1
ATOM 2777 O O . ALA A 1 356 ? -4.901 8.537 -0.415 1.00 98.06 356 ALA A O 1
ATOM 2778 N N . PHE A 1 357 ? -3.987 7.736 1.481 1.00 97.56 357 PHE A N 1
ATOM 2779 C CA . PHE A 1 357 ? -3.957 8.982 2.243 1.00 97.56 357 PHE A CA 1
ATOM 2780 C C . PHE A 1 357 ? -2.487 9.307 2.487 1.00 97.56 357 PHE A C 1
ATOM 2782 O O . PHE A 1 357 ? -1.769 8.452 2.994 1.00 97.56 357 PHE A O 1
ATOM 2789 N N . VAL A 1 358 ? -2.028 10.501 2.123 1.00 94.81 358 VAL A N 1
ATOM 2790 C CA . VAL A 1 358 ? -0.613 10.881 2.263 1.00 94.81 358 VAL A CA 1
ATOM 2791 C C . VAL A 1 358 ? -0.490 12.349 2.650 1.00 94.81 358 VAL A C 1
ATOM 2793 O O . VAL A 1 358 ? -1.306 13.171 2.228 1.00 94.81 358 VAL A O 1
ATOM 2796 N N . VAL A 1 359 ? 0.489 12.695 3.477 1.00 92.00 359 VAL A N 1
ATOM 2797 C CA . VAL A 1 359 ? 0.729 14.089 3.888 1.00 92.00 359 VAL A CA 1
ATOM 2798 C C . VAL A 1 359 ? 1.250 14.923 2.711 1.00 92.00 359 VAL A C 1
ATOM 2800 O O . VAL A 1 359 ? 1.941 14.414 1.838 1.00 92.00 359 VAL A O 1
ATOM 2803 N N . ALA A 1 360 ? 0.910 16.214 2.655 1.00 88.88 360 ALA A N 1
ATOM 2804 C CA . ALA A 1 360 ? 1.462 17.130 1.651 1.00 88.88 360 ALA A CA 1
ATOM 2805 C C . ALA A 1 360 ? 2.984 17.348 1.820 1.00 88.88 360 ALA A C 1
ATOM 2807 O O . ALA A 1 360 ? 3.446 17.585 2.937 1.00 88.88 360 ALA A O 1
ATOM 2808 N N . ASP A 1 361 ? 3.740 17.389 0.717 1.00 78.81 361 ASP A N 1
ATOM 2809 C CA . ASP A 1 361 ? 5.208 17.553 0.729 1.00 78.81 361 ASP A CA 1
ATOM 2810 C C . ASP A 1 361 ? 5.662 18.873 1.393 1.00 78.81 361 ASP A C 1
ATOM 2812 O O . ASP A 1 361 ? 6.537 18.890 2.261 1.00 78.81 361 ASP A O 1
ATOM 2816 N N . ASN A 1 362 ? 5.042 20.002 1.035 1.00 66.88 362 ASN A N 1
ATOM 2817 C CA . ASN A 1 362 ? 5.433 21.334 1.522 1.00 66.88 362 ASN A CA 1
ATOM 2818 C C . ASN A 1 362 ? 4.747 21.760 2.833 1.00 66.88 362 ASN A C 1
ATOM 2820 O O . ASN A 1 362 ? 4.554 22.956 3.069 1.00 66.88 362 ASN A O 1
ATOM 2824 N N . TRP A 1 363 ? 4.387 20.817 3.709 1.00 58.31 363 TRP A N 1
ATOM 2825 C CA . TRP A 1 363 ? 3.505 21.095 4.849 1.00 58.31 363 TRP A CA 1
ATOM 2826 C C . TRP A 1 363 ? 3.996 22.174 5.847 1.00 58.31 363 TRP A C 1
ATOM 2828 O O . TRP A 1 363 ? 3.167 22.715 6.571 1.00 58.31 363 TRP A O 1
ATOM 2838 N N . LEU A 1 364 ? 5.272 22.595 5.876 1.00 46.84 364 LEU A N 1
ATOM 2839 C CA . LEU A 1 364 ? 5.724 23.681 6.777 1.00 46.84 364 LEU A CA 1
ATOM 2840 C C . LEU A 1 364 ? 6.834 24.617 6.255 1.00 46.84 364 LEU A C 1
ATOM 2842 O O . LEU A 1 364 ? 7.393 25.380 7.041 1.00 46.84 364 LEU A O 1
ATOM 2846 N N . GLY A 1 365 ? 7.159 24.619 4.958 1.00 44.16 365 GLY A N 1
ATOM 2847 C CA . GLY A 1 365 ? 8.077 25.622 4.388 1.00 44.16 365 GLY A CA 1
ATOM 2848 C C . GLY A 1 365 ? 9.448 25.745 5.082 1.00 44.16 365 GLY A C 1
ATOM 2849 O O . GLY A 1 365 ? 10.004 26.842 5.128 1.00 44.16 365 GLY A O 1
ATOM 2850 N N . ILE A 1 366 ? 9.994 24.656 5.640 1.00 39.69 366 ILE A N 1
ATOM 2851 C CA . ILE A 1 366 ? 11.321 24.664 6.273 1.00 39.69 366 ILE A CA 1
ATOM 2852 C C . ILE A 1 366 ? 12.398 24.594 5.172 1.00 39.69 366 ILE A C 1
ATOM 2854 O O . ILE A 1 366 ? 12.474 23.589 4.462 1.00 39.69 366 ILE A O 1
ATOM 2858 N N . PRO A 1 367 ? 13.271 25.609 5.019 1.00 32.81 367 PRO A N 1
ATOM 2859 C CA . PRO A 1 367 ? 14.376 25.544 4.068 1.00 32.81 367 PRO A CA 1
ATOM 2860 C C . PRO A 1 367 ? 15.364 24.446 4.493 1.00 32.81 367 PRO A C 1
ATOM 2862 O O . PRO A 1 367 ? 15.918 24.509 5.588 1.00 32.81 367 PRO A O 1
ATOM 2865 N N . GLY A 1 368 ? 15.601 23.454 3.629 1.00 39.72 368 GLY A N 1
ATOM 2866 C CA . GLY A 1 368 ? 16.626 22.415 3.834 1.00 39.72 368 GLY A CA 1
ATOM 2867 C C . GLY A 1 368 ? 16.115 21.006 4.158 1.00 39.72 368 GLY A C 1
ATOM 2868 O O . GLY A 1 368 ? 16.928 20.092 4.252 1.00 39.72 368 GLY A O 1
ATOM 2869 N N . ILE A 1 369 ? 14.798 20.808 4.263 1.00 39.69 369 ILE A N 1
ATOM 2870 C CA . ILE A 1 369 ? 14.146 19.487 4.273 1.00 39.69 369 ILE A CA 1
ATOM 2871 C C . ILE A 1 369 ? 13.004 19.539 3.261 1.00 39.69 369 ILE A C 1
ATOM 2873 O O . ILE A 1 369 ? 11.927 20.054 3.535 1.00 39.69 369 ILE A O 1
ATOM 2877 N N . SER A 1 370 ? 13.291 19.074 2.051 1.00 41.78 370 SER A N 1
ATOM 2878 C CA . SER A 1 370 ? 12.350 18.950 0.941 1.00 41.78 370 SER A CA 1
ATOM 2879 C C . SER A 1 370 ? 12.417 17.495 0.471 1.00 41.78 370 SER A C 1
ATOM 2881 O O . SER A 1 370 ? 13.523 16.948 0.446 1.00 41.78 370 SER A O 1
ATOM 2883 N N . LEU A 1 371 ? 11.261 16.924 0.097 1.00 46.31 371 LEU A N 1
ATOM 2884 C CA . LEU A 1 371 ? 10.992 15.549 -0.378 1.00 46.31 371 LEU A CA 1
ATOM 2885 C C . LEU A 1 371 ? 10.599 14.533 0.721 1.00 46.31 371 LEU A C 1
ATOM 2887 O O . LEU A 1 371 ? 11.454 14.048 1.461 1.00 46.31 371 LEU A O 1
ATOM 2891 N N . GLY A 1 372 ? 9.310 14.176 0.807 1.00 50.78 372 GLY A N 1
ATOM 2892 C CA . GLY A 1 372 ? 8.849 12.875 1.321 1.00 50.78 372 GLY A CA 1
ATOM 2893 C C . GLY A 1 372 ? 9.080 12.559 2.806 1.00 50.78 372 GLY A C 1
ATOM 2894 O O . GLY A 1 372 ? 9.087 11.398 3.199 1.00 50.78 372 GLY A O 1
ATOM 2895 N N . THR A 1 373 ? 9.315 13.558 3.661 1.00 55.62 373 THR A N 1
ATOM 2896 C CA . THR A 1 373 ? 9.690 13.310 5.074 1.00 55.62 373 THR A CA 1
ATOM 2897 C C . THR A 1 373 ? 8.558 12.779 5.960 1.00 55.62 373 THR A C 1
ATOM 2899 O O . THR A 1 373 ? 8.847 12.182 6.996 1.00 55.62 373 THR A O 1
ATOM 2902 N N . ALA A 1 374 ? 7.297 12.992 5.573 1.00 70.25 374 ALA A N 1
ATOM 2903 C CA . ALA A 1 374 ? 6.140 12.403 6.245 1.00 70.25 374 ALA A CA 1
ATOM 2904 C C . ALA A 1 374 ? 5.680 11.130 5.519 1.00 70.25 374 ALA A C 1
ATOM 2906 O O . ALA A 1 374 ? 5.574 10.097 6.155 1.00 70.25 374 ALA A O 1
ATOM 2907 N N . GLY A 1 375 ? 5.557 11.135 4.192 1.00 82.62 375 GLY A N 1
ATOM 2908 C CA . GLY A 1 375 ? 5.217 9.946 3.409 1.00 82.62 375 GLY A CA 1
ATOM 2909 C C . GLY A 1 375 ? 5.643 10.080 1.952 1.00 82.62 375 GLY A C 1
ATOM 2910 O O . GLY A 1 375 ? 6.150 11.115 1.534 1.00 82.62 375 GLY A O 1
ATOM 2911 N N . ASP A 1 376 ? 5.464 9.017 1.175 1.00 88.19 376 ASP A N 1
ATOM 2912 C CA . ASP A 1 376 ? 5.844 8.950 -0.234 1.00 88.19 376 ASP A CA 1
ATOM 2913 C C . ASP A 1 376 ? 4.654 9.316 -1.136 1.00 88.19 376 ASP A C 1
ATOM 2915 O O . ASP A 1 376 ? 3.814 8.474 -1.475 1.00 88.19 376 ASP A O 1
ATOM 2919 N N . ASN A 1 377 ? 4.557 10.596 -1.504 1.00 88.38 377 ASN A N 1
ATOM 2920 C CA . ASN A 1 377 ? 3.486 11.119 -2.357 1.00 88.38 377 ASN A CA 1
ATOM 2921 C C . ASN A 1 377 ? 3.472 10.472 -3.743 1.00 88.38 377 ASN A C 1
ATOM 2923 O O . ASN A 1 377 ? 2.403 10.123 -4.247 1.00 88.38 377 ASN A O 1
ATOM 2927 N N . ASP A 1 378 ? 4.645 10.243 -4.330 1.00 86.12 378 ASP A N 1
ATOM 2928 C CA . ASP A 1 378 ? 4.750 9.607 -5.640 1.00 86.12 378 ASP A CA 1
ATOM 2929 C C . ASP A 1 378 ? 4.219 8.173 -5.573 1.00 86.12 378 ASP A C 1
ATOM 2931 O O . ASP A 1 378 ? 3.402 7.769 -6.408 1.00 86.12 378 ASP A O 1
ATOM 2935 N N . LYS A 1 379 ? 4.570 7.426 -4.518 1.00 88.81 379 LYS A N 1
ATOM 2936 C CA . LYS A 1 379 ? 4.029 6.081 -4.329 1.00 88.81 379 LYS A CA 1
ATOM 2937 C C . LYS A 1 379 ? 2.537 6.085 -4.037 1.00 88.81 379 LYS A C 1
ATOM 2939 O O . LYS A 1 379 ? 1.802 5.262 -4.591 1.00 88.81 379 LYS A O 1
ATOM 2944 N N . ALA A 1 380 ? 2.067 7.021 -3.218 1.00 93.50 380 ALA A N 1
ATOM 2945 C CA . ALA A 1 380 ? 0.646 7.220 -2.959 1.00 93.50 380 ALA A CA 1
ATOM 2946 C C . ALA A 1 380 ? -0.139 7.526 -4.245 1.00 93.50 380 ALA A C 1
ATOM 2948 O O . ALA A 1 380 ? -1.284 7.086 -4.374 1.00 93.50 380 ALA A O 1
ATOM 2949 N N . GLY A 1 381 ? 0.461 8.237 -5.204 1.00 91.50 381 GLY A N 1
ATOM 2950 C CA . GLY A 1 381 ? -0.109 8.511 -6.527 1.00 91.50 381 GLY A CA 1
ATOM 2951 C C . GLY A 1 381 ? -0.362 7.253 -7.366 1.00 91.50 381 GLY A C 1
ATOM 2952 O O . GLY A 1 381 ? -1.181 7.275 -8.279 1.00 91.50 381 GLY A O 1
ATOM 2953 N N . THR A 1 382 ? 0.253 6.112 -7.025 1.00 91.00 382 THR A N 1
ATOM 2954 C CA . THR A 1 382 ? 0.041 4.829 -7.723 1.00 91.00 382 THR A CA 1
ATOM 2955 C C . THR A 1 382 ? -1.275 4.123 -7.361 1.00 91.00 382 THR A C 1
ATOM 2957 O O . THR A 1 382 ? -1.611 3.096 -7.958 1.00 91.00 382 THR A O 1
ATOM 2960 N N . ALA A 1 383 ? -2.046 4.647 -6.402 1.00 93.94 383 ALA A N 1
ATOM 2961 C CA . ALA A 1 383 ? -3.386 4.152 -6.083 1.00 93.94 383 ALA A CA 1
ATOM 2962 C C . ALA A 1 383 ? -4.405 4.461 -7.199 1.00 93.94 383 ALA A C 1
ATOM 2964 O O . ALA A 1 383 ? -4.129 5.221 -8.130 1.00 93.94 383 ALA A O 1
ATOM 2965 N N . ASN A 1 384 ? -5.599 3.862 -7.121 1.00 92.50 384 ASN A N 1
ATOM 2966 C CA . ASN A 1 384 ? -6.751 4.276 -7.930 1.00 92.50 384 ASN A CA 1
ATOM 2967 C C . ASN A 1 384 ? -7.289 5.625 -7.455 1.00 92.50 384 ASN A C 1
ATOM 2969 O O . ASN A 1 384 ? -7.802 6.397 -8.257 1.00 92.50 384 ASN A O 1
ATOM 2973 N N . ILE A 1 385 ? -7.201 5.882 -6.148 1.00 95.62 385 ILE A N 1
ATOM 2974 C CA . ILE A 1 385 ? -7.562 7.155 -5.540 1.00 95.62 385 ILE A CA 1
ATOM 2975 C C . ILE A 1 385 ? -6.468 7.552 -4.558 1.00 95.62 385 ILE A C 1
ATOM 2977 O O . ILE A 1 385 ? -6.181 6.811 -3.626 1.00 95.62 385 ILE A O 1
ATOM 2981 N N . SER A 1 386 ? -5.888 8.732 -4.737 1.00 96.12 386 SER A N 1
ATOM 2982 C CA . SER A 1 386 ? -4.872 9.283 -3.843 1.00 96.12 386 SER A CA 1
ATOM 2983 C C . SER A 1 386 ? -5.324 10.637 -3.308 1.00 96.12 386 SER A C 1
ATOM 2985 O O . SER A 1 386 ? -5.739 11.491 -4.091 1.00 96.12 386 SER A O 1
ATOM 2987 N N . LEU A 1 387 ? -5.304 10.826 -1.989 1.00 97.31 387 LEU A N 1
ATOM 2988 C CA . LEU A 1 387 ? -5.763 12.039 -1.313 1.00 97.31 387 LEU A CA 1
ATOM 2989 C C . LEU A 1 387 ? -4.636 12.640 -0.470 1.00 97.31 387 LEU A C 1
ATOM 2991 O O . LEU A 1 387 ? -4.092 11.980 0.417 1.00 97.31 387 LEU A O 1
ATOM 2995 N N . ILE A 1 388 ? -4.337 13.915 -0.723 1.00 95.12 388 ILE A N 1
ATOM 2996 C CA . ILE A 1 388 ? -3.345 14.677 0.039 1.00 95.12 388 ILE A CA 1
ATOM 2997 C C . ILE A 1 388 ? -3.971 15.233 1.319 1.00 95.12 388 ILE A C 1
ATOM 2999 O O . ILE A 1 388 ? -5.006 15.899 1.266 1.00 95.12 388 ILE A O 1
ATOM 3003 N N . ILE A 1 389 ? -3.329 15.032 2.465 1.00 94.69 389 ILE A N 1
ATOM 3004 C CA . ILE A 1 389 ? -3.759 15.575 3.753 1.00 94.69 389 ILE A CA 1
ATOM 3005 C C . ILE A 1 389 ? -2.998 16.864 4.067 1.00 94.69 389 ILE A C 1
ATOM 3007 O O . ILE A 1 389 ? -1.768 16.922 4.042 1.00 94.69 389 ILE A O 1
ATOM 3011 N N . LYS A 1 390 ? -3.768 17.895 4.418 1.00 91.88 390 LYS A N 1
ATOM 3012 C CA . LYS A 1 390 ? -3.310 19.179 4.950 1.00 91.88 390 LYS A CA 1
ATOM 3013 C C . LYS A 1 390 ? -3.817 19.312 6.385 1.00 91.88 390 LYS A C 1
ATOM 3015 O O . LYS A 1 390 ? -5.028 19.397 6.597 1.00 91.88 390 LYS A O 1
ATOM 3020 N N . PHE A 1 391 ? -2.919 19.296 7.363 1.00 89.44 391 PHE A N 1
ATOM 3021 C CA . PHE A 1 391 ? -3.287 19.427 8.778 1.00 89.44 391 PHE A CA 1
ATOM 3022 C C . PHE A 1 391 ? -3.627 20.892 9.138 1.00 89.44 391 PHE A C 1
ATOM 3024 O O . PHE A 1 391 ? -3.461 21.789 8.339 1.00 89.44 391 PHE A O 1
ATOM 3031 N N . GLU A 1 392 ? -4.181 21.232 10.293 1.00 89.25 392 GLU A N 1
ATOM 3032 C CA . GLU A 1 392 ? -4.299 22.639 10.718 1.00 89.25 392 GLU A CA 1
ATOM 3033 C C . GLU A 1 392 ? -4.535 22.729 12.222 1.00 89.25 392 GLU A C 1
ATOM 3035 O O . GLU A 1 392 ? -5.169 21.862 12.821 1.00 89.25 392 GLU A O 1
ATOM 3040 N N . GLY A 1 393 ? -4.059 23.814 12.836 1.00 85.69 393 GLY A N 1
ATOM 3041 C CA . GLY A 1 393 ? -4.419 24.177 14.208 1.00 85.69 393 GLY A CA 1
ATOM 3042 C C . GLY A 1 393 ? -3.617 23.505 15.326 1.00 85.69 393 GLY A C 1
ATOM 3043 O O . GLY A 1 393 ? -3.965 23.713 16.486 1.00 85.69 393 GLY A O 1
ATOM 3044 N N . LYS A 1 394 ? -2.562 22.738 15.016 1.00 82.75 394 LYS A N 1
ATOM 3045 C CA . LYS A 1 394 ? -1.594 22.241 16.009 1.00 82.75 394 LYS A CA 1
ATOM 3046 C C . LYS A 1 394 ? -0.242 22.921 15.819 1.00 82.75 394 LYS A C 1
ATOM 3048 O O . LYS A 1 394 ? 0.448 22.664 14.834 1.00 82.75 394 LYS A O 1
ATOM 3053 N N . ASP A 1 395 ? 0.135 23.765 16.773 1.00 80.69 395 ASP A N 1
ATOM 3054 C CA . ASP A 1 395 ? 1.448 24.407 16.784 1.00 80.69 395 ASP A CA 1
ATOM 3055 C C . ASP A 1 395 ? 2.557 23.361 16.963 1.00 80.69 395 ASP A C 1
ATOM 3057 O O . ASP A 1 395 ? 2.450 22.461 17.797 1.00 80.69 395 ASP A O 1
ATOM 3061 N N . GLY A 1 396 ? 3.630 23.477 16.177 1.00 74.12 396 GLY A N 1
ATOM 3062 C CA . GLY A 1 396 ? 4.798 22.596 16.283 1.00 74.12 396 GLY A CA 1
ATOM 3063 C C . GLY A 1 396 ? 4.597 21.164 15.772 1.00 74.12 396 GLY A C 1
ATOM 3064 O O . GLY A 1 396 ? 5.434 20.314 16.068 1.00 74.12 396 GLY A O 1
ATOM 3065 N N . LEU A 1 397 ? 3.530 20.881 15.012 1.00 78.75 397 LEU A N 1
ATOM 3066 C CA . LEU A 1 397 ? 3.349 19.581 14.358 1.00 78.75 397 LEU A CA 1
ATOM 3067 C C . LEU A 1 397 ? 4.519 19.297 13.405 1.00 78.75 397 LEU A C 1
ATOM 3069 O O . LEU A 1 397 ? 4.661 19.970 12.389 1.00 78.75 397 LEU A O 1
ATOM 3073 N N . ASN A 1 398 ? 5.344 18.302 13.718 1.00 77.56 398 ASN A N 1
ATOM 3074 C CA . ASN A 1 398 ? 6.449 17.889 12.854 1.00 77.56 398 ASN A CA 1
ATOM 3075 C C . ASN A 1 398 ? 6.015 16.781 11.869 1.00 77.56 398 ASN A C 1
ATOM 3077 O O . ASN A 1 398 ? 4.907 16.253 11.955 1.00 77.56 398 ASN A O 1
ATOM 3081 N N . ALA A 1 399 ? 6.898 16.428 10.929 1.00 77.69 399 ALA A N 1
ATOM 3082 C CA . ALA A 1 399 ? 6.622 15.421 9.901 1.00 77.69 399 ALA A CA 1
ATOM 3083 C C . ALA A 1 399 ? 6.350 14.015 10.470 1.00 77.69 399 ALA A C 1
ATOM 3085 O O . ALA A 1 399 ? 5.482 13.318 9.960 1.00 77.69 399 ALA A O 1
ATOM 3086 N N . TYR A 1 400 ? 7.034 13.617 11.547 1.00 76.44 400 TYR A N 1
ATOM 3087 C CA . TYR A 1 400 ? 6.835 12.314 12.192 1.00 76.44 400 TYR A CA 1
ATOM 3088 C C . TYR A 1 400 ? 5.456 12.216 12.859 1.00 76.44 400 TYR A C 1
ATOM 3090 O O . TYR A 1 400 ? 4.742 11.226 12.712 1.00 76.44 400 TYR A O 1
ATOM 3098 N N . ASP A 1 401 ? 5.043 13.280 13.544 1.00 78.88 401 ASP A N 1
ATOM 3099 C CA . ASP A 1 401 ? 3.717 13.357 14.153 1.00 78.88 401 ASP A CA 1
ATOM 3100 C C . ASP A 1 401 ? 2.617 13.409 13.082 1.00 78.88 401 ASP A C 1
ATOM 3102 O O . ASP A 1 401 ? 1.569 12.783 13.241 1.00 78.88 401 ASP A O 1
ATOM 3106 N N . ALA A 1 402 ? 2.852 14.130 11.979 1.00 84.69 402 ALA A N 1
ATOM 3107 C CA . ALA A 1 402 ? 1.941 14.170 10.835 1.00 84.69 402 ALA A CA 1
ATOM 3108 C C . ALA A 1 402 ? 1.808 12.789 10.169 1.00 84.69 402 ALA A C 1
ATOM 3110 O O . ALA A 1 402 ? 0.699 12.395 9.814 1.00 84.69 402 ALA A O 1
ATOM 3111 N N . HIS A 1 403 ? 2.909 12.037 10.079 1.00 86.00 403 HIS A N 1
ATOM 3112 C CA . HIS A 1 403 ? 2.937 10.678 9.541 1.00 86.00 403 HIS A CA 1
ATOM 3113 C C . HIS A 1 403 ? 2.045 9.711 10.325 1.00 86.00 403 HIS A C 1
ATOM 3115 O O . HIS A 1 403 ? 1.291 8.925 9.747 1.00 86.00 403 HIS A O 1
ATOM 3121 N N . GLY A 1 404 ? 2.077 9.788 11.659 1.00 84.69 404 GLY A N 1
ATOM 3122 C CA . GLY A 1 404 ? 1.160 9.032 12.518 1.00 84.69 404 GLY A CA 1
ATOM 3123 C C . GLY A 1 404 ? -0.288 9.526 12.425 1.00 84.69 404 GLY A C 1
ATOM 3124 O O . GLY A 1 404 ? -1.215 8.718 12.350 1.00 84.69 404 GLY A O 1
ATOM 3125 N N . ALA A 1 405 ? -0.480 10.847 12.358 1.00 86.81 405 ALA A N 1
ATOM 3126 C CA . ALA A 1 405 ? -1.791 11.493 12.320 1.00 86.81 405 ALA A CA 1
ATOM 3127 C C . ALA A 1 405 ? -2.644 11.121 11.096 1.00 86.81 405 ALA A C 1
ATOM 3129 O O . ALA A 1 405 ? -3.868 11.246 11.137 1.00 86.81 405 ALA A O 1
ATOM 3130 N N . VAL A 1 406 ? -2.037 10.645 10.005 1.00 91.75 406 VAL A N 1
ATOM 3131 C CA . VAL A 1 406 ? -2.787 10.135 8.844 1.00 91.75 406 VAL A CA 1
ATOM 3132 C C . VAL A 1 406 ? -3.711 8.978 9.232 1.00 91.75 406 VAL A C 1
ATOM 3134 O O . VAL A 1 406 ? -4.836 8.898 8.732 1.00 91.75 406 VAL A O 1
ATOM 3137 N N . VAL A 1 407 ? -3.270 8.116 10.153 1.00 90.88 407 VAL A N 1
ATOM 3138 C CA . VAL A 1 407 ? -4.085 7.003 10.654 1.00 90.88 407 VAL A CA 1
ATOM 3139 C C . VAL A 1 407 ? -5.311 7.533 11.389 1.00 90.88 407 VAL A C 1
ATOM 3141 O O . VAL A 1 407 ? -6.419 7.083 11.118 1.00 90.88 407 VAL A O 1
ATOM 3144 N N . ASP A 1 408 ? -5.141 8.556 12.226 1.00 88.50 408 ASP A N 1
ATOM 3145 C CA . ASP A 1 408 ? -6.238 9.196 12.958 1.00 88.50 408 ASP A CA 1
ATOM 3146 C C . ASP A 1 408 ? -7.285 9.809 12.015 1.00 88.50 408 ASP A C 1
ATOM 3148 O O . ASP A 1 408 ? -8.491 9.636 12.214 1.00 88.50 408 ASP A O 1
ATOM 3152 N N . VAL A 1 409 ? -6.839 10.471 10.942 1.00 92.56 409 VAL A N 1
ATOM 3153 C CA . VAL A 1 409 ? -7.727 11.045 9.917 1.00 92.56 409 VAL A CA 1
ATOM 3154 C C . VAL A 1 409 ? -8.532 9.953 9.210 1.00 92.56 409 VAL A C 1
ATOM 3156 O O . VAL A 1 409 ? -9.734 10.119 8.989 1.00 92.56 409 VAL A O 1
ATOM 3159 N N . PHE A 1 410 ? -7.900 8.828 8.868 1.00 94.44 410 PHE A N 1
ATOM 3160 C CA . PHE A 1 410 ? -8.598 7.699 8.254 1.00 94.44 410 PHE A CA 1
ATOM 3161 C C . PHE A 1 410 ? -9.585 7.039 9.227 1.00 94.44 410 PHE A C 1
ATOM 3163 O O . PHE A 1 410 ? -10.726 6.770 8.850 1.00 94.44 410 PHE A O 1
ATOM 3170 N N . THR A 1 411 ? -9.200 6.865 10.493 1.00 89.94 411 THR A N 1
ATOM 3171 C CA . THR A 1 411 ? -10.092 6.372 11.551 1.00 89.94 411 THR A CA 1
ATOM 3172 C C . THR A 1 411 ? -11.302 7.299 11.737 1.00 89.94 411 THR A C 1
ATOM 3174 O O . THR A 1 411 ? -12.425 6.809 11.800 1.00 89.94 411 THR A O 1
ATOM 3177 N N . ASN A 1 412 ? -11.131 8.632 11.701 1.00 89.00 412 ASN A N 1
ATOM 3178 C CA . ASN A 1 412 ? -12.259 9.585 11.724 1.00 89.00 412 ASN A CA 1
ATOM 3179 C C . ASN A 1 412 ? -13.194 9.410 10.516 1.00 89.00 412 ASN A C 1
ATOM 3181 O O . ASN A 1 412 ? -14.410 9.554 10.644 1.00 89.00 412 ASN A O 1
ATOM 3185 N N . ALA A 1 413 ? -12.647 9.106 9.334 1.00 91.81 413 ALA A N 1
ATOM 3186 C CA . ALA A 1 413 ? -13.455 8.843 8.145 1.00 91.81 413 ALA A CA 1
ATOM 3187 C C . ALA A 1 413 ? -14.301 7.566 8.288 1.00 91.81 413 ALA A C 1
ATOM 3189 O O . ALA A 1 413 ? -15.444 7.539 7.822 1.00 91.81 413 ALA A O 1
ATOM 3190 N N . LEU A 1 414 ? -13.753 6.522 8.919 1.00 89.06 414 LEU A N 1
ATOM 3191 C CA . LEU A 1 414 ? -14.470 5.276 9.202 1.00 89.06 414 LEU A CA 1
ATOM 3192 C C . LEU A 1 414 ? -15.547 5.458 10.275 1.00 89.06 414 LEU A C 1
ATOM 3194 O O . LEU A 1 414 ? -16.681 5.033 10.050 1.00 89.06 414 LEU A O 1
ATOM 3198 N N . ASP A 1 415 ? -15.233 6.123 11.383 1.00 86.06 415 ASP A N 1
ATOM 3199 C CA . ASP A 1 415 ? -16.189 6.426 12.460 1.00 86.06 415 ASP A CA 1
ATOM 3200 C C . ASP A 1 415 ? -17.411 7.178 11.908 1.00 86.06 415 ASP A C 1
ATOM 3202 O O . ASP A 1 415 ? -18.560 6.743 12.014 1.00 86.06 415 ASP A O 1
ATOM 3206 N N . ARG A 1 416 ? -17.160 8.223 11.112 1.00 86.81 416 ARG A N 1
ATOM 3207 C CA . ARG A 1 416 ? -18.211 9.024 10.461 1.00 86.81 416 ARG A CA 1
ATOM 3208 C C . ARG A 1 416 ? -18.903 8.331 9.280 1.00 86.81 416 ARG A C 1
ATOM 3210 O O . ARG A 1 416 ? -19.704 8.971 8.592 1.00 86.81 416 ARG A O 1
ATOM 3217 N N . ARG A 1 417 ? -18.589 7.058 9.003 1.00 88.19 417 ARG A N 1
ATOM 3218 C CA . ARG A 1 417 ? -19.109 6.261 7.871 1.00 88.19 417 ARG A CA 1
ATOM 3219 C C . ARG A 1 417 ? -18.938 6.959 6.509 1.00 88.19 417 ARG A C 1
ATOM 3221 O O . ARG A 1 417 ? -19.734 6.771 5.586 1.00 88.19 417 ARG A O 1
ATOM 3228 N N . LEU A 1 418 ? -17.893 7.778 6.377 1.00 90.31 418 LEU A N 1
ATOM 3229 C CA . LEU A 1 418 ? -17.534 8.475 5.138 1.00 90.31 418 LEU A CA 1
ATOM 3230 C C . LEU A 1 418 ? -16.820 7.542 4.153 1.00 90.31 418 LEU A C 1
ATOM 3232 O O . LEU A 1 418 ? -16.891 7.761 2.945 1.00 90.31 418 LEU A O 1
ATOM 3236 N N . ILE A 1 419 ? -16.172 6.499 4.677 1.00 92.19 419 ILE A N 1
ATOM 3237 C CA . ILE A 1 419 ? -15.504 5.432 3.930 1.00 92.19 419 ILE A CA 1
ATOM 3238 C C . ILE A 1 419 ? -16.190 4.096 4.214 1.00 92.19 419 ILE A C 1
ATOM 3240 O O . ILE A 1 419 ? -16.565 3.817 5.350 1.00 92.19 419 ILE A O 1
ATOM 3244 N N . ASN A 1 420 ? -16.342 3.258 3.185 1.00 89.38 420 ASN A N 1
ATOM 3245 C CA . ASN A 1 420 ? -16.888 1.906 3.325 1.00 89.38 420 ASN A CA 1
ATOM 3246 C C . ASN A 1 420 ? -16.190 0.913 2.381 1.00 89.38 420 ASN A C 1
ATOM 3248 O O . ASN A 1 420 ? -16.233 1.081 1.164 1.00 89.38 420 ASN A O 1
ATOM 3252 N N . PHE A 1 421 ? -15.606 -0.151 2.938 1.00 89.19 421 PHE A N 1
ATOM 3253 C CA . PHE A 1 421 ? -14.896 -1.202 2.195 1.00 89.19 421 PHE A CA 1
ATOM 3254 C C . PHE A 1 421 ? -15.796 -2.053 1.272 1.00 89.19 421 PHE A C 1
ATOM 3256 O O . PHE A 1 421 ? -15.295 -2.690 0.344 1.00 89.19 421 PHE A O 1
ATOM 3263 N N . SER A 1 422 ? -17.118 -2.060 1.476 1.00 86.00 422 SER A N 1
ATOM 3264 C CA . SER A 1 422 ? -18.073 -2.766 0.604 1.00 86.00 422 SER A CA 1
ATOM 3265 C C . SER A 1 422 ? -18.412 -1.955 -0.642 1.00 86.00 422 SER A C 1
ATOM 3267 O O . SER A 1 422 ? -18.916 -2.508 -1.618 1.00 86.00 422 SER A O 1
ATOM 3269 N N . SER A 1 423 ? -18.209 -0.639 -0.587 1.00 82.31 423 SER A N 1
ATOM 3270 C CA . SER A 1 423 ? -18.669 0.285 -1.613 1.00 82.31 423 SER A CA 1
ATOM 3271 C C . SER A 1 423 ? -17.654 0.421 -2.738 1.00 82.31 423 SER A C 1
ATOM 3273 O O . SER A 1 423 ? -16.443 0.456 -2.514 1.00 82.31 423 SER A O 1
ATOM 3275 N N . VAL A 1 424 ? -18.160 0.607 -3.959 1.00 77.62 424 VAL A N 1
ATOM 3276 C CA . VAL A 1 424 ? -17.339 1.052 -5.093 1.00 77.62 424 VAL A CA 1
ATOM 3277 C C . VAL A 1 424 ? -16.614 2.339 -4.698 1.00 77.62 424 VAL A C 1
ATOM 3279 O O . VAL A 1 424 ? -17.222 3.235 -4.104 1.00 77.62 424 VAL A O 1
ATOM 3282 N N . ASN A 1 425 ? -15.316 2.426 -5.006 1.00 84.50 425 ASN A N 1
ATOM 3283 C CA . ASN A 1 425 ? -14.480 3.586 -4.686 1.00 84.50 425 ASN A CA 1
ATOM 3284 C C . ASN A 1 425 ? -14.571 4.023 -3.215 1.00 84.50 425 ASN A C 1
ATOM 3286 O O . ASN A 1 425 ? -14.506 5.214 -2.921 1.00 84.50 425 ASN A O 1
ATOM 3290 N N . PHE A 1 426 ? -14.757 3.082 -2.286 1.00 91.44 426 PHE A N 1
ATOM 3291 C CA . PHE A 1 426 ? -14.814 3.361 -0.852 1.00 91.44 426 PHE A CA 1
ATOM 3292 C C . PHE A 1 426 ? -15.932 4.327 -0.422 1.00 91.44 426 PHE A C 1
ATOM 3294 O O . PHE A 1 426 ? -15.816 4.941 0.634 1.00 91.44 426 PHE A O 1
ATOM 3301 N N . ASN A 1 427 ? -17.011 4.473 -1.206 1.00 89.31 427 ASN A N 1
ATOM 3302 C CA . ASN A 1 427 ? -18.069 5.481 -0.994 1.00 89.31 427 ASN A CA 1
ATOM 3303 C C . ASN A 1 427 ? -17.598 6.943 -1.166 1.00 89.31 427 ASN A C 1
ATOM 3305 O O . ASN A 1 427 ? -18.233 7.882 -0.678 1.00 89.31 427 ASN A O 1
ATOM 3309 N N . LEU A 1 428 ? -16.481 7.159 -1.864 1.00 89.94 428 LEU A N 1
ATOM 3310 C CA . LEU A 1 428 ? -15.970 8.501 -2.112 1.00 89.94 428 LEU A CA 1
ATOM 3311 C C . LEU A 1 428 ? -16.824 9.246 -3.158 1.00 89.94 428 LEU A C 1
ATOM 3313 O O . LEU A 1 428 ? -17.207 8.649 -4.165 1.00 89.94 428 LEU A O 1
ATOM 3317 N N . PRO A 1 429 ? -17.083 10.559 -2.975 1.00 86.38 429 PRO A N 1
ATOM 3318 C CA . PRO A 1 429 ? -17.792 11.381 -3.963 1.00 86.38 429 PRO A CA 1
ATOM 3319 C C . PRO A 1 429 ? -17.101 11.394 -5.332 1.00 86.38 429 PRO A C 1
ATOM 3321 O O . PRO A 1 429 ? -15.894 11.195 -5.395 1.00 86.38 429 PRO A O 1
ATOM 3324 N N . ASP A 1 430 ? -17.819 11.718 -6.409 1.00 87.12 430 ASP A N 1
ATOM 3325 C CA . ASP A 1 430 ? -17.245 11.783 -7.763 1.00 87.12 430 ASP A CA 1
ATOM 3326 C C . ASP A 1 430 ? -15.983 12.649 -7.863 1.00 87.12 430 ASP A C 1
ATOM 3328 O O . ASP A 1 430 ? -15.803 13.625 -7.125 1.00 87.12 430 ASP A O 1
ATOM 3332 N N . PHE A 1 431 ? -15.126 12.316 -8.828 1.00 89.75 431 PHE A N 1
ATOM 3333 C CA . PHE A 1 431 ? -13.890 13.038 -9.084 1.00 89.75 431 PHE A CA 1
ATOM 3334 C C . PHE A 1 431 ? -13.436 12.968 -10.533 1.00 89.75 431 PHE A C 1
ATOM 3336 O O . PHE A 1 431 ? -13.875 12.137 -11.328 1.00 89.75 431 PHE A O 1
ATOM 3343 N N . ARG A 1 432 ? -12.519 13.869 -10.863 1.00 88.06 432 ARG A N 1
ATOM 3344 C CA . ARG A 1 432 ? -11.659 13.785 -12.031 1.00 88.06 432 ARG A CA 1
ATOM 3345 C C . ARG A 1 432 ? -10.251 13.468 -11.570 1.00 88.06 432 ARG A C 1
ATOM 3347 O O . ARG A 1 432 ? -9.806 14.035 -10.576 1.00 88.06 432 ARG A O 1
ATOM 3354 N N . SER A 1 433 ? -9.582 12.609 -12.327 1.00 87.81 433 SER A N 1
ATOM 3355 C CA . SER A 1 433 ? -8.238 12.179 -11.986 1.00 87.81 433 SER A CA 1
ATOM 3356 C C . SER A 1 433 ? -7.176 13.239 -12.254 1.00 87.81 433 SER A C 1
ATOM 3358 O O . SER A 1 433 ? -7.320 14.019 -13.204 1.00 87.81 433 SER A O 1
ATOM 3360 N N . ASN A 1 434 ? -6.099 13.200 -11.473 1.00 85.19 434 ASN A N 1
ATOM 3361 C CA . ASN A 1 434 ? -4.827 13.869 -11.718 1.00 85.19 434 ASN A CA 1
ATOM 3362 C C . ASN A 1 434 ? -4.959 15.400 -11.755 1.00 85.19 434 ASN A C 1
ATOM 3364 O O . ASN A 1 434 ? -4.619 16.057 -12.745 1.00 85.19 434 ASN A O 1
ATOM 3368 N N . TRP A 1 435 ? -5.538 15.959 -10.685 1.00 90.19 435 TRP A N 1
ATOM 3369 C CA . TRP A 1 435 ? -5.795 17.403 -10.548 1.00 90.19 435 TRP A CA 1
ATOM 3370 C C . TRP A 1 435 ? -4.999 18.094 -9.450 1.00 90.19 435 TRP A C 1
ATOM 3372 O O . TRP A 1 435 ? -5.041 19.322 -9.391 1.00 90.19 435 TRP A O 1
ATOM 3382 N N . TYR A 1 436 ? -4.365 17.338 -8.562 1.00 90.75 436 TYR A N 1
ATOM 3383 C CA . TYR A 1 436 ? -3.614 17.890 -7.446 1.00 90.75 436 TYR A CA 1
ATOM 3384 C C . TYR A 1 436 ? -2.178 17.367 -7.467 1.00 90.75 436 TYR A C 1
ATOM 3386 O O . TYR A 1 436 ? -1.957 16.171 -7.695 1.00 90.75 436 TYR A O 1
ATOM 3394 N N . ASP A 1 437 ? -1.232 18.264 -7.203 1.00 87.69 437 ASP A N 1
ATOM 3395 C CA . ASP A 1 437 ? 0.186 17.955 -7.024 1.00 87.69 437 ASP A CA 1
ATOM 3396 C C . ASP A 1 437 ? 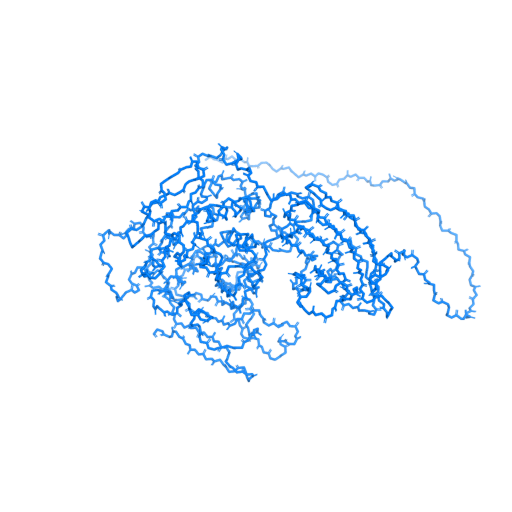0.478 17.369 -5.627 1.00 87.69 437 ASP A C 1
ATOM 3398 O O . ASP A 1 437 ? -0.413 17.241 -4.779 1.00 87.69 437 ASP A O 1
ATOM 3402 N N . ASN A 1 438 ? 1.746 17.042 -5.355 1.00 86.81 438 ASN A N 1
ATOM 3403 C CA . ASN A 1 438 ? 2.178 16.501 -4.059 1.00 86.81 438 ASN A CA 1
ATOM 3404 C C . ASN A 1 438 ? 2.011 17.503 -2.896 1.00 86.81 438 ASN A C 1
ATOM 3406 O O . ASN A 1 438 ? 2.043 17.120 -1.724 1.00 86.81 438 ASN A O 1
ATOM 3410 N N . ASN A 1 439 ? 1.798 18.789 -3.191 1.00 86.31 439 ASN A N 1
ATOM 3411 C CA . ASN A 1 439 ? 1.482 19.811 -2.195 1.00 86.31 439 ASN A CA 1
ATOM 3412 C C . ASN A 1 439 ? -0.020 19.897 -1.924 1.00 86.31 439 ASN A C 1
ATOM 3414 O O . ASN A 1 439 ? -0.438 20.641 -1.036 1.00 86.31 439 ASN A O 1
ATOM 3418 N N . GLY A 1 440 ? -0.846 19.161 -2.671 1.00 88.00 440 GLY A N 1
ATOM 3419 C CA . GLY A 1 440 ? -2.298 19.265 -2.643 1.00 88.00 440 GLY A CA 1
ATOM 3420 C C . GLY A 1 440 ? -2.798 20.596 -3.206 1.00 88.00 440 GLY A C 1
ATOM 3421 O O . GLY A 1 440 ? -3.873 21.069 -2.814 1.00 88.00 440 GLY A O 1
ATOM 3422 N N . ASP A 1 441 ? -2.008 21.257 -4.040 1.00 87.81 441 ASP A N 1
ATOM 3423 C CA . ASP A 1 441 ? -2.437 22.424 -4.791 1.00 87.81 441 ASP A CA 1
ATOM 3424 C C . ASP A 1 441 ? -3.023 21.959 -6.121 1.00 87.81 441 ASP A C 1
ATOM 3426 O O . ASP A 1 441 ? -2.578 20.989 -6.729 1.00 87.81 441 ASP A O 1
ATOM 3430 N N . LYS A 1 442 ? -4.126 22.596 -6.520 1.00 87.81 442 LYS A N 1
ATOM 3431 C CA . LYS A 1 442 ? -4.831 22.208 -7.736 1.00 87.81 442 LYS A CA 1
ATOM 3432 C C . LYS A 1 442 ? -4.045 22.704 -8.938 1.00 87.81 442 LYS A C 1
ATOM 3434 O O . LYS A 1 442 ? -3.907 23.920 -9.107 1.00 87.81 442 LYS A O 1
ATOM 3439 N N . ASP A 1 443 ? -3.663 21.790 -9.812 1.00 79.62 443 ASP A N 1
ATOM 3440 C CA . ASP A 1 443 ? -2.933 22.132 -11.019 1.00 79.62 443 ASP A CA 1
ATOM 3441 C C . ASP A 1 443 ? -3.797 22.991 -11.940 1.00 79.62 443 ASP A C 1
ATOM 3443 O O . ASP A 1 443 ? -4.984 22.722 -12.196 1.00 79.62 443 ASP A O 1
ATOM 3447 N N . ASN A 1 444 ? -3.191 24.048 -12.470 1.00 73.00 444 ASN A N 1
ATOM 3448 C CA . ASN A 1 444 ? -3.809 24.814 -13.538 1.00 73.00 444 ASN A CA 1
ATOM 3449 C C . ASN A 1 444 ? -3.585 24.116 -14.893 1.00 73.00 444 ASN A C 1
ATOM 3451 O O . ASN A 1 444 ? -2.877 23.120 -15.006 1.00 73.00 444 ASN A O 1
ATOM 3455 N N . PHE A 1 445 ? -4.221 24.629 -15.946 1.00 71.88 445 PHE A N 1
ATOM 3456 C CA . PHE A 1 445 ? -4.128 24.032 -17.280 1.00 71.88 445 PHE A CA 1
ATOM 3457 C C . PHE A 1 445 ? -2.682 23.854 -17.773 1.00 71.88 445 PHE A C 1
ATOM 3459 O O . PHE A 1 445 ? -2.386 22.833 -18.386 1.00 71.88 445 PHE A O 1
ATOM 3466 N N . TRP A 1 446 ? -1.798 24.818 -17.501 1.00 68.81 446 TRP A N 1
ATOM 3467 C CA . TRP A 1 446 ? -0.405 24.772 -17.943 1.00 68.81 446 TRP A CA 1
ATOM 3468 C C . TRP A 1 446 ? 0.417 23.777 -17.133 1.00 68.81 446 TRP A C 1
ATOM 3470 O O . TRP A 1 446 ? 1.148 22.989 -17.731 1.00 68.81 446 TRP A O 1
ATOM 3480 N N . ASP A 1 447 ? 0.232 23.746 -15.813 1.00 71.12 447 ASP A N 1
ATOM 3481 C CA . ASP A 1 447 ? 0.886 22.757 -14.954 1.00 71.12 447 ASP A CA 1
ATOM 3482 C C . ASP A 1 447 ? 0.486 21.346 -15.381 1.00 71.12 447 ASP A C 1
ATOM 3484 O O . ASP A 1 447 ? 1.352 20.515 -15.594 1.00 71.12 447 ASP A O 1
ATOM 3488 N N . ARG A 1 448 ? -0.791 21.102 -15.703 1.00 70.44 448 ARG A N 1
ATOM 3489 C CA . ARG A 1 448 ? -1.257 19.779 -16.161 1.00 70.44 448 ARG A CA 1
ATOM 3490 C C . ARG A 1 448 ? -0.676 19.317 -17.498 1.00 70.44 448 ARG A C 1
ATOM 3492 O O . ARG A 1 448 ? -0.680 18.119 -17.765 1.00 70.44 448 ARG A O 1
ATOM 3499 N N . ILE A 1 449 ? -0.233 20.241 -18.352 1.00 68.69 449 ILE A N 1
ATOM 3500 C CA . ILE A 1 449 ? 0.440 19.894 -19.613 1.00 68.69 449 ILE A CA 1
ATOM 3501 C C . ILE A 1 449 ? 1.881 19.454 -19.347 1.00 68.69 449 ILE A C 1
ATOM 3503 O O . ILE A 1 449 ? 2.384 18.569 -20.034 1.00 68.69 449 ILE A O 1
ATOM 3507 N N . VAL A 1 450 ? 2.547 20.088 -18.382 1.00 62.81 450 VAL A N 1
ATOM 3508 C CA . VAL A 1 450 ? 3.987 19.917 -18.142 1.00 62.81 450 VAL A CA 1
ATOM 3509 C C . VAL A 1 450 ? 4.267 18.874 -17.057 1.00 62.81 450 VAL A C 1
ATOM 3511 O O . VAL A 1 450 ? 5.211 18.100 -17.175 1.00 62.81 450 VAL A O 1
ATOM 3514 N N . ASN A 1 451 ? 3.443 18.844 -16.017 1.00 65.38 451 ASN A N 1
ATOM 3515 C CA . ASN A 1 451 ? 3.492 17.929 -14.890 1.00 65.38 451 ASN A CA 1
ATOM 3516 C C . ASN A 1 451 ? 2.048 17.613 -14.449 1.00 65.38 451 ASN A C 1
ATOM 3518 O O . ASN A 1 451 ? 1.482 18.337 -13.629 1.00 65.38 451 ASN A O 1
ATOM 3522 N N . PRO A 1 452 ? 1.398 16.599 -15.047 1.00 64.75 452 PRO A N 1
ATOM 3523 C CA . PRO A 1 452 ? 0.038 16.243 -14.672 1.00 64.75 452 PRO A CA 1
ATOM 3524 C C . PRO A 1 452 ? -0.024 15.882 -13.184 1.00 64.75 452 PRO A C 1
ATOM 3526 O O . PRO A 1 452 ? 0.856 15.189 -12.677 1.00 64.75 452 PRO A O 1
ATOM 3529 N N . GLY A 1 453 ? -1.076 16.336 -12.500 1.00 66.69 453 GLY A N 1
ATOM 3530 C CA . GLY A 1 453 ? -1.306 16.002 -11.099 1.00 66.69 453 GLY A CA 1
ATOM 3531 C C . GLY A 1 453 ? -1.315 14.505 -10.847 1.00 66.69 453 GLY A C 1
ATOM 3532 O O . GLY A 1 453 ? -1.580 13.708 -11.744 1.00 66.69 453 GLY A O 1
ATOM 3533 N N . LYS A 1 454 ? -1.064 14.120 -9.602 1.00 83.50 454 LYS A N 1
ATOM 3534 C CA . LYS A 1 454 ? -0.970 12.709 -9.193 1.00 83.50 454 LYS A CA 1
ATOM 3535 C C . LYS A 1 454 ? -2.090 12.289 -8.248 1.00 83.50 454 LYS A C 1
ATOM 3537 O O . LYS A 1 454 ? -2.243 11.109 -7.937 1.00 83.50 454 LYS A O 1
ATOM 3542 N N . HIS A 1 455 ? -2.867 13.263 -7.771 1.00 92.81 455 HIS A N 1
ATOM 3543 C CA . HIS A 1 455 ? -3.834 13.065 -6.702 1.00 92.81 455 HIS A CA 1
ATOM 3544 C C . HIS A 1 455 ? -5.236 13.560 -7.072 1.00 92.81 455 HIS A C 1
ATOM 3546 O O . HIS A 1 455 ? -5.429 14.478 -7.878 1.00 92.81 455 HIS A O 1
ATOM 3552 N N . GLU A 1 456 ? -6.222 12.958 -6.405 1.00 94.50 456 GLU A N 1
ATOM 3553 C CA . GLU A 1 456 ? -7.651 13.042 -6.728 1.00 94.50 456 GLU A CA 1
ATOM 3554 C C . GLU A 1 456 ? -8.437 13.958 -5.794 1.00 94.50 456 GLU A C 1
ATOM 3556 O O . GLU A 1 456 ? -9.668 14.074 -5.897 1.00 94.50 456 GLU A O 1
ATOM 3561 N N . GLY A 1 457 ? -7.744 14.580 -4.847 1.00 95.19 457 GLY A N 1
ATOM 3562 C CA . GLY A 1 457 ? -8.336 15.487 -3.887 1.00 95.19 457 GLY A CA 1
ATOM 3563 C C . GLY A 1 457 ? -7.414 15.830 -2.733 1.00 95.19 457 GLY A C 1
ATOM 3564 O O . GLY A 1 457 ? -6.337 15.259 -2.561 1.00 95.19 457 GLY A O 1
ATOM 3565 N N . THR A 1 458 ? -7.900 16.749 -1.905 1.00 95.62 458 THR A N 1
ATOM 3566 C CA . THR A 1 458 ? -7.268 17.104 -0.637 1.00 95.62 458 THR A CA 1
ATOM 3567 C C . THR A 1 458 ? -8.227 16.951 0.529 1.00 95.62 458 THR A C 1
ATOM 3569 O O . THR A 1 458 ? -9.401 17.316 0.440 1.00 95.62 458 THR A O 1
ATOM 3572 N N . ILE A 1 459 ? -7.717 16.440 1.642 1.00 96.75 459 ILE A N 1
ATOM 3573 C CA . ILE A 1 459 ? -8.395 16.413 2.932 1.00 96.75 459 ILE A CA 1
ATOM 3574 C C . ILE A 1 459 ? -7.773 17.499 3.799 1.00 96.75 459 ILE A C 1
ATOM 3576 O O . ILE A 1 459 ? -6.558 17.538 3.984 1.00 96.75 459 ILE A O 1
ATOM 3580 N N . LYS A 1 460 ? -8.606 18.367 4.370 1.00 94.94 460 LYS A N 1
ATOM 3581 C CA . LYS A 1 460 ? -8.178 19.231 5.471 1.00 94.94 460 LYS A CA 1
ATOM 3582 C C . LYS A 1 460 ? -8.507 18.562 6.793 1.00 94.94 460 LYS A C 1
ATOM 3584 O O . LYS A 1 460 ? -9.683 18.338 7.092 1.00 94.94 460 LYS A O 1
ATOM 3589 N N . ALA A 1 461 ? -7.474 18.276 7.571 1.00 92.31 461 ALA A N 1
ATOM 3590 C CA . ALA A 1 461 ? -7.568 17.664 8.884 1.00 92.31 461 ALA A CA 1
ATOM 3591 C C . ALA A 1 461 ? -7.311 18.718 9.961 1.00 92.31 461 ALA A C 1
ATOM 3593 O O . ALA A 1 461 ? -6.288 19.394 9.944 1.00 92.31 461 ALA A O 1
ATOM 3594 N N . LYS A 1 462 ? -8.238 18.877 10.901 1.00 90.94 462 LYS A N 1
ATOM 3595 C CA . LYS A 1 462 ? -8.155 19.893 11.948 1.00 90.94 462 LYS A CA 1
ATOM 3596 C C . LYS A 1 462 ? -7.829 19.260 13.289 1.00 90.94 462 LYS A C 1
ATOM 3598 O O . LYS A 1 462 ? -8.456 18.282 13.694 1.00 90.94 462 LYS A O 1
ATOM 3603 N N . TRP A 1 463 ? -6.880 19.872 13.986 1.00 88.00 463 TRP A N 1
ATOM 3604 C CA . TRP A 1 463 ? -6.533 19.511 15.347 1.00 88.00 463 TRP A CA 1
ATOM 3605 C C . TRP A 1 463 ? -7.728 19.726 16.270 1.00 88.00 463 TRP A C 1
ATOM 3607 O O . TRP A 1 463 ? -8.305 20.819 16.316 1.00 88.00 463 TRP A O 1
ATOM 3617 N N . THR A 1 464 ? -8.092 18.698 17.032 1.00 82.69 464 THR A N 1
ATOM 3618 C CA . THR A 1 464 ? -9.266 18.750 17.913 1.00 82.69 464 THR A CA 1
ATOM 3619 C C . THR A 1 464 ? -8.961 19.354 19.288 1.00 82.69 464 THR A C 1
ATOM 3621 O O . THR A 1 464 ? -9.859 19.454 20.125 1.00 82.69 464 THR A O 1
ATOM 3624 N N . GLY A 1 465 ? -7.713 19.776 19.538 1.00 74.50 465 GLY A N 1
ATOM 3625 C CA . GLY A 1 465 ? -7.255 20.239 20.854 1.00 74.50 465 GLY A CA 1
ATOM 3626 C C . GLY A 1 465 ? -6.833 19.104 21.791 1.00 74.50 465 GLY A C 1
ATOM 3627 O O . GLY A 1 465 ? -6.535 19.361 22.956 1.00 74.50 465 GLY A O 1
ATOM 3628 N N . LYS A 1 466 ? -6.824 17.857 21.307 1.00 70.12 466 LYS A N 1
ATOM 3629 C CA . LYS A 1 466 ? -6.684 16.658 22.134 1.00 70.12 466 LYS A CA 1
ATOM 3630 C C . LYS A 1 466 ? -5.339 15.987 21.939 1.00 70.12 466 LYS A C 1
ATOM 3632 O O . LYS A 1 466 ? -5.142 15.247 20.988 1.00 70.12 466 LYS A O 1
ATOM 3637 N N . ASN A 1 467 ? -4.420 16.215 22.867 1.00 59.59 467 ASN A N 1
ATOM 3638 C CA . ASN A 1 467 ? -3.229 15.379 22.976 1.00 59.59 467 ASN A CA 1
ATOM 3639 C C . ASN A 1 467 ? -3.645 14.070 23.639 1.00 59.59 467 ASN A C 1
ATOM 3641 O O . ASN A 1 467 ? -3.894 14.094 24.839 1.00 59.59 467 ASN A O 1
ATOM 3645 N N . LEU A 1 468 ? -3.739 12.959 22.914 1.00 54.62 468 LEU A N 1
ATOM 3646 C CA . LEU A 1 468 ? -3.893 11.663 23.569 1.00 54.62 468 LEU A CA 1
ATOM 3647 C C . LEU A 1 468 ? -2.904 10.659 22.985 1.00 54.62 468 LEU A C 1
ATOM 3649 O O 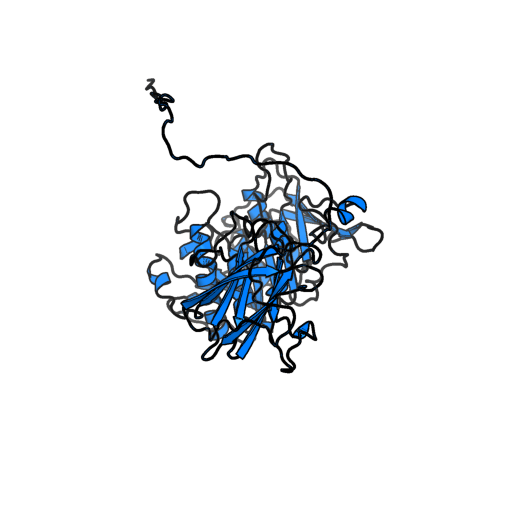. LEU A 1 468 ? -2.965 10.306 21.812 1.00 54.62 468 LEU A O 1
ATOM 3653 N N . SER A 1 469 ? -1.991 10.222 23.854 1.00 47.91 469 SER A N 1
ATOM 3654 C CA . SER A 1 469 ? -1.632 8.812 23.907 1.00 47.91 469 SER A CA 1
ATOM 3655 C C . SER A 1 469 ? -2.903 8.090 24.351 1.00 47.91 469 SER A C 1
ATOM 3657 O O . SER A 1 469 ? -3.510 8.438 25.365 1.00 47.91 469 SER A O 1
ATOM 3659 N N . TRP A 1 470 ? -3.370 7.158 23.535 1.00 46.12 470 TRP A N 1
ATOM 3660 C CA . TRP A 1 470 ? -4.649 6.479 23.717 1.00 46.12 470 TRP A CA 1
ATOM 3661 C C . TRP A 1 470 ? -4.621 5.471 24.885 1.00 46.12 470 TRP A C 1
ATOM 3663 O O . TRP A 1 470 ? -5.639 4.843 25.171 1.00 46.12 470 TRP A O 1
ATOM 3673 N N . ASP A 1 471 ? -3.495 5.360 25.599 1.00 39.06 471 ASP A N 1
ATOM 3674 C CA . ASP A 1 471 ? -3.339 4.592 26.841 1.00 39.06 471 ASP A CA 1
ATOM 3675 C C . ASP A 1 471 ? -4.121 5.190 28.033 1.00 39.06 471 ASP A C 1
ATOM 3677 O O . ASP A 1 471 ? -4.454 4.469 28.975 1.00 39.06 471 ASP A O 1
ATOM 3681 N N . ASP A 1 472 ? -4.474 6.481 27.984 1.00 40.56 472 ASP A N 1
ATOM 3682 C CA . ASP A 1 472 ? -5.210 7.177 29.052 1.00 40.56 472 ASP A CA 1
ATOM 3683 C C . ASP A 1 472 ? -6.744 7.113 28.905 1.00 40.56 472 ASP A C 1
ATOM 3685 O O . ASP A 1 472 ? -7.460 7.708 29.713 1.00 40.56 472 ASP A O 1
ATOM 3689 N N . ALA A 1 473 ? -7.288 6.412 27.902 1.00 41.50 473 ALA A N 1
ATOM 3690 C CA . ALA A 1 473 ? -8.733 6.219 27.774 1.00 41.50 473 ALA A CA 1
ATOM 3691 C C . ALA A 1 473 ? -9.192 5.115 28.750 1.00 41.50 473 ALA A C 1
ATOM 3693 O O . ALA A 1 473 ? -8.977 3.928 28.485 1.00 41.50 473 ALA A O 1
ATOM 3694 N N . PRO A 1 474 ? -9.817 5.445 29.901 1.00 37.66 474 PRO A N 1
ATOM 3695 C CA . PRO A 1 474 ? -10.254 4.419 30.833 1.00 37.66 474 PRO A CA 1
ATOM 3696 C C . PRO A 1 474 ? -11.307 3.552 30.147 1.00 37.66 474 PRO A C 1
ATOM 3698 O O . PRO A 1 474 ? -12.274 4.080 29.604 1.00 37.66 474 PRO A O 1
ATOM 3701 N N . ASN A 1 475 ? -11.134 2.228 30.214 1.00 45.28 475 ASN A N 1
ATOM 3702 C CA . ASN A 1 475 ? -12.136 1.219 29.864 1.00 45.28 475 ASN A CA 1
ATOM 3703 C C . ASN A 1 475 ? -13.570 1.730 30.122 1.00 45.28 475 ASN A C 1
ATOM 3705 O O . ASN A 1 475 ? -13.965 1.710 31.293 1.00 45.28 475 ASN A O 1
ATOM 3709 N N . LYS A 1 476 ? -14.331 2.185 29.102 1.00 41.78 476 LYS A N 1
ATOM 3710 C CA . LYS A 1 476 ? -15.816 2.228 29.085 1.00 41.78 476 LYS A CA 1
ATOM 3711 C C . LYS A 1 476 ? -16.450 2.945 27.879 1.00 41.78 476 LYS A C 1
ATOM 3713 O O . LYS A 1 476 ? -16.160 4.099 27.607 1.00 41.78 476 LYS A O 1
ATOM 3718 N N . VAL A 1 477 ? -17.466 2.259 27.340 1.00 37.69 477 VAL A N 1
ATOM 3719 C CA . VAL A 1 477 ? -18.729 2.753 26.751 1.00 37.69 477 VAL A CA 1
ATOM 3720 C C . VAL A 1 477 ? -18.581 3.892 25.740 1.00 37.69 477 VAL A C 1
ATOM 3722 O O . VAL A 1 477 ? -18.723 5.068 26.068 1.00 37.69 477 VAL A O 1
ATOM 3725 N N . TRP A 1 478 ? -18.386 3.493 24.485 1.00 42.19 478 TRP A N 1
ATOM 3726 C CA . TRP A 1 478 ? -18.468 4.336 23.298 1.00 42.19 478 TRP A CA 1
ATOM 3727 C C . TRP A 1 478 ? -19.824 5.046 23.224 1.00 42.19 478 TRP A C 1
ATOM 3729 O O . TRP A 1 478 ? -20.869 4.423 23.022 1.00 42.19 478 TRP A O 1
ATOM 3739 N N . ASN A 1 479 ? -19.815 6.364 23.427 1.00 42.78 479 ASN A N 1
ATOM 3740 C CA . ASN A 1 479 ? -20.963 7.217 23.156 1.00 42.78 479 ASN A CA 1
ATOM 3741 C C . ASN A 1 479 ? -20.786 7.783 21.740 1.00 42.78 479 ASN A C 1
ATOM 3743 O O . ASN A 1 479 ? -19.830 8.511 21.490 1.00 42.78 479 ASN A O 1
ATOM 3747 N N . LYS A 1 480 ? -21.688 7.405 20.828 1.00 44.56 480 LYS A N 1
ATOM 3748 C CA . LYS A 1 480 ? -21.612 7.526 19.353 1.00 44.56 480 LYS A CA 1
ATOM 3749 C C . LYS A 1 480 ? -21.489 8.942 18.759 1.00 44.56 480 LYS A C 1
ATOM 3751 O O . LYS A 1 480 ? -21.552 9.086 17.547 1.00 44.56 480 LYS A O 1
ATOM 3756 N N . ASP A 1 481 ? -21.311 9.973 19.577 1.00 43.12 481 ASP A N 1
ATOM 3757 C CA . ASP A 1 481 ? -21.400 11.374 19.149 1.00 43.12 481 ASP A CA 1
ATOM 3758 C C . ASP A 1 481 ? -20.116 12.170 19.401 1.00 43.12 481 ASP A C 1
ATOM 3760 O O . ASP A 1 481 ? -20.177 13.348 19.763 1.00 43.12 481 ASP A O 1
ATOM 3764 N N . SER A 1 482 ? -18.926 11.574 19.261 1.00 44.06 482 SER A N 1
ATOM 3765 C CA . SER A 1 482 ? -17.748 12.321 19.674 1.00 44.06 482 SER A CA 1
ATOM 3766 C C . SER A 1 482 ? -16.429 12.087 18.952 1.00 44.06 482 SER A C 1
ATOM 3768 O O . SER A 1 482 ? -15.687 11.162 19.267 1.00 44.06 482 SER A O 1
ATOM 3770 N N . ASP A 1 483 ? -15.998 13.151 18.270 1.00 48.12 483 ASP A N 1
ATOM 3771 C CA . ASP A 1 483 ? -14.597 13.563 18.113 1.00 48.12 483 ASP A CA 1
ATOM 3772 C C . ASP A 1 483 ? -13.836 13.674 19.470 1.00 48.12 483 ASP A C 1
ATOM 3774 O O . ASP A 1 483 ? -12.769 14.280 19.517 1.00 48.12 483 ASP A O 1
ATOM 3778 N N . ILE A 1 484 ? -14.359 13.188 20.614 1.00 49.53 484 ILE A N 1
ATOM 3779 C CA . ILE A 1 484 ? -13.814 13.370 21.976 1.00 49.53 484 ILE A CA 1
ATOM 3780 C C . ILE A 1 484 ? -12.503 12.596 22.196 1.00 49.53 484 ILE A C 1
ATOM 3782 O O . ILE A 1 484 ? -11.753 12.977 23.088 1.00 49.53 484 ILE A O 1
ATOM 3786 N N . TYR A 1 485 ? -12.168 11.605 21.368 1.00 56.06 485 TYR A N 1
ATOM 3787 C CA . TYR A 1 485 ? -10.938 10.813 21.538 1.00 56.06 485 TYR A CA 1
ATOM 3788 C C . TYR A 1 485 ? -9.989 10.861 20.339 1.00 56.06 485 TYR A C 1
ATOM 3790 O O . TYR A 1 485 ? -8.790 10.686 20.518 1.00 56.06 485 TYR A O 1
ATOM 3798 N N . ASN A 1 486 ? -10.491 11.194 19.145 1.00 72.56 486 ASN A N 1
ATOM 3799 C CA . ASN A 1 486 ? -9.652 11.321 17.962 1.00 72.56 486 ASN A CA 1
ATOM 3800 C C . ASN A 1 486 ? -8.894 12.674 17.956 1.00 72.56 486 ASN A C 1
ATOM 3802 O O . ASN A 1 486 ? -9.528 13.740 18.008 1.00 72.56 486 ASN A O 1
ATOM 3806 N N . PRO A 1 487 ? -7.548 12.675 17.892 1.00 79.31 487 PRO A N 1
ATOM 3807 C CA . PRO A 1 487 ? -6.754 13.903 17.832 1.00 79.31 487 PRO A CA 1
ATOM 3808 C C . PRO A 1 487 ? -7.004 14.741 16.563 1.00 79.31 487 PRO A C 1
ATOM 3810 O O . PRO A 1 487 ? -6.838 15.967 16.589 1.00 79.31 487 PRO A O 1
ATOM 3813 N N . TRP A 1 488 ? -7.438 14.113 15.466 1.00 86.69 488 TRP A N 1
ATOM 3814 C CA . TRP A 1 488 ? -7.584 14.745 14.156 1.00 86.69 488 TRP A CA 1
ATOM 3815 C C . TRP A 1 488 ? -8.959 14.491 13.535 1.00 86.69 488 TRP A C 1
ATOM 3817 O O . TRP A 1 488 ? -9.319 13.370 13.193 1.00 86.69 488 TRP A O 1
ATOM 3827 N N . GLY A 1 489 ? -9.720 15.567 13.332 1.00 86.94 489 GLY A N 1
ATOM 3828 C CA . GLY A 1 489 ? -11.020 15.518 12.662 1.00 86.94 489 GLY A CA 1
ATOM 3829 C C . GLY A 1 489 ? -10.937 15.943 11.197 1.00 86.94 489 GLY A C 1
ATOM 3830 O O . GLY A 1 489 ? -10.159 16.832 10.839 1.00 86.94 489 GLY A O 1
ATOM 3831 N N . ILE A 1 490 ? -11.774 15.363 10.336 1.00 92.12 490 ILE A N 1
ATOM 3832 C CA . ILE A 1 490 ? -11.916 15.813 8.944 1.00 92.12 490 ILE A CA 1
ATOM 3833 C C . ILE A 1 490 ? -12.792 17.065 8.892 1.00 92.12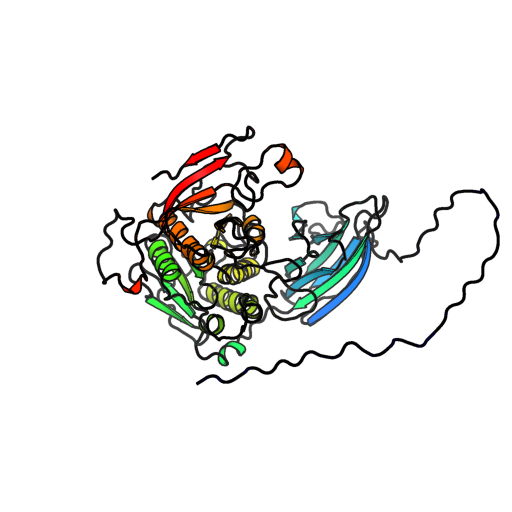 490 ILE A C 1
ATOM 3835 O O . ILE A 1 490 ? -13.993 17.015 9.166 1.00 92.12 490 ILE A O 1
ATOM 3839 N N . LYS A 1 491 ? -12.203 18.180 8.460 1.00 93.38 491 LYS A N 1
ATOM 3840 C CA . LYS A 1 491 ? -12.916 19.443 8.235 1.00 93.38 491 LYS A CA 1
ATOM 3841 C C . LYS A 1 491 ? -13.599 19.480 6.875 1.00 93.38 491 LYS A C 1
ATOM 3843 O O . LYS A 1 491 ? -14.728 19.950 6.768 1.00 93.38 491 LYS A O 1
ATOM 3848 N N . GLU A 1 492 ? -12.896 19.049 5.829 1.00 95.00 492 GLU A N 1
ATOM 3849 C CA . GLU A 1 492 ? -13.437 18.964 4.471 1.00 95.00 492 GLU A CA 1
ATOM 3850 C C . GLU A 1 492 ? -12.594 18.062 3.561 1.00 95.00 492 GLU A C 1
ATOM 3852 O O . GLU A 1 492 ? -11.376 17.971 3.716 1.00 95.00 492 GLU A O 1
ATOM 3857 N N . LEU A 1 493 ? -13.254 17.473 2.563 1.00 96.50 493 LEU A N 1
ATOM 3858 C CA . LEU A 1 493 ? -12.662 16.834 1.390 1.00 96.50 493 LEU A CA 1
ATOM 3859 C C . LEU A 1 493 ? -12.958 17.688 0.153 1.00 96.50 493 LEU A C 1
ATOM 3861 O O . LEU A 1 493 ? -14.124 17.909 -0.188 1.00 96.50 493 LEU A O 1
ATOM 3865 N N . ARG A 1 494 ? -11.917 18.140 -0.544 1.00 95.69 494 ARG A N 1
ATOM 3866 C CA . ARG A 1 494 ? -12.004 18.917 -1.787 1.00 95.69 494 ARG A CA 1
ATOM 3867 C C . ARG A 1 494 ? -11.578 18.083 -2.978 1.00 95.69 494 ARG A C 1
ATOM 3869 O O . ARG A 1 494 ? -10.529 17.447 -2.932 1.00 95.69 494 ARG A O 1
ATOM 3876 N N . ARG A 1 495 ? -12.383 18.111 -4.041 1.00 94.06 495 ARG A N 1
ATOM 3877 C CA . ARG A 1 495 ? -12.113 17.373 -5.282 1.00 94.06 495 ARG A CA 1
ATOM 3878 C C . ARG A 1 495 ? -12.575 18.154 -6.497 1.00 94.06 495 ARG A C 1
ATOM 3880 O O . ARG A 1 495 ? -13.600 18.836 -6.445 1.00 94.06 495 ARG A O 1
ATOM 3887 N N . VAL A 1 496 ? -11.891 17.982 -7.620 1.00 91.50 496 VAL A N 1
ATOM 3888 C CA . VAL A 1 496 ? -12.406 18.416 -8.920 1.00 91.50 496 VAL A CA 1
ATOM 3889 C C . VAL A 1 496 ? -13.399 17.382 -9.430 1.00 91.50 496 VAL A C 1
ATOM 3891 O O . VAL A 1 496 ? -13.096 16.197 -9.449 1.00 91.50 496 VAL A O 1
ATOM 3894 N N . THR A 1 497 ? -14.584 17.822 -9.857 1.00 89.06 497 THR A N 1
ATOM 3895 C CA . THR A 1 497 ? -15.687 16.912 -10.247 1.00 89.06 497 THR A CA 1
ATOM 3896 C C . THR A 1 497 ? -16.059 16.993 -11.725 1.00 89.06 497 THR A C 1
ATOM 3898 O O . THR A 1 497 ? -16.811 16.163 -12.228 1.00 89.06 497 THR A O 1
ATOM 3901 N N . ASN A 1 498 ? -15.527 17.971 -12.462 1.00 85.38 498 ASN A N 1
ATOM 3902 C CA . ASN A 1 498 ? -15.814 18.152 -13.882 1.00 85.38 498 ASN A CA 1
ATOM 3903 C C . ASN A 1 498 ? -14.573 18.570 -14.679 1.00 85.38 498 ASN A C 1
ATOM 3905 O O . ASN A 1 498 ? -13.551 18.961 -14.124 1.00 85.38 498 ASN A O 1
ATOM 3909 N N . SER A 1 499 ? -14.660 18.469 -16.008 1.00 79.00 499 SER A N 1
ATOM 3910 C CA . SER A 1 499 ? -13.557 18.811 -16.921 1.00 79.00 499 SER A CA 1
ATOM 3911 C C . SER A 1 499 ? -13.180 20.295 -16.906 1.00 79.00 499 SER A C 1
ATOM 3913 O O . SER A 1 499 ? -12.078 20.635 -17.319 1.00 79.00 499 SER A O 1
ATOM 3915 N N . GLY A 1 500 ? -14.063 21.168 -16.410 1.00 80.12 500 GLY A N 1
ATOM 3916 C CA . GLY A 1 500 ? -13.806 22.601 -16.263 1.00 80.12 500 GLY A CA 1
ATOM 3917 C C . GLY A 1 500 ? -12.950 22.965 -15.047 1.00 80.12 500 GLY A C 1
ATOM 3918 O O . GLY A 1 500 ? -12.720 24.147 -14.812 1.00 80.12 500 GLY A O 1
ATOM 3919 N N . GLY A 1 501 ? -12.503 21.989 -14.248 1.00 82.94 501 GLY A N 1
ATOM 3920 C CA . GLY A 1 501 ? -11.657 22.243 -13.079 1.00 82.94 501 GLY A CA 1
ATOM 3921 C C . GLY A 1 501 ? -12.402 22.807 -11.871 1.00 82.94 501 GLY A C 1
ATOM 3922 O O . GLY A 1 501 ? -11.775 23.384 -10.975 1.00 82.94 501 GLY A O 1
ATOM 3923 N N . SER A 1 502 ? -13.733 22.678 -11.843 1.00 86.81 502 SER A N 1
ATOM 3924 C CA . SER A 1 502 ? -14.547 23.118 -10.710 1.00 86.81 502 SER A CA 1
ATOM 3925 C C . SER A 1 502 ? -14.336 22.193 -9.514 1.00 86.81 502 SER A C 1
ATOM 3927 O O . SER A 1 502 ? -14.550 20.980 -9.599 1.00 86.81 502 SER A O 1
ATOM 3929 N N . GLU A 1 503 ? -13.919 22.791 -8.401 1.00 91.31 503 GLU A N 1
ATOM 3930 C CA . GLU A 1 503 ? -13.707 22.104 -7.133 1.00 91.31 503 GLU A CA 1
ATOM 3931 C C . GLU A 1 503 ? -15.006 22.075 -6.319 1.00 91.31 503 GLU A C 1
ATOM 3933 O O . GLU A 1 503 ? -15.685 23.092 -6.161 1.00 91.31 503 GLU A O 1
ATOM 3938 N N . LYS A 1 504 ? -15.338 20.906 -5.774 1.00 92.75 504 LYS A N 1
ATOM 3939 C CA . LYS A 1 504 ? -16.436 20.699 -4.832 1.00 92.75 504 LYS A CA 1
ATOM 3940 C C . LYS A 1 504 ? -15.856 20.301 -3.482 1.00 92.75 504 LYS A C 1
ATOM 3942 O O . LYS A 1 504 ? -14.965 19.462 -3.405 1.00 92.75 504 LYS A O 1
ATOM 3947 N N . SER A 1 505 ? -16.398 20.892 -2.422 1.00 93.50 505 SER A N 1
ATOM 3948 C CA . SER A 1 505 ? -16.082 20.527 -1.041 1.00 93.50 505 SER A CA 1
ATOM 3949 C C . SER A 1 505 ? -17.204 19.659 -0.460 1.00 93.50 505 SER A C 1
ATOM 3951 O O . SER A 1 505 ? -18.388 20.000 -0.560 1.00 93.50 505 SER A O 1
ATOM 3953 N N . THR A 1 506 ? -16.814 18.524 0.109 1.00 92.44 506 THR A N 1
ATOM 3954 C CA . THR A 1 506 ? -17.636 17.452 0.693 1.00 92.44 506 THR A CA 1
ATOM 3955 C C . THR A 1 506 ? -17.063 17.058 2.058 1.00 92.44 506 THR A C 1
ATOM 3957 O O . THR A 1 506 ? -16.092 17.666 2.501 1.00 92.44 506 THR A O 1
ATOM 3960 N N . TRP A 1 507 ? -17.680 16.098 2.761 1.00 91.06 507 TRP A N 1
ATOM 3961 C CA . TRP A 1 507 ? -17.258 15.661 4.109 1.00 91.06 507 TRP A CA 1
ATOM 3962 C C . TRP A 1 507 ? -17.140 16.804 5.131 1.00 91.06 507 TRP A C 1
ATOM 3964 O O . TRP A 1 507 ? -16.387 16.720 6.100 1.00 91.06 507 TRP A O 1
ATOM 3974 N N . LYS A 1 508 ? -17.881 17.892 4.895 1.00 85.00 508 LYS A N 1
ATOM 3975 C CA . LYS A 1 508 ? -17.841 19.089 5.728 1.00 85.00 508 LYS A CA 1
ATOM 3976 C C . LYS A 1 508 ? -18.305 18.750 7.140 1.00 85.00 508 LYS A C 1
ATOM 3978 O O . LYS A 1 508 ? -19.293 18.031 7.293 1.00 85.00 508 LYS A O 1
ATOM 3983 N N . GLN A 1 509 ? -17.565 19.249 8.123 1.00 66.94 509 GLN A N 1
ATOM 3984 C CA . GLN A 1 509 ? -17.978 19.263 9.523 1.00 66.94 509 GLN A CA 1
ATOM 3985 C C . GLN A 1 509 ? -18.944 20.417 9.791 1.00 66.94 509 GLN A C 1
ATOM 3987 O O . GLN A 1 509 ? -18.732 21.509 9.205 1.00 66.94 509 GLN A O 1
#

Radius of gyration: 26.28 Å; chains: 1; bounding box: 74×52×86 Å

pLDDT: mean 75.76, std 19.75, range [23.48, 98.44]